Protein AF-0000000075762488 (afdb_homodimer)

Radius of gyration: 23.44 Å; Cα contacts (8 Å, |Δi|>4): 947; chains: 2; bounding box: 56×57×57 Å

Organism: Stutzerimonas stutzeri (strain A1501) (NCBI:txid379731)

pLDDT: mean 94.92, std 5.3, range [60.56, 98.75]

Foldseek 3Di:
DDLVCLQVLLDPVVCVVVQKFKDADDQQVVLLQVLCVPPVQFLAKEKEFEPVCPVPDGSHHYHYDHPVSVCSNDPDNRGPGMMMIGGHDPDFPDDQDPQAAEEEEEQEEDLLLLLLLLLLCQVLDSYAYEYAPNHDDCRNRSNSVNVSSSSSRHTYDYRDHLLCVLVVWVAEAEEDQDAAECLDPVVLVGRYYYWAYQPPGDDPVSCVVSVHHYYYHDDPPPDDDDGRSVVSNVSSVSNRD/DDLVCLQVLLDPVVCVVVQKFKDADDQQVVLLQVLCVPPVQSLAKEKEFEPVCPVPDGSHHYHYDHPVSVCSNDPDNRGPGMMMIGGHDPFFPDDQDPLAAEEEEEQEEDLLLLLLLLLLCQVLDSYAYEYAPNHDDCRNRSNSVNVSSSSSRHTYDYRDHLVCVLVVWVAEAEEDQDAAECLDPVVLVGRYYYWAYQPPGDDPVSCVVSVHHYYYHDDPPPDDDDGRSVVSNVSSVSNRD

Structure (mmCIF, N/CA/C/O backbone):
data_AF-0000000075762488-model_v1
#
loop_
_entity.id
_entity.type
_entity.pdbx_description
1 polymer 'rRNA methylase'
#
loop_
_atom_site.group_PDB
_atom_site.id
_atom_site.type_symbol
_atom_site.label_atom_id
_atom_site.label_alt_id
_atom_site.label_comp_id
_atom_site.label_asym_id
_atom_site.label_entity_id
_atom_site.label_seq_id
_atom_site.pdbx_PDB_ins_code
_atom_site.Cartn_x
_atom_site.Cartn_y
_atom_site.Cartn_z
_atom_site.occupancy
_atom_site.B_iso_or_equiv
_atom_site.auth_seq_id
_atom_site.auth_comp_id
_atom_site.auth_asym_id
_atom_site.auth_atom_id
_atom_site.pdbx_PDB_model_num
ATOM 1 N N . MET A 1 1 ? -16.812 -29.422 -8.406 1 87.12 1 MET A N 1
ATOM 2 C CA . MET A 1 1 ? -17.312 -29.094 -7.07 1 87.12 1 MET A CA 1
ATOM 3 C C . MET A 1 1 ? -18.781 -28.703 -7.109 1 87.12 1 MET A C 1
ATOM 5 O O . MET A 1 1 ? -19.234 -28.125 -8.094 1 87.12 1 MET A O 1
ATOM 9 N N . LYS A 1 2 ? -19.5 -29.125 -5.879 1 92.19 2 LYS A N 1
ATOM 10 C CA . LYS A 1 2 ? -20.891 -28.719 -5.805 1 92.19 2 LYS A CA 1
ATOM 11 C C . LYS A 1 2 ? -21.031 -27.219 -5.602 1 92.19 2 LYS A C 1
ATOM 13 O O . LYS A 1 2 ? -20.25 -26.609 -4.855 1 92.19 2 LYS A O 1
ATOM 18 N N . PHE A 1 3 ? -21.969 -26.734 -6.297 1 94.12 3 PHE A N 1
ATOM 19 C CA . PHE A 1 3 ? -22.172 -25.297 -6.254 1 94.12 3 PHE A CA 1
ATOM 20 C C . PHE A 1 3 ? -22.312 -24.812 -4.816 1 94.12 3 PHE A C 1
ATOM 22 O O . PHE A 1 3 ? -21.75 -23.781 -4.445 1 94.12 3 PHE A O 1
ATOM 29 N N . GLU A 1 4 ? -22.969 -25.531 -3.988 1 93.06 4 GLU A N 1
ATOM 30 C CA . GLU A 1 4 ? -23.297 -25.125 -2.625 1 93.06 4 GLU A CA 1
ATOM 31 C C . GLU A 1 4 ? -22.031 -25.047 -1.764 1 93.06 4 GLU A C 1
ATOM 33 O O . GLU A 1 4 ? -22.031 -24.406 -0.712 1 93.06 4 GLU A O 1
ATOM 38 N N . ASP A 1 5 ? -20.984 -25.672 -2.252 1 95.94 5 ASP A N 1
ATOM 39 C CA . ASP A 1 5 ? -19.75 -25.719 -1.471 1 95.94 5 ASP A CA 1
ATOM 40 C C . ASP A 1 5 ? -18.828 -24.562 -1.853 1 95.94 5 ASP A C 1
ATOM 42 O O . ASP A 1 5 ? -17.844 -24.297 -1.153 1 95.94 5 ASP A O 1
ATOM 46 N N . ILE A 1 6 ? -19.172 -23.891 -2.932 1 96.88 6 ILE A N 1
ATOM 47 C CA . ILE A 1 6 ? -18.281 -22.859 -3.443 1 96.88 6 ILE A CA 1
ATOM 48 C C . ILE A 1 6 ? -18.172 -21.719 -2.434 1 96.88 6 ILE A C 1
ATOM 50 O O . ILE A 1 6 ? -17.094 -21.156 -2.225 1 96.88 6 ILE A O 1
ATOM 54 N N . LYS A 1 7 ? -19.25 -21.391 -1.784 1 95.19 7 LYS A N 1
ATOM 55 C CA . LYS A 1 7 ? -19.266 -20.297 -0.812 1 95.19 7 LYS A CA 1
ATOM 56 C C . LYS A 1 7 ? -18.344 -20.594 0.368 1 95.19 7 LYS A C 1
ATOM 58 O O . LYS A 1 7 ? -17.844 -19.672 1.016 1 95.19 7 LYS A O 1
ATOM 63 N N . LYS A 1 8 ? -18.109 -21.906 0.616 1 96.19 8 LYS A N 1
ATOM 64 C CA . LYS A 1 8 ? -17.25 -22.312 1.726 1 96.19 8 LYS A CA 1
ATOM 65 C C . LYS A 1 8 ? -15.805 -21.859 1.502 1 96.19 8 LYS A C 1
ATOM 67 O O . LYS A 1 8 ? -15.031 -21.75 2.453 1 96.19 8 LYS A O 1
ATOM 72 N N . LEU A 1 9 ? -15.453 -21.594 0.281 1 97.06 9 LEU A N 1
ATOM 73 C CA . LEU A 1 9 ? -14.086 -21.234 -0.083 1 97.06 9 LEU A CA 1
ATOM 74 C C . LEU A 1 9 ? -13.719 -19.859 0.448 1 97.06 9 LEU A C 1
ATOM 76 O O . LEU A 1 9 ? -12.555 -19.453 0.384 1 97.06 9 LEU A O 1
ATOM 80 N N . HIS A 1 10 ? -14.648 -19.109 1.026 1 96.06 10 HIS A N 1
ATOM 81 C CA . HIS A 1 10 ? -14.344 -17.859 1.715 1 96.06 10 HIS A CA 1
ATOM 82 C C . HIS A 1 10 ? -13.578 -18.125 3.01 1 96.06 10 HIS A C 1
ATOM 84 O O . HIS A 1 10 ? -12.953 -17.203 3.559 1 96.06 10 HIS A O 1
ATOM 90 N N . GLN A 1 11 ? -13.625 -19.375 3.422 1 95.75 11 GLN A N 1
ATOM 91 C CA . GLN A 1 11 ? -12.93 -19.766 4.641 1 95.75 11 GLN A CA 1
ATOM 92 C C . GLN A 1 11 ? -11.633 -20.5 4.32 1 95.75 11 GLN A C 1
ATOM 94 O O . GLN A 1 11 ? -11.633 -21.422 3.496 1 95.75 11 GLN A O 1
ATOM 99 N N . LYS A 1 12 ? -10.648 -20.172 4.969 1 95.38 12 LYS A N 1
ATOM 100 C CA . LYS A 1 12 ? -9.32 -20.734 4.738 1 95.38 12 LYS A CA 1
ATOM 101 C C . LYS A 1 12 ? -9.352 -22.266 4.836 1 95.38 12 LYS A C 1
ATOM 103 O O . LYS A 1 12 ? -8.773 -22.953 4 1 95.38 12 LYS A O 1
ATOM 108 N N . LYS A 1 13 ? -10.039 -22.734 5.832 1 95.38 13 LYS A N 1
ATOM 109 C CA . LYS A 1 13 ? -10.062 -24.188 6.082 1 95.38 13 LYS A CA 1
ATOM 110 C C . LYS A 1 13 ? -10.57 -24.938 4.859 1 95.38 13 LYS A C 1
ATOM 112 O O . LYS A 1 13 ? -10.031 -25.984 4.508 1 95.38 13 LYS A O 1
ATOM 117 N N . TYR A 1 14 ? -11.531 -24.453 4.188 1 96.75 14 TYR A N 1
ATOM 118 C CA . TYR A 1 14 ? -12.133 -25.141 3.051 1 96.75 14 TYR A CA 1
ATOM 119 C C . TYR A 1 14 ? -11.281 -24.969 1.796 1 96.75 14 TYR A C 1
ATOM 121 O O . TYR A 1 14 ? -11.25 -25.844 0.934 1 96.75 14 TYR A O 1
ATOM 129 N N . ARG A 1 15 ? -10.578 -23.859 1.678 1 96 15 ARG A N 1
ATOM 130 C CA . ARG A 1 15 ? -9.617 -23.719 0.589 1 96 15 ARG A CA 1
ATOM 131 C C . ARG A 1 15 ? -8.523 -24.781 0.694 1 96 15 ARG A C 1
ATOM 133 O O . ARG A 1 15 ? -8.141 -25.391 -0.308 1 96 15 ARG A O 1
ATOM 140 N N . ALA A 1 16 ? -8.078 -24.938 1.886 1 93.5 16 ALA A N 1
ATOM 141 C CA . ALA A 1 16 ? -7.062 -25.969 2.111 1 93.5 16 ALA A CA 1
ATOM 142 C C . ALA A 1 16 ? -7.621 -27.359 1.815 1 93.5 16 ALA A C 1
ATOM 144 O O . ALA A 1 16 ? -6.93 -28.203 1.23 1 93.5 16 ALA A O 1
ATOM 145 N N . GLU A 1 17 ? -8.844 -27.594 2.225 1 95.12 17 GLU A N 1
ATOM 146 C CA . GLU A 1 17 ? -9.484 -28.891 2.055 1 95.12 17 GLU A CA 1
ATOM 147 C C . GLU A 1 17 ? -9.727 -29.203 0.581 1 95.12 17 GLU A C 1
ATOM 149 O O . GLU A 1 17 ? -9.414 -30.297 0.11 1 95.12 17 GLU A O 1
ATOM 154 N N . PHE A 1 18 ? -10.219 -28.219 -0.155 1 95.81 18 PHE A N 1
ATOM 155 C CA . PHE A 1 18 ? -10.633 -28.453 -1.534 1 95.81 18 PHE A CA 1
ATOM 156 C C . PHE A 1 18 ? -9.492 -28.156 -2.498 1 95.81 18 PHE A C 1
ATOM 158 O O . PHE A 1 18 ? -9.516 -28.578 -3.652 1 95.81 18 PHE A O 1
ATOM 165 N N . GLY A 1 19 ? -8.484 -27.391 -2.057 1 95.44 19 GLY A N 1
ATOM 166 C CA . GLY A 1 19 ? -7.379 -26.984 -2.91 1 95.44 19 GLY A CA 1
ATOM 167 C C . GLY A 1 19 ? -7.785 -26.016 -4.004 1 95.44 19 GLY A C 1
ATOM 168 O O . GLY A 1 19 ? -7.309 -26.109 -5.137 1 95.44 19 GLY A O 1
ATOM 169 N N . LEU A 1 20 ? -8.789 -25.172 -3.66 1 97.19 20 LEU A N 1
ATOM 170 C CA . LEU A 1 20 ? -9.328 -24.203 -4.613 1 97.19 20 LEU A CA 1
ATOM 171 C C . LEU A 1 20 ? -9.484 -22.844 -3.965 1 97.19 20 LEU A C 1
ATOM 173 O O . LEU A 1 20 ? -9.633 -22.734 -2.744 1 97.19 20 LEU A O 1
ATOM 177 N N . PHE A 1 21 ? -9.422 -21.797 -4.797 1 97.5 21 PHE A N 1
ATOM 178 C CA . PHE A 1 21 ? -9.734 -20.469 -4.312 1 97.5 21 PHE A CA 1
ATOM 179 C C . PHE A 1 21 ? -10.5 -19.672 -5.363 1 97.5 21 PHE A C 1
ATOM 181 O O . PHE A 1 21 ? -10.609 -20.109 -6.516 1 97.5 21 PHE A O 1
ATOM 188 N N . LEU A 1 22 ? -11.07 -18.562 -4.957 1 97.88 22 LEU A N 1
ATOM 189 C CA . LEU A 1 22 ? -11.969 -17.797 -5.816 1 97.88 22 LEU A CA 1
ATOM 190 C C . LEU A 1 22 ? -11.266 -16.578 -6.387 1 97.88 22 LEU A C 1
ATOM 192 O O . LEU A 1 22 ? -10.484 -15.922 -5.691 1 97.88 22 LEU A O 1
ATOM 196 N N . VAL A 1 23 ? -11.508 -16.344 -7.625 1 97.94 23 VAL A N 1
ATOM 197 C CA . VAL A 1 23 ? -11.07 -15.141 -8.328 1 97.94 23 VAL A CA 1
ATOM 198 C C . VAL A 1 23 ? -12.281 -14.414 -8.906 1 97.94 23 VAL A C 1
ATOM 200 O O . VAL A 1 23 ? -12.984 -14.945 -9.773 1 97.94 23 VAL A O 1
ATOM 203 N N . GLU A 1 24 ? -12.445 -13.227 -8.43 1 97.5 24 GLU A N 1
ATOM 204 C CA . GLU A 1 24 ? -13.664 -12.5 -8.766 1 97.5 24 GLU A CA 1
ATOM 205 C C . GLU A 1 24 ? -13.359 -11.266 -9.609 1 97.5 24 GLU A C 1
ATOM 207 O O . GLU A 1 24 ? -12.406 -10.539 -9.328 1 97.5 24 GLU A O 1
ATOM 212 N N . GLY A 1 25 ? -14.117 -11.055 -10.672 1 96.94 25 GLY A N 1
ATOM 213 C CA . GLY A 1 25 ? -14.039 -9.82 -11.43 1 96.94 25 GLY A CA 1
ATOM 214 C C . GLY A 1 25 ? -13.445 -10.008 -12.812 1 96.94 25 GLY A C 1
ATOM 215 O O . GLY A 1 25 ? -12.57 -10.859 -13.008 1 96.94 25 GLY A O 1
ATOM 216 N N . GLU A 1 26 ? -13.844 -9.188 -13.742 1 96.38 26 GLU A N 1
ATOM 217 C CA . GLU A 1 26 ? -13.453 -9.281 -15.141 1 96.38 26 GLU A CA 1
ATOM 218 C C . GLU A 1 26 ? -11.938 -9.219 -15.297 1 96.38 26 GLU A C 1
ATOM 220 O O . GLU A 1 26 ? -11.344 -10.055 -15.984 1 96.38 26 GLU A O 1
ATOM 225 N N . HIS A 1 27 ? -11.359 -8.297 -14.648 1 95.5 27 HIS A N 1
ATOM 226 C CA . HIS A 1 27 ? -9.93 -8.062 -14.797 1 95.5 27 HIS A CA 1
ATOM 227 C C . HIS A 1 27 ? -9.117 -9.273 -14.336 1 95.5 27 HIS A C 1
ATOM 229 O O . HIS A 1 27 ? -8.219 -9.734 -15.047 1 95.5 27 HIS A O 1
ATOM 235 N N . LEU A 1 28 ? -9.484 -9.82 -13.227 1 97.19 28 LEU A N 1
ATOM 236 C CA . LEU A 1 28 ? -8.727 -10.93 -12.664 1 97.19 28 LEU A CA 1
ATOM 237 C C . LEU A 1 28 ? -8.938 -12.203 -13.477 1 97.19 28 LEU A C 1
ATOM 239 O O . LEU A 1 28 ? -8.023 -13.016 -13.617 1 97.19 28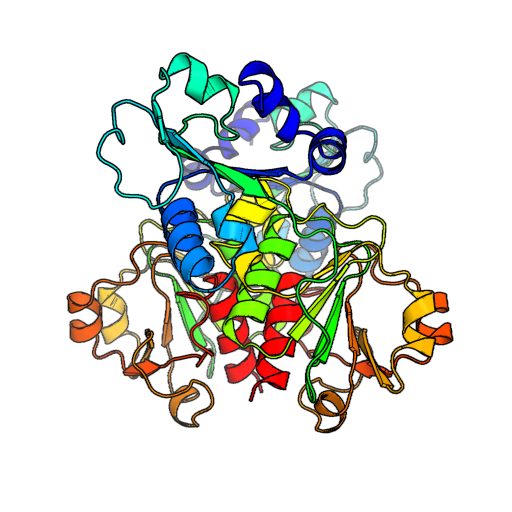 LEU A O 1
ATOM 243 N N . VAL A 1 29 ? -10.117 -12.352 -13.984 1 97.81 29 VAL A N 1
ATOM 244 C CA . VAL A 1 29 ? -10.391 -13.516 -14.82 1 97.81 29 VAL A CA 1
ATOM 245 C C . VAL A 1 29 ? -9.586 -13.422 -16.109 1 97.81 29 VAL A C 1
ATOM 247 O O . VAL A 1 29 ? -9.062 -14.43 -16.594 1 97.81 29 VAL A O 1
ATOM 250 N N . LEU A 1 30 ? -9.492 -12.219 -16.656 1 97.12 30 LEU A N 1
ATOM 251 C CA . LEU A 1 30 ? -8.664 -12.023 -17.844 1 97.12 30 LEU A CA 1
ATOM 252 C C . LEU A 1 30 ? -7.207 -12.367 -17.547 1 97.12 30 LEU A C 1
ATOM 254 O O . LEU A 1 30 ? -6.562 -13.062 -18.344 1 97.12 30 LEU A O 1
ATOM 258 N N . GLU A 1 31 ? -6.73 -11.891 -16.438 1 96.5 31 GLU A N 1
ATOM 259 C CA . GLU A 1 31 ? -5.359 -12.195 -16.047 1 96.5 31 GLU A CA 1
ATOM 260 C C . GLU A 1 31 ? -5.168 -13.695 -15.836 1 96.5 31 GLU A C 1
ATOM 262 O O . GLU A 1 31 ? -4.121 -14.242 -16.188 1 96.5 31 GLU A O 1
ATOM 267 N N . LEU A 1 32 ? -6.141 -14.312 -15.266 1 97.38 32 LEU A N 1
ATOM 268 C CA . LEU A 1 32 ? -6.117 -15.758 -15.07 1 97.38 32 LEU A CA 1
ATOM 269 C C . LEU A 1 32 ? -6.016 -16.484 -16.406 1 97.38 32 LEU A C 1
ATOM 271 O O . LEU A 1 32 ? -5.207 -17.406 -16.562 1 97.38 32 LEU A O 1
ATOM 275 N N . GLN A 1 33 ? -6.801 -16.078 -17.359 1 97.25 33 GLN A N 1
ATOM 276 C CA . GLN A 1 33 ? -6.801 -16.688 -18.688 1 97.25 33 GLN A CA 1
ATOM 277 C C . GLN A 1 33 ? -5.434 -16.547 -19.359 1 97.25 33 GLN A C 1
ATOM 279 O O . GLN A 1 33 ? -4.941 -17.5 -19.969 1 97.25 33 GLN A O 1
ATOM 284 N N . LYS A 1 34 ? -4.871 -15.398 -19.188 1 95.69 34 LYS A N 1
ATOM 285 C CA . LYS A 1 34 ? -3.539 -15.18 -19.734 1 95.69 34 LYS A CA 1
ATOM 286 C C . LYS A 1 34 ? -2.512 -16.094 -19.078 1 95.69 34 LYS A C 1
ATOM 288 O O . LYS A 1 34 ? -1.696 -16.719 -19.766 1 95.69 34 LYS A O 1
ATOM 293 N N . ALA A 1 35 ? -2.562 -16.156 -17.797 1 94.5 35 ALA A N 1
ATOM 294 C CA . ALA A 1 35 ? -1.613 -16.969 -17.047 1 94.5 35 ALA A CA 1
ATOM 295 C C . ALA A 1 35 ? -1.782 -18.453 -17.359 1 94.5 35 ALA A C 1
ATOM 297 O O . ALA A 1 35 ? -0.808 -19.203 -17.359 1 94.5 35 ALA A O 1
ATOM 298 N N . ALA A 1 36 ? -3.002 -18.844 -17.641 1 95.25 36 ALA A N 1
ATOM 299 C CA . ALA A 1 36 ? -3.328 -20.234 -17.891 1 95.25 36 ALA A CA 1
ATOM 300 C C . ALA A 1 36 ? -2.691 -20.734 -19.188 1 95.25 36 ALA A C 1
ATOM 302 O O . ALA A 1 36 ? -2.508 -21.938 -19.375 1 95.25 36 ALA A O 1
ATOM 303 N N . LEU A 1 37 ? -2.381 -19.812 -20.031 1 93.44 37 LEU A N 1
ATOM 304 C CA . LEU A 1 37 ? -1.733 -20.172 -21.281 1 93.44 37 LEU A CA 1
ATOM 305 C C . LEU A 1 37 ? -0.378 -20.828 -21.031 1 93.44 37 LEU A C 1
ATOM 307 O O . LEU A 1 37 ? 0.064 -21.672 -21.797 1 93.44 37 LEU A O 1
ATOM 311 N N . LEU A 1 38 ? 0.242 -20.484 -19.938 1 88.69 38 LEU A N 1
ATOM 312 C CA . LEU A 1 38 ? 1.604 -20.938 -19.688 1 88.69 38 LEU A CA 1
ATOM 313 C C . LEU A 1 38 ? 1.659 -21.844 -18.453 1 88.69 38 LEU A C 1
ATOM 315 O O . LEU A 1 38 ? 2.717 -22.375 -18.125 1 88.69 38 LEU A O 1
ATOM 319 N N . ASN A 1 39 ? 0.562 -21.984 -17.75 1 89.38 39 ASN A N 1
ATOM 320 C CA . ASN A 1 39 ? 0.522 -22.766 -16.516 1 89.38 39 ASN A CA 1
ATOM 321 C C . ASN A 1 39 ? -0.573 -23.828 -16.562 1 89.38 39 ASN A C 1
ATOM 323 O O . ASN A 1 39 ? -1.747 -23.516 -16.344 1 89.38 39 ASN A O 1
ATOM 327 N N . PRO A 1 40 ? -0.21 -25.031 -16.703 1 90.31 40 PRO A N 1
ATOM 328 C CA . PRO A 1 40 ? -1.188 -26.109 -16.844 1 90.31 40 PRO A CA 1
ATOM 329 C C . PRO A 1 40 ? -2.098 -26.25 -15.625 1 90.31 40 PRO A C 1
ATOM 331 O O . PRO A 1 40 ? -3.266 -26.609 -15.766 1 90.31 40 PRO A O 1
ATOM 334 N N . LEU A 1 41 ? -1.58 -25.938 -14.539 1 91.06 41 LEU A N 1
ATOM 335 C CA . LEU A 1 41 ? -2.395 -26.016 -13.336 1 91.06 41 LEU A CA 1
ATOM 336 C C . LEU A 1 41 ? -3.604 -25.094 -13.422 1 91.06 41 LEU A C 1
ATOM 338 O O . LEU A 1 41 ? -4.715 -25.484 -13.055 1 91.06 41 LEU A O 1
ATOM 342 N N . LEU A 1 42 ? -3.395 -23.922 -13.914 1 94.56 42 LEU A N 1
ATOM 343 C CA . LEU A 1 42 ? -4.441 -22.922 -13.984 1 94.56 42 LEU A CA 1
ATOM 344 C C . LEU A 1 42 ? -5.477 -23.281 -15.039 1 94.56 42 LEU A C 1
ATOM 346 O O . LEU A 1 42 ? -6.59 -22.75 -15.031 1 94.56 42 LEU A O 1
ATOM 350 N N . GLN A 1 43 ? -5.137 -24.172 -15.914 1 94.31 43 GLN A N 1
ATOM 351 C CA . GLN A 1 43 ? -6.055 -24.594 -16.969 1 94.31 43 GLN A CA 1
ATOM 352 C C . GLN A 1 43 ? -7.234 -25.375 -16.391 1 94.31 43 GLN A C 1
ATOM 354 O O . GLN A 1 43 ? -8.273 -25.516 -17.031 1 94.31 43 GLN A O 1
ATOM 359 N N . GLY A 1 44 ? -7.008 -25.891 -15.18 1 94.94 44 GLY A N 1
ATOM 360 C CA . GLY A 1 44 ? -8.062 -26.625 -14.516 1 94.94 44 GLY A CA 1
ATOM 361 C C . GLY A 1 44 ? -9.094 -25.734 -13.852 1 94.94 44 GLY A C 1
ATOM 362 O O . GLY A 1 44 ? -9.969 -26.219 -13.133 1 94.94 44 GLY A O 1
ATOM 363 N N . S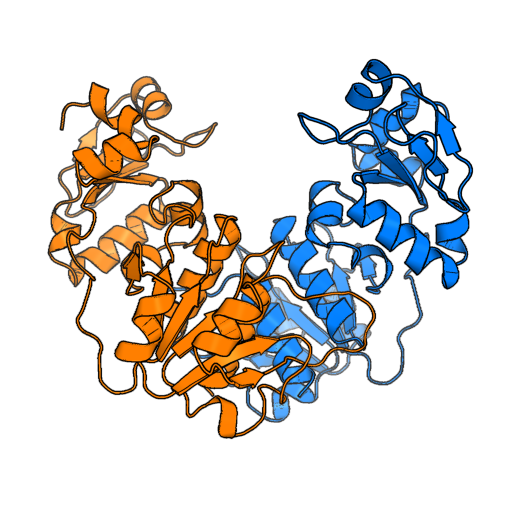ER A 1 45 ? -9.07 -24.422 -14.133 1 97.5 45 SER A N 1
ATOM 364 C CA . SER A 1 45 ? -10.016 -23.484 -13.539 1 97.5 45 SER A CA 1
ATOM 365 C C . SER A 1 45 ? -11.398 -23.609 -14.172 1 97.5 45 SER A C 1
ATOM 367 O O . SER A 1 45 ? -11.531 -24.125 -15.281 1 97.5 45 SER A O 1
ATOM 369 N N . GLU A 1 46 ? -12.375 -23.188 -13.438 1 98.12 46 GLU A N 1
ATOM 370 C CA . GLU A 1 46 ? -13.75 -23.109 -13.93 1 98.12 46 GLU A CA 1
ATOM 371 C C . GLU A 1 46 ? -14.32 -21.719 -13.75 1 98.12 46 GLU A C 1
ATOM 373 O O . GLU A 1 46 ? -13.961 -21 -12.805 1 98.12 46 GLU A O 1
ATOM 378 N N . LEU A 1 47 ? -15.219 -21.438 -14.648 1 97.69 47 LEU A N 1
ATOM 379 C CA . LEU A 1 47 ? -15.781 -20.078 -14.633 1 97.69 47 LEU A CA 1
ATOM 380 C C . LEU A 1 47 ? -17.281 -20.125 -14.328 1 97.69 47 LEU A C 1
ATOM 382 O O . LEU A 1 47 ? -18 -20.969 -14.852 1 97.69 47 LEU A O 1
ATOM 386 N N . TYR A 1 48 ? -17.719 -19.281 -13.461 1 98.19 48 TYR A N 1
ATOM 387 C CA . TYR A 1 48 ? -19.125 -19.047 -13.172 1 98.19 48 TYR A CA 1
ATOM 388 C C . TYR A 1 48 ? -19.516 -17.625 -13.57 1 98.19 48 TYR A C 1
ATOM 390 O O . TYR A 1 48 ? -18.938 -16.656 -13.086 1 98.19 48 TYR A O 1
ATOM 398 N N . VAL A 1 49 ? -20.5 -17.516 -14.477 1 98.38 49 VAL A N 1
ATOM 399 C CA . VAL A 1 49 ? -20.859 -16.203 -15.031 1 98.38 49 VAL A CA 1
ATOM 400 C C . VAL A 1 49 ? -22.359 -16.016 -14.977 1 98.38 49 VAL A C 1
ATOM 402 O O . VAL A 1 49 ? -23.125 -16.984 -15.008 1 98.38 49 VAL A O 1
ATOM 405 N N . THR A 1 50 ? -22.75 -14.75 -14.805 1 98.31 50 THR A N 1
ATOM 406 C CA . THR A 1 50 ? -24.156 -14.398 -14.977 1 98.31 50 THR A CA 1
ATOM 407 C C . THR A 1 50 ? -24.469 -14.094 -16.438 1 98.31 50 THR A C 1
ATOM 409 O O . THR A 1 50 ? -23.594 -14.195 -17.297 1 98.31 50 THR A O 1
ATOM 412 N N . ASN A 1 51 ? -25.719 -13.711 -16.672 1 97.69 51 ASN A N 1
ATOM 413 C CA . ASN A 1 51 ? -26.156 -13.398 -18.031 1 97.69 51 ASN A CA 1
ATOM 414 C C . ASN A 1 51 ? -25.328 -12.273 -18.641 1 97.69 51 ASN A C 1
ATOM 416 O O . ASN A 1 51 ? -25.094 -12.25 -19.844 1 97.69 51 ASN A O 1
ATOM 420 N N . ALA A 1 52 ? -24.906 -11.422 -17.781 1 96.44 52 ALA A N 1
ATOM 421 C CA . ALA A 1 52 ? -24.141 -10.266 -18.25 1 96.44 52 ALA A CA 1
ATOM 422 C C . ALA A 1 52 ? -22.844 -10.695 -18.922 1 96.44 52 ALA A C 1
ATOM 424 O O . ALA A 1 52 ? -22.297 -9.977 -19.75 1 96.44 52 ALA A O 1
ATOM 425 N N . TYR A 1 53 ? -22.375 -11.922 -18.594 1 97.5 53 TYR A N 1
ATOM 426 C CA . TYR A 1 53 ? -21.094 -12.391 -19.109 1 97.5 53 TYR A CA 1
ATOM 427 C C . TYR A 1 53 ? -21.25 -13.719 -19.844 1 97.5 53 TYR A C 1
ATOM 429 O O . TYR A 1 53 ? -20.312 -14.5 -19.938 1 97.5 53 TYR A O 1
ATOM 437 N N . GLU A 1 54 ? -22.375 -14.023 -20.297 1 95.81 54 GLU A N 1
ATOM 438 C CA . GLU A 1 54 ? -22.672 -15.297 -20.938 1 95.81 54 GLU A CA 1
ATOM 439 C C . GLU A 1 54 ? -21.797 -15.523 -22.156 1 95.81 54 GLU A C 1
ATOM 441 O O . GLU A 1 54 ? -21.438 -16.656 -22.469 1 95.81 54 GLU A O 1
ATOM 446 N N . GLN A 1 55 ? -21.391 -14.461 -22.797 1 95.94 55 GLN A N 1
ATOM 447 C CA . GLN A 1 55 ? -20.625 -14.562 -24.031 1 95.94 55 GLN A CA 1
ATOM 448 C C . GLN A 1 55 ? -19.125 -14.414 -23.781 1 95.94 55 GLN A C 1
ATOM 450 O O . GLN A 1 55 ? -18.344 -14.25 -24.719 1 95.94 55 GLN A O 1
ATOM 455 N N . TRP A 1 56 ? -18.797 -14.422 -22.5 1 96.5 56 TRP A N 1
ATOM 456 C CA . TRP A 1 56 ? -17.391 -14.328 -22.156 1 96.5 56 TRP A CA 1
ATOM 457 C C . TRP A 1 56 ? -16.594 -15.477 -22.766 1 96.5 56 TRP A C 1
ATOM 459 O O . TRP A 1 56 ? -16.906 -16.641 -22.531 1 96.5 56 TRP A O 1
ATOM 469 N N . GLN A 1 57 ? -15.633 -15.195 -23.594 1 94.88 57 GLN A N 1
ATOM 470 C CA . GLN A 1 57 ? -14.797 -16.219 -24.219 1 94.88 57 GLN A CA 1
ATOM 471 C C . GLN A 1 57 ? -13.695 -16.688 -23.266 1 94.88 57 GLN A C 1
ATOM 473 O O . GLN A 1 57 ? -12.898 -15.875 -22.797 1 94.88 57 GLN A O 1
ATOM 478 N N . SER A 1 58 ? -13.664 -17.922 -23.031 1 93.62 58 SER A N 1
ATOM 479 C CA . SER A 1 58 ? -12.703 -18.484 -22.078 1 93.62 58 SER A CA 1
ATOM 480 C C . SER A 1 58 ? -12.391 -19.938 -22.422 1 93.62 58 SER A C 1
ATOM 482 O O . SER A 1 58 ? -13.227 -20.641 -22.984 1 93.62 58 SER A O 1
ATOM 484 N N . PRO A 1 59 ? -11.156 -20.328 -22.141 1 94.25 59 PRO A N 1
ATOM 485 C CA . PRO A 1 59 ? -10.828 -21.734 -22.312 1 94.25 59 PRO A CA 1
ATOM 486 C C . PRO A 1 59 ? -11.367 -22.609 -21.172 1 94.25 59 PRO A C 1
ATOM 488 O O . PRO A 1 59 ? -11.25 -23.828 -21.219 1 94.25 59 PRO A O 1
ATOM 491 N N . PHE A 1 60 ? -11.938 -21.984 -20.219 1 96.75 60 PHE A N 1
ATOM 492 C CA . PHE A 1 60 ? -12.367 -22.703 -19.016 1 96.75 60 PHE A CA 1
ATOM 493 C C . PHE A 1 60 ? -13.797 -23.219 -19.188 1 96.75 60 PHE A C 1
ATOM 495 O O . PHE A 1 60 ? -14.609 -22.594 -19.875 1 96.75 60 PHE A O 1
ATOM 502 N N . LYS A 1 61 ? -14.023 -24.453 -18.562 1 96.94 61 LYS A N 1
ATOM 503 C CA . LYS A 1 61 ? -15.422 -24.844 -18.422 1 96.94 61 LYS A CA 1
ATOM 504 C C . LYS A 1 61 ? -16.234 -23.734 -17.766 1 96.94 61 LYS A C 1
ATOM 506 O O . LYS A 1 61 ? -15.875 -23.234 -16.688 1 96.94 61 LYS A O 1
ATOM 511 N N . THR A 1 62 ? -17.312 -23.312 -18.391 1 97.5 62 THR A N 1
ATOM 512 C CA . THR A 1 62 ? -18.062 -22.156 -17.922 1 97.5 62 THR A CA 1
ATOM 513 C C . THR A 1 62 ? -19.484 -22.562 -17.516 1 97.5 62 THR A C 1
ATOM 515 O O . THR A 1 62 ? -20.156 -23.297 -18.234 1 97.5 62 THR A O 1
ATOM 518 N N . HIS A 1 63 ? -19.875 -22.062 -16.375 1 97.81 63 HIS A N 1
ATOM 519 C CA . HIS A 1 63 ? -21.219 -22.312 -15.836 1 97.81 63 HIS A CA 1
ATOM 520 C C . HIS A 1 63 ? -22.031 -21.031 -15.789 1 97.81 63 HIS A C 1
ATOM 522 O O . HIS A 1 63 ? -21.609 -20.031 -15.195 1 97.81 63 HIS A O 1
ATOM 528 N N . LEU A 1 64 ? -23.188 -21.094 -16.438 1 97.88 64 LEU A N 1
ATOM 529 C CA . LEU A 1 64 ? -24.125 -19.969 -16.328 1 97.88 64 LEU A CA 1
ATOM 530 C C . LEU A 1 64 ? -24.969 -20.078 -15.062 1 97.88 64 LEU A C 1
ATOM 532 O O . LEU A 1 64 ? -25.594 -21.109 -14.812 1 97.88 64 LEU A O 1
ATOM 536 N N . ILE A 1 65 ? -24.922 -19.031 -14.25 1 97.81 65 ILE A N 1
ATOM 537 C CA . ILE A 1 65 ? -25.688 -19.062 -13.008 1 97.81 65 ILE A CA 1
ATOM 538 C C . ILE A 1 65 ? -26.516 -17.797 -12.867 1 97.81 65 ILE A C 1
ATOM 540 O O . ILE A 1 65 ? -26.312 -16.828 -13.602 1 97.81 65 ILE A O 1
ATOM 544 N N . SER A 1 66 ? -27.5 -17.75 -11.898 1 97.62 66 SER A N 1
ATOM 545 C CA . SER A 1 66 ? -28.344 -16.578 -11.672 1 97.62 66 SER A CA 1
ATOM 546 C C . SER A 1 66 ? -27.609 -15.523 -10.859 1 97.62 66 SER A C 1
ATOM 548 O O . SER A 1 66 ? -26.594 -15.805 -10.234 1 97.62 66 SER A O 1
ATOM 550 N N . ASP A 1 67 ? -28.188 -14.352 -10.875 1 97.19 67 ASP A N 1
ATOM 551 C CA . ASP A 1 67 ? -27.641 -13.281 -10.047 1 97.19 67 ASP A CA 1
ATOM 552 C C . ASP A 1 67 ? -27.703 -13.648 -8.562 1 97.19 67 ASP A C 1
ATOM 554 O O . ASP A 1 67 ? -26.797 -13.289 -7.797 1 97.19 67 ASP A O 1
ATOM 558 N N . ARG A 1 68 ? -28.734 -14.258 -8.227 1 96.38 68 ARG A N 1
ATOM 559 C CA . ARG A 1 68 ? -28.891 -14.695 -6.848 1 96.38 68 ARG A CA 1
ATOM 560 C C . ARG A 1 68 ? -27.781 -15.672 -6.453 1 96.38 68 ARG A C 1
ATOM 562 O O . ARG A 1 68 ? -27.203 -15.555 -5.375 1 96.38 68 ARG A O 1
ATOM 569 N N . GLN A 1 69 ? -27.531 -16.656 -7.293 1 97.12 69 GLN A N 1
ATOM 570 C CA . GLN A 1 69 ? -26.469 -17.609 -7.07 1 97.12 69 GLN A CA 1
ATOM 571 C C . GLN A 1 69 ? -25.109 -16.922 -7.012 1 97.12 69 GLN A C 1
ATOM 573 O O . GLN A 1 69 ? -24.281 -17.219 -6.152 1 97.12 69 GLN A O 1
ATOM 578 N N . MET A 1 70 ? -24.922 -15.969 -7.871 1 97.94 70 MET A N 1
ATOM 579 C CA . MET A 1 70 ? -23.688 -15.211 -7.914 1 97.94 70 MET A CA 1
ATOM 580 C C . MET A 1 70 ? -23.453 -14.484 -6.594 1 97.94 70 MET A C 1
ATOM 582 O O . MET A 1 70 ? -22.328 -14.492 -6.066 1 97.94 70 MET A O 1
ATOM 586 N N . ALA A 1 71 ? -24.438 -13.867 -6.082 1 96.44 71 ALA A N 1
ATOM 587 C CA . ALA A 1 71 ? -24.344 -13.133 -4.824 1 96.44 71 ALA A CA 1
ATOM 588 C C . ALA A 1 71 ? -23.922 -14.047 -3.68 1 96.44 71 ALA A C 1
ATOM 590 O O . ALA A 1 71 ? -23.297 -13.602 -2.715 1 96.44 71 ALA A O 1
ATOM 591 N N . GLN A 1 72 ? -24.156 -15.336 -3.807 1 95.44 72 GLN A N 1
ATOM 592 C CA . GLN A 1 72 ? -23.844 -16.297 -2.762 1 95.44 72 GLN A CA 1
ATOM 593 C C . GLN A 1 72 ? -22.344 -16.641 -2.766 1 95.44 72 GLN A C 1
ATOM 595 O O . GLN A 1 72 ? -21.781 -16.953 -1.721 1 95.44 72 GLN A O 1
ATOM 600 N N . ILE A 1 73 ? -21.797 -16.578 -3.918 1 96.12 73 ILE A N 1
ATOM 601 C CA . ILE A 1 73 ? -20.422 -17.078 -3.986 1 96.12 73 ILE A CA 1
ATOM 602 C C . ILE A 1 73 ? -19.453 -15.914 -4.102 1 96.12 73 ILE A C 1
ATOM 604 O O . ILE A 1 73 ? -18.234 -16.094 -3.918 1 96.12 73 ILE A O 1
ATOM 608 N N . ALA A 1 74 ? -19.984 -14.742 -4.395 1 95.19 74 ALA A N 1
ATOM 609 C CA . ALA A 1 74 ? -19.125 -13.57 -4.527 1 95.19 74 ALA A CA 1
ATOM 610 C C . ALA A 1 74 ? -18.703 -13.039 -3.158 1 95.19 74 ALA A C 1
ATOM 612 O O . ALA A 1 74 ? -19.422 -13.227 -2.17 1 95.19 74 ALA A O 1
ATOM 613 N N . ASP A 1 75 ? -17.5 -12.461 -3.111 1 91.31 75 ASP A N 1
ATOM 614 C CA . ASP A 1 75 ? -16.984 -11.844 -1.891 1 91.31 75 ASP A CA 1
ATOM 615 C C . ASP A 1 75 ? -17.438 -10.391 -1.773 1 91.31 75 ASP A C 1
ATOM 617 O O . ASP A 1 75 ? -17.609 -9.875 -0.667 1 91.31 75 ASP A O 1
ATOM 621 N N . THR A 1 76 ? -17.703 -9.734 -2.852 1 89.62 76 THR A N 1
ATOM 622 C CA . THR A 1 76 ? -18.047 -8.312 -2.875 1 89.62 76 THR A CA 1
ATOM 623 C C . THR A 1 76 ? -19.531 -8.109 -2.607 1 89.62 76 THR A C 1
ATOM 625 O O . THR A 1 76 ? -20.344 -9.008 -2.846 1 89.62 76 THR A O 1
ATOM 628 N N . LYS A 1 77 ? -19.891 -6.887 -2.143 1 88.12 77 LYS A N 1
ATOM 629 C CA . LYS A 1 77 ? -21.281 -6.535 -1.865 1 88.12 77 LYS A CA 1
ATOM 630 C C . LYS A 1 77 ? -22.094 -6.449 -3.154 1 88.12 77 LYS A C 1
ATOM 632 O O . LYS A 1 77 ? -23.266 -6.805 -3.174 1 88.12 77 LYS A O 1
ATOM 637 N N . THR A 1 78 ? -21.453 -5.988 -4.223 1 90.12 78 THR A N 1
ATOM 638 C CA . THR A 1 78 ? -22.078 -5.879 -5.535 1 90.12 78 THR A CA 1
ATOM 639 C C . THR A 1 78 ? -21.266 -6.637 -6.586 1 90.12 78 THR A C 1
ATOM 641 O O . THR A 1 78 ? -20.5 -6.035 -7.336 1 90.12 78 THR A O 1
ATOM 644 N N . PRO A 1 79 ? -21.547 -7.844 -6.664 1 93.06 79 PRO A N 1
ATOM 645 C CA . PRO A 1 79 ? -20.75 -8.672 -7.562 1 93.06 79 PRO A CA 1
ATOM 646 C C . PRO A 1 79 ? -20.859 -8.242 -9.023 1 93.06 79 PRO A C 1
ATOM 648 O O . PRO A 1 79 ? -21.938 -7.844 -9.477 1 93.06 79 PRO A O 1
ATOM 651 N N . GLN A 1 80 ? -19.781 -8.32 -9.758 1 93.75 80 GLN A N 1
ATOM 652 C CA . GLN A 1 80 ? -19.75 -7.965 -11.172 1 93.75 80 GLN A CA 1
ATOM 653 C C . GLN A 1 80 ? -20.484 -9.008 -12.016 1 93.75 80 GLN A C 1
ATOM 655 O O . GLN A 1 80 ? -21.031 -8.68 -13.062 1 93.75 80 GLN A O 1
ATOM 660 N N . GLY A 1 81 ? -20.422 -10.305 -11.523 1 97.5 81 GLY A N 1
ATOM 661 C CA . GLY A 1 81 ? -21.109 -11.344 -12.258 1 97.5 81 GLY A CA 1
ATOM 662 C C . GLY A 1 81 ? -20.188 -12.359 -12.891 1 97.5 81 GLY A C 1
ATOM 663 O O . GLY A 1 81 ? -20.578 -13.109 -13.781 1 97.5 81 GLY A O 1
ATOM 664 N N . ILE A 1 82 ? -18.969 -12.383 -12.562 1 98.25 82 ILE A N 1
ATOM 665 C CA . ILE A 1 82 ? -18 -13.328 -13.102 1 98.25 82 ILE A CA 1
ATOM 666 C C . ILE A 1 82 ? -17.016 -13.742 -12.008 1 98.25 82 ILE A C 1
ATOM 668 O O . ILE A 1 82 ? -16.406 -12.891 -11.359 1 98.25 82 ILE A O 1
ATOM 672 N N . VAL A 1 83 ? -16.969 -15.039 -11.688 1 98.19 83 VAL A N 1
ATOM 673 C CA . VAL A 1 83 ? -16.125 -15.617 -10.656 1 98.19 83 VAL A CA 1
ATOM 674 C C . VAL A 1 83 ? -15.461 -16.891 -11.18 1 98.19 83 VAL A C 1
ATOM 676 O O . VAL A 1 83 ? -16.109 -17.688 -11.867 1 98.19 83 VAL A O 1
ATOM 679 N N . ALA A 1 84 ? -14.211 -17.047 -10.914 1 98.31 84 ALA A N 1
ATOM 680 C CA . ALA A 1 84 ? -13.5 -18.266 -11.305 1 98.31 84 ALA A CA 1
ATOM 681 C C . ALA A 1 84 ? -13.117 -19.094 -10.078 1 98.31 84 ALA A C 1
ATOM 683 O O . ALA A 1 84 ? -12.766 -18.547 -9.031 1 98.31 84 ALA A O 1
ATOM 684 N N . LEU A 1 85 ? -13.289 -20.312 -10.188 1 97.94 85 LEU A N 1
ATOM 685 C CA . LEU A 1 85 ? -12.719 -21.297 -9.273 1 97.94 85 LEU A CA 1
ATOM 686 C C . LEU A 1 85 ? -11.352 -21.766 -9.758 1 97.94 85 LEU A C 1
ATOM 688 O O . LEU A 1 85 ? -11.242 -22.344 -10.844 1 97.94 85 LEU A O 1
ATOM 692 N N . VAL A 1 86 ? -10.312 -21.531 -8.961 1 97.88 86 VAL A N 1
ATOM 693 C CA . VAL A 1 86 ? -8.938 -21.703 -9.422 1 97.88 86 VAL A CA 1
ATOM 694 C C . VAL A 1 86 ? -8.219 -22.703 -8.531 1 97.88 86 VAL A C 1
ATOM 696 O O . VAL A 1 86 ? -8.289 -22.609 -7.301 1 97.88 86 VAL A O 1
ATOM 699 N N . PRO A 1 87 ? -7.516 -23.672 -9.117 1 96.44 87 PRO A N 1
ATOM 700 C CA . PRO A 1 87 ? -6.734 -24.609 -8.312 1 96.44 87 PRO A CA 1
ATOM 701 C C . PRO A 1 87 ? -5.551 -23.938 -7.609 1 96.44 87 PRO A C 1
ATOM 703 O O . PRO A 1 87 ? -4.883 -23.094 -8.195 1 96.44 87 PRO A O 1
ATOM 706 N N . MET A 1 88 ? -5.387 -24.281 -6.375 1 94.06 88 MET A N 1
ATOM 707 C CA . MET A 1 88 ? -4.211 -23.828 -5.629 1 94.06 88 MET A CA 1
ATOM 708 C C . MET A 1 88 ? -3.008 -24.719 -5.93 1 94.06 88 MET A C 1
ATOM 710 O O . MET A 1 88 ? -3.156 -25.922 -6.145 1 94.06 88 MET A O 1
ATOM 714 N N . PRO A 1 89 ? -1.83 -24.125 -5.949 1 86.38 89 PRO A N 1
ATOM 715 C CA . PRO A 1 89 ? -0.661 -24.969 -6.152 1 86.38 89 PRO A CA 1
ATOM 716 C C . PRO A 1 89 ? -0.371 -25.875 -4.953 1 86.38 89 PRO A C 1
ATOM 718 O O . PRO A 1 89 ? -0.6 -25.484 -3.809 1 86.38 89 PRO A O 1
ATOM 721 N N . ASP A 1 90 ? -0.11 -27.25 -5.094 1 73.25 90 ASP A N 1
ATOM 722 C CA . ASP A 1 90 ? 0.22 -28.188 -4.031 1 73.25 90 ASP A CA 1
ATOM 723 C C . ASP A 1 90 ? 1.586 -27.875 -3.424 1 73.25 90 ASP A C 1
ATOM 725 O O . ASP A 1 90 ? 1.817 -28.141 -2.242 1 73.25 90 ASP A O 1
ATOM 729 N N . ALA A 1 91 ? 2.555 -27.641 -4.246 1 66.44 91 ALA A N 1
ATOM 730 C CA . ALA A 1 91 ? 3.934 -27.344 -3.863 1 66.44 91 ALA A CA 1
ATOM 731 C C . ALA A 1 91 ? 4.363 -25.969 -4.379 1 66.44 91 ALA A C 1
ATOM 733 O O . ALA A 1 91 ? 3.633 -25.328 -5.141 1 66.44 91 ALA A O 1
ATOM 734 N N . PRO A 1 92 ? 5.52 -25.609 -3.697 1 61.06 92 PRO A N 1
ATOM 735 C CA . PRO A 1 92 ? 6.016 -24.359 -4.289 1 61.06 92 PRO A CA 1
ATOM 736 C C . PRO A 1 92 ? 5.949 -24.359 -5.812 1 61.06 92 PRO A C 1
ATOM 738 O O . PRO A 1 92 ? 6.133 -25.406 -6.441 1 61.06 92 PRO A O 1
ATOM 741 N N . VAL A 1 93 ? 5.496 -23.188 -6.406 1 62.41 93 VAL A N 1
ATOM 742 C CA . VAL A 1 93 ? 5.195 -23.047 -7.824 1 62.41 93 VAL A CA 1
ATOM 743 C C . VAL A 1 93 ? 6.398 -23.484 -8.656 1 62.41 93 VAL A C 1
ATOM 745 O O . VAL A 1 93 ? 6.238 -24.094 -9.719 1 62.41 93 VAL A O 1
ATOM 748 N N . SER A 1 94 ? 7.613 -23.172 -8.125 1 69.56 94 SER A N 1
ATOM 749 C CA . SER A 1 94 ? 8.766 -23.531 -8.945 1 69.56 94 SER A CA 1
ATOM 750 C C . SER A 1 94 ? 10.023 -23.672 -8.094 1 69.56 94 SER A C 1
ATOM 752 O O . SER A 1 94 ? 10.102 -23.125 -6.988 1 69.56 94 SER A O 1
ATOM 754 N N . ALA A 1 95 ? 10.867 -24.469 -8.555 1 79.56 95 ALA A N 1
ATOM 755 C CA . ALA A 1 95 ? 12.188 -24.547 -7.934 1 79.56 95 ALA A CA 1
ATOM 756 C C . ALA A 1 95 ? 12.93 -23.219 -8.039 1 79.56 95 ALA A C 1
ATOM 758 O O . ALA A 1 95 ? 12.758 -22.484 -9.016 1 79.56 95 ALA A O 1
ATOM 759 N N . PRO A 1 96 ? 13.602 -22.969 -6.977 1 81.31 96 PRO A N 1
ATOM 760 C CA . PRO A 1 96 ? 14.383 -21.719 -7.059 1 81.31 96 PRO A CA 1
ATOM 761 C C . PRO A 1 96 ? 15.336 -21.703 -8.25 1 81.31 96 PRO A C 1
ATOM 763 O O . PRO A 1 96 ? 15.914 -22.734 -8.602 1 81.31 96 PRO A O 1
ATOM 766 N N . VAL A 1 97 ? 15.367 -20.594 -8.859 1 83.75 97 VAL A N 1
ATOM 767 C CA . VAL A 1 97 ? 16.266 -20.422 -9.992 1 83.75 97 VAL A CA 1
ATOM 768 C C . VAL A 1 97 ? 17.547 -19.719 -9.531 1 83.75 97 VAL A C 1
ATOM 770 O O . VAL A 1 97 ? 17.547 -19.047 -8.508 1 83.75 97 VAL A O 1
ATOM 773 N N . ALA A 1 98 ? 18.594 -19.922 -10.367 1 87.5 98 ALA A N 1
ATOM 774 C CA . ALA A 1 98 ? 19.875 -19.312 -10.039 1 87.5 98 ALA A CA 1
ATOM 775 C C . ALA A 1 98 ? 19.766 -17.797 -10.008 1 87.5 98 ALA A C 1
ATOM 777 O O . ALA A 1 98 ? 19.234 -17.188 -10.945 1 87.5 98 ALA A O 1
ATOM 778 N N . GLY A 1 99 ? 20.156 -17.172 -8.883 1 91 99 GLY A N 1
ATOM 779 C CA . GLY A 1 99 ? 20.156 -15.719 -8.781 1 91 99 GLY A CA 1
ATOM 780 C C . GLY A 1 99 ? 18.875 -15.156 -8.18 1 91 99 GLY A C 1
ATOM 781 O O . GLY A 1 99 ? 18.781 -13.953 -7.934 1 91 99 GLY A O 1
ATOM 782 N N . GLU A 1 100 ? 17.938 -16.062 -8.016 1 95.06 100 GLU A N 1
ATOM 783 C CA . GLU A 1 100 ? 16.672 -15.648 -7.406 1 95.06 100 GLU A CA 1
ATOM 784 C C . GLU A 1 100 ? 16.875 -15.211 -5.957 1 95.06 100 GLU A C 1
ATOM 786 O O . GLU A 1 100 ? 17.625 -15.836 -5.211 1 95.06 100 GLU A O 1
ATOM 791 N N . ARG A 1 101 ? 16.25 -14.188 -5.574 1 97.31 101 ARG A N 1
ATOM 792 C CA . ARG A 1 101 ? 16.344 -13.688 -4.207 1 97.31 101 ARG A CA 1
ATOM 793 C C . ARG A 1 101 ? 15.047 -13.977 -3.445 1 97.31 101 ARG A C 1
ATOM 795 O O . ARG A 1 101 ? 13.953 -13.828 -3.992 1 97.31 101 ARG A O 1
ATOM 802 N N . ALA A 1 102 ? 15.18 -14.328 -2.211 1 98 102 ALA A N 1
ATOM 803 C CA . ALA A 1 102 ? 14.016 -14.633 -1.373 1 98 102 ALA A CA 1
ATOM 804 C C . ALA A 1 102 ? 13.602 -13.422 -0.549 1 98 102 ALA A C 1
ATOM 806 O O . ALA A 1 102 ? 14.445 -12.75 0.046 1 98 102 ALA A O 1
ATOM 807 N N . ILE A 1 103 ? 12.359 -13.164 -0.582 1 98.69 103 ILE A N 1
ATOM 808 C CA . ILE A 1 103 ? 11.75 -12.172 0.303 1 98.69 103 ILE A CA 1
ATOM 809 C C . ILE A 1 103 ? 10.938 -12.883 1.387 1 98.69 103 ILE A C 1
ATOM 811 O O . ILE A 1 103 ? 9.906 -13.492 1.1 1 98.69 103 ILE A O 1
ATOM 815 N N . TYR A 1 104 ? 11.391 -12.812 2.582 1 98.69 104 TYR A N 1
ATOM 816 C CA . TYR A 1 104 ? 10.719 -13.461 3.701 1 98.69 104 TYR A CA 1
ATOM 817 C C . TYR A 1 104 ? 9.875 -12.461 4.48 1 98.69 104 TYR A C 1
ATOM 819 O O . TYR A 1 104 ? 10.391 -11.461 4.988 1 98.69 104 TYR A O 1
ATOM 827 N N . LEU A 1 105 ? 8.633 -12.766 4.574 1 98.69 105 LEU A N 1
ATOM 828 C CA . LEU A 1 105 ? 7.707 -11.93 5.332 1 98.69 105 LEU A CA 1
ATOM 829 C C . LEU A 1 105 ? 7.293 -12.617 6.629 1 98.69 105 LEU A C 1
ATOM 831 O O . LEU A 1 105 ? 6.586 -13.633 6.602 1 98.69 105 LEU A O 1
ATOM 835 N N . HIS A 1 106 ? 7.715 -12.039 7.699 1 98.44 106 HIS A N 1
ATOM 836 C CA . HIS A 1 106 ? 7.422 -12.602 9.016 1 98.44 106 HIS A CA 1
ATOM 837 C C . HIS A 1 106 ? 6.062 -12.133 9.523 1 98.44 106 HIS A C 1
ATOM 839 O O . HIS A 1 106 ? 5.906 -10.977 9.914 1 98.44 106 HIS A O 1
ATOM 845 N N . GLU A 1 107 ? 5.098 -13 9.555 1 98.25 107 GLU A N 1
ATOM 846 C CA . GLU A 1 107 ? 3.764 -12.781 10.102 1 98.25 107 GLU A CA 1
ATOM 847 C C . GLU A 1 107 ? 3.117 -11.539 9.5 1 98.25 107 GLU A C 1
ATOM 849 O O . GLU A 1 107 ? 2.619 -10.68 10.234 1 98.25 107 GLU A O 1
ATOM 854 N N . ILE A 1 108 ? 3.158 -11.422 8.164 1 98.44 108 ILE A N 1
ATOM 855 C CA . ILE A 1 108 ? 2.443 -10.328 7.508 1 98.44 108 ILE A CA 1
ATOM 856 C C . ILE A 1 108 ? 0.939 -10.508 7.707 1 98.44 108 ILE A C 1
ATOM 858 O O . ILE A 1 108 ? 0.404 -11.602 7.516 1 98.44 108 ILE A O 1
ATOM 862 N N . GLN A 1 109 ? 0.273 -9.406 8.055 1 97.81 109 GLN A N 1
ATOM 863 C CA . GLN A 1 109 ? -1.129 -9.531 8.438 1 97.81 109 GLN A CA 1
ATOM 864 C C . GLN A 1 109 ? -2.039 -8.828 7.434 1 97.81 109 GLN A C 1
ATOM 866 O O . GLN A 1 109 ? -3.154 -9.281 7.176 1 97.81 109 GLN A O 1
ATOM 871 N N . ASP A 1 110 ? -1.684 -7.777 6.883 1 97.56 110 ASP A N 1
ATOM 872 C CA . ASP A 1 110 ? -2.543 -6.957 6.031 1 97.56 110 ASP A CA 1
ATOM 873 C C . ASP A 1 110 ? -2.639 -7.539 4.625 1 97.56 110 ASP A C 1
ATOM 875 O O . ASP A 1 110 ? -1.636 -7.625 3.912 1 97.56 110 ASP A O 1
ATOM 879 N N . PRO A 1 111 ? -3.812 -7.867 4.145 1 97.94 111 PRO A N 1
ATOM 880 C CA . PRO A 1 111 ? -3.965 -8.453 2.811 1 97.94 111 PRO A CA 1
ATOM 881 C C . PRO A 1 111 ? -3.564 -7.492 1.693 1 97.94 111 PRO A C 1
ATOM 883 O O . PRO A 1 111 ? -3.027 -7.918 0.669 1 97.94 111 PRO A O 1
ATOM 886 N N . GLY A 1 112 ? -3.812 -6.191 1.881 1 97.81 112 GLY A N 1
ATOM 887 C CA . GLY A 1 112 ? -3.389 -5.207 0.9 1 97.81 112 GLY A CA 1
ATOM 888 C C . GLY A 1 112 ? -1.884 -5.145 0.727 1 97.81 112 GLY A C 1
ATOM 889 O O . GLY A 1 112 ? -1.385 -5.09 -0.399 1 97.81 112 GLY A O 1
ATOM 890 N N . 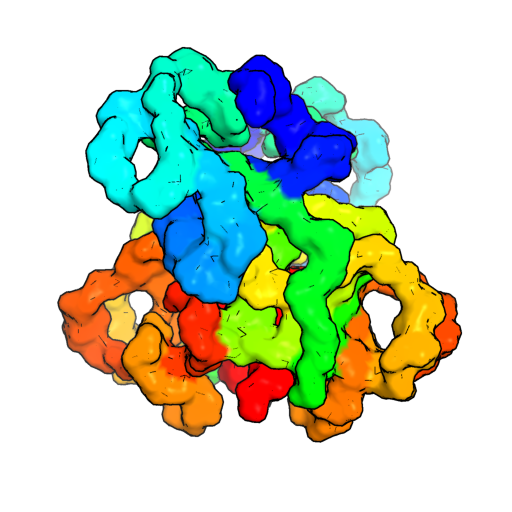ASN A 1 113 ? -1.2 -5.195 1.871 1 98.31 113 ASN A N 1
ATOM 891 C CA . ASN A 1 113 ? 0.258 -5.215 1.826 1 98.31 113 ASN A CA 1
ATOM 892 C C . ASN A 1 113 ? 0.779 -6.43 1.064 1 98.31 113 ASN A C 1
ATOM 894 O O . ASN A 1 113 ? 1.635 -6.301 0.188 1 98.31 113 ASN A O 1
ATOM 898 N N . LEU A 1 114 ? 0.233 -7.562 1.412 1 98.69 114 LEU A N 1
ATOM 899 C CA . LEU A 1 114 ? 0.714 -8.773 0.76 1 98.69 114 LEU A CA 1
ATOM 900 C C . LEU A 1 114 ? 0.443 -8.727 -0.74 1 98.69 114 LEU A C 1
ATOM 902 O O . LEU A 1 114 ? 1.327 -9.031 -1.545 1 98.69 114 LEU A O 1
ATOM 906 N N . GLY A 1 115 ? -0.788 -8.344 -1.136 1 98.44 115 GLY A N 1
ATOM 907 C CA . GLY A 1 115 ? -1.089 -8.227 -2.555 1 98.44 115 GLY A CA 1
ATOM 908 C C . GLY A 1 115 ? -0.153 -7.281 -3.285 1 98.44 115 GLY A C 1
ATOM 909 O O . GLY A 1 115 ? 0.347 -7.605 -4.363 1 98.44 115 GLY A O 1
ATOM 910 N N . THR A 1 116 ? 0.135 -6.137 -2.686 1 98.38 116 THR A N 1
ATOM 911 C CA . THR A 1 116 ? 1.009 -5.129 -3.27 1 98.38 116 THR A CA 1
ATOM 912 C C . THR A 1 116 ? 2.434 -5.66 -3.408 1 98.38 116 THR A C 1
ATOM 914 O O . THR A 1 116 ? 3.092 -5.426 -4.426 1 98.38 116 THR A O 1
ATOM 917 N N . ILE A 1 117 ? 2.885 -6.355 -2.418 1 98.75 117 ILE A N 1
ATOM 918 C CA . ILE A 1 117 ? 4.227 -6.934 -2.436 1 98.75 117 ILE A CA 1
ATOM 919 C C . ILE A 1 117 ? 4.328 -7.965 -3.555 1 98.75 117 ILE A C 1
ATOM 921 O O . ILE A 1 117 ? 5.285 -7.957 -4.332 1 98.75 117 ILE A O 1
ATOM 925 N N . LEU A 1 118 ? 3.322 -8.828 -3.672 1 98.31 118 LEU A N 1
ATOM 926 C CA . LEU A 1 118 ? 3.314 -9.828 -4.738 1 98.31 118 LEU A CA 1
ATOM 927 C C . LEU A 1 118 ? 3.369 -9.156 -6.105 1 98.31 118 LEU A C 1
ATOM 929 O O . LEU A 1 118 ? 4.07 -9.633 -7.004 1 98.31 118 LEU A O 1
ATOM 933 N N . ARG A 1 119 ? 2.629 -8.031 -6.25 1 98.38 119 ARG A N 1
ATOM 934 C CA . ARG A 1 119 ? 2.646 -7.289 -7.504 1 98.38 119 ARG A CA 1
ATOM 935 C C . ARG A 1 119 ? 4.055 -6.793 -7.828 1 98.38 119 ARG A C 1
ATOM 937 O O . ARG A 1 119 ? 4.504 -6.895 -8.969 1 98.38 119 ARG A O 1
ATOM 944 N N . THR A 1 120 ? 4.691 -6.324 -6.844 1 98.62 120 THR A N 1
ATOM 945 C CA . THR A 1 120 ? 6.051 -5.824 -7.023 1 98.62 120 THR A CA 1
ATOM 946 C C . THR A 1 120 ? 6.996 -6.957 -7.41 1 98.62 120 THR A C 1
ATOM 948 O O . THR A 1 120 ? 7.789 -6.82 -8.344 1 98.62 120 THR A O 1
ATOM 951 N N . LEU A 1 121 ? 6.91 -8.047 -6.688 1 98.19 121 LEU A N 1
ATOM 952 C CA . LEU A 1 121 ? 7.801 -9.172 -6.953 1 98.19 121 LEU A CA 1
ATOM 953 C C . LEU A 1 121 ? 7.562 -9.742 -8.344 1 98.19 121 LEU A C 1
ATOM 955 O O . LEU A 1 121 ? 8.508 -10.078 -9.055 1 98.19 121 LEU A O 1
ATOM 959 N N . ALA A 1 122 ? 6.289 -9.812 -8.695 1 97.12 122 ALA A N 1
ATOM 960 C CA . ALA A 1 122 ? 5.949 -10.289 -10.031 1 97.12 122 ALA A CA 1
ATOM 961 C C . ALA A 1 122 ? 6.402 -9.305 -11.109 1 97.12 122 ALA A C 1
ATOM 963 O O . ALA A 1 122 ? 6.777 -9.703 -12.211 1 97.12 122 ALA A O 1
ATOM 964 N N . TRP A 1 123 ? 6.363 -8.016 -10.828 1 97.62 123 TRP A N 1
ATOM 965 C CA . TRP A 1 123 ? 6.754 -6.973 -11.773 1 97.62 123 TRP A CA 1
ATOM 966 C C . TRP A 1 123 ? 8.227 -7.102 -12.148 1 97.62 123 TRP A C 1
ATOM 968 O O . TRP A 1 123 ? 8.57 -7.074 -13.336 1 97.62 123 TRP A O 1
ATOM 978 N N . PHE A 1 124 ? 9.055 -7.266 -11.156 1 97.5 124 PHE A N 1
ATOM 979 C CA . PHE A 1 124 ? 10.492 -7.273 -11.398 1 97.5 124 PHE A CA 1
ATOM 980 C C . PHE A 1 124 ? 10.961 -8.656 -11.828 1 97.5 124 PHE A C 1
ATOM 982 O O . PHE A 1 124 ? 11.891 -8.781 -12.625 1 97.5 124 PHE A O 1
ATOM 989 N N . GLY A 1 125 ? 10.375 -9.656 -11.25 1 95.88 125 GLY A N 1
ATOM 990 C CA . GLY A 1 125 ? 10.844 -11.008 -11.484 1 95.88 125 GLY A CA 1
ATOM 991 C C . GLY A 1 125 ? 12.086 -11.352 -10.68 1 95.88 125 GLY A C 1
ATOM 992 O O . GLY A 1 125 ? 12.656 -10.492 -10.008 1 95.88 125 GLY A O 1
ATOM 993 N N . ASN A 1 126 ? 12.391 -12.625 -10.602 1 95.81 126 ASN A N 1
ATOM 994 C CA . ASN A 1 126 ? 13.594 -13.156 -9.969 1 95.81 126 ASN A CA 1
ATOM 995 C C . ASN A 1 126 ? 13.516 -13.047 -8.445 1 95.81 126 ASN A C 1
ATOM 997 O O . ASN A 1 126 ? 14.523 -12.812 -7.785 1 95.81 126 ASN A O 1
ATOM 1001 N N . PHE A 1 127 ? 12.312 -13.094 -7.93 1 97.38 127 PHE A N 1
ATOM 1002 C CA . PHE A 1 127 ? 12.062 -13.109 -6.492 1 97.38 127 PHE A CA 1
ATOM 1003 C C . PHE A 1 127 ? 11.133 -14.266 -6.117 1 97.38 127 PHE A C 1
ATOM 1005 O O . PHE A 1 127 ? 10.297 -14.672 -6.922 1 97.38 127 PHE A O 1
ATOM 1012 N N . ARG A 1 128 ? 11.312 -14.75 -4.969 1 96.75 128 ARG A N 1
ATOM 1013 C CA . ARG A 1 128 ? 10.391 -15.688 -4.344 1 96.75 128 ARG A CA 1
ATOM 1014 C C . ARG A 1 128 ? 9.906 -15.164 -2.994 1 96.75 128 ARG A C 1
ATOM 1016 O O . ARG A 1 128 ? 10.703 -14.648 -2.205 1 96.75 128 ARG A O 1
ATOM 1023 N N . CYS A 1 129 ? 8.633 -15.344 -2.803 1 97.81 129 CYS A N 1
ATOM 1024 C CA . CYS A 1 129 ? 8.047 -14.875 -1.554 1 97.81 129 CYS A CA 1
ATOM 1025 C C . CYS A 1 129 ? 7.891 -16.016 -0.557 1 97.81 129 CYS A C 1
ATOM 1027 O O . CYS A 1 129 ? 7.223 -17.016 -0.843 1 97.81 129 CYS A O 1
ATOM 1029 N N . LEU A 1 130 ? 8.516 -15.883 0.568 1 97.81 130 LEU A N 1
ATOM 1030 C CA . LEU A 1 130 ? 8.367 -16.828 1.67 1 97.81 130 LEU A CA 1
ATOM 1031 C C . LEU A 1 130 ? 7.5 -16.234 2.777 1 97.81 130 LEU A C 1
ATOM 1033 O O . LEU A 1 130 ? 7.801 -15.164 3.301 1 97.81 130 LEU A O 1
ATOM 1037 N N . LEU A 1 131 ? 6.453 -16.969 3.119 1 97.94 131 LEU A N 1
ATOM 1038 C CA . LEU A 1 131 ? 5.555 -16.516 4.18 1 97.94 131 LEU A CA 1
ATOM 1039 C C . LEU A 1 131 ? 5.723 -17.375 5.434 1 97.94 131 LEU A C 1
ATOM 1041 O O . LEU A 1 131 ? 5.695 -18.609 5.355 1 97.94 131 LEU A O 1
ATOM 1045 N N . SER A 1 132 ? 5.934 -16.703 6.52 1 98.25 132 SER A N 1
ATOM 1046 C CA . SER A 1 132 ? 6.027 -17.438 7.781 1 98.25 132 SER A CA 1
ATOM 1047 C C . SER A 1 132 ? 4.668 -17.969 8.219 1 98.25 132 SER A C 1
ATOM 1049 O O . SER A 1 132 ? 3.633 -17.516 7.723 1 98.25 132 SER A O 1
ATOM 1051 N N . PRO A 1 133 ? 4.734 -18.953 9.125 1 97.19 133 PRO A N 1
ATOM 1052 C CA . PRO A 1 133 ? 3.475 -19.281 9.797 1 97.19 133 PRO A CA 1
ATOM 1053 C C . PRO A 1 133 ? 2.84 -18.062 10.477 1 97.19 133 PRO A C 1
ATOM 1055 O O . PRO A 1 133 ? 3.549 -17.219 11.023 1 97.19 133 PRO A O 1
ATOM 1058 N N . GLY A 1 134 ? 1.55 -18.031 10.398 1 96.38 134 GLY A N 1
ATOM 1059 C CA . GLY A 1 134 ? 0.854 -16.922 11.031 1 96.38 134 GLY A CA 1
ATOM 1060 C C . GLY A 1 134 ? 0.612 -15.758 10.094 1 96.38 134 GLY A C 1
ATOM 1061 O O . GLY A 1 134 ? -0.018 -14.766 10.477 1 96.38 134 GLY A O 1
ATOM 1062 N N . SER A 1 135 ? 1.047 -15.875 8.875 1 98.06 135 SER A N 1
ATOM 1063 C CA . SER A 1 135 ? 0.811 -14.836 7.871 1 98.06 135 SER A CA 1
ATOM 1064 C C . SER A 1 135 ? -0.587 -14.961 7.273 1 98.06 135 SER A C 1
ATOM 1066 O O . SER A 1 135 ? -1.198 -16.031 7.316 1 98.06 135 SER A O 1
ATOM 1068 N N . VAL A 1 136 ? -1.06 -13.82 6.801 1 98.06 136 VAL A N 1
ATOM 1069 C CA . VAL A 1 136 ? -2.332 -13.828 6.086 1 98.06 136 VAL A CA 1
ATOM 1070 C C . VAL A 1 136 ? -2.277 -14.828 4.934 1 98.06 136 VAL A C 1
ATOM 1072 O O . VAL A 1 136 ? -1.235 -14.992 4.293 1 98.06 136 VAL A O 1
ATOM 1075 N N . ASP A 1 137 ? -3.402 -15.477 4.695 1 97.56 137 ASP A N 1
ATOM 1076 C CA . ASP A 1 137 ? -3.52 -16.453 3.609 1 97.56 137 ASP A CA 1
ATOM 1077 C C . ASP A 1 137 ? -3.471 -15.758 2.248 1 97.56 137 ASP A C 1
ATOM 1079 O O . ASP A 1 137 ? -4.328 -14.922 1.938 1 97.56 137 ASP A O 1
ATOM 1083 N N . PRO A 1 138 ? -2.488 -16.109 1.413 1 97.38 138 PRO A N 1
ATOM 1084 C CA . PRO A 1 138 ? -2.373 -15.422 0.126 1 97.38 138 PRO A CA 1
ATOM 1085 C C . PRO A 1 138 ? -3.562 -15.688 -0.794 1 97.38 138 PRO A C 1
ATOM 1087 O O . PRO A 1 138 ? -3.775 -14.953 -1.764 1 97.38 138 PRO A O 1
ATOM 1090 N N . TYR A 1 139 ? -4.359 -16.625 -0.5 1 97 139 TYR A N 1
ATOM 1091 C CA . TYR A 1 139 ? -5.477 -16.984 -1.367 1 97 139 TYR A CA 1
ATOM 1092 C C . TYR A 1 139 ? -6.789 -16.453 -0.818 1 97 139 TYR A C 1
ATOM 1094 O O . TYR A 1 139 ? -7.863 -16.75 -1.344 1 97 139 TYR A O 1
ATOM 1102 N N . ASN A 1 140 ? -6.609 -15.656 0.18 1 96.25 140 ASN A N 1
ATOM 1103 C CA . ASN A 1 140 ? -7.754 -14.867 0.626 1 96.25 140 ASN A CA 1
ATOM 1104 C C . ASN A 1 140 ? -8.219 -13.898 -0.452 1 96.25 140 ASN A C 1
ATOM 1106 O O . ASN A 1 140 ? -7.402 -13.305 -1.16 1 96.25 140 ASN A O 1
ATOM 1110 N N . PRO A 1 141 ? -9.555 -13.727 -0.526 1 95.88 141 PRO A N 1
ATOM 1111 C CA . PRO A 1 141 ? -10.086 -12.898 -1.611 1 95.88 141 PRO A CA 1
ATOM 1112 C C . PRO A 1 141 ? -9.492 -11.492 -1.633 1 95.88 141 PRO A C 1
ATOM 1114 O O . PRO A 1 141 ? -9.25 -10.938 -2.707 1 95.88 141 PRO A O 1
ATOM 1117 N N . LYS A 1 142 ? -9.258 -10.984 -0.49 1 95.56 142 LYS A N 1
ATOM 1118 C CA . LYS A 1 142 ? -8.711 -9.633 -0.428 1 95.56 142 LYS A CA 1
ATOM 1119 C C . LYS A 1 142 ? -7.293 -9.586 -0.985 1 95.56 142 LYS A C 1
ATOM 1121 O O . LYS A 1 142 ? -6.922 -8.633 -1.673 1 95.56 142 LYS A O 1
ATOM 1126 N N . VAL A 1 143 ? -6.484 -10.57 -0.659 1 98.06 143 VAL A N 1
ATOM 1127 C CA . VAL A 1 143 ? -5.125 -10.648 -1.191 1 98.06 143 VAL A CA 1
ATOM 1128 C C . VAL A 1 143 ? -5.176 -10.875 -2.701 1 98.06 143 VAL A C 1
ATOM 1130 O O . VAL A 1 143 ? -4.477 -10.195 -3.459 1 98.06 143 VAL A O 1
ATOM 1133 N N . VAL A 1 144 ? -6.012 -11.773 -3.109 1 97.75 144 VAL A N 1
ATOM 1134 C CA . VAL A 1 144 ? -6.156 -12.086 -4.527 1 97.75 144 VAL A CA 1
ATOM 1135 C C . VAL A 1 144 ? -6.52 -10.828 -5.305 1 97.75 144 VAL A C 1
ATOM 1137 O O . VAL A 1 144 ? -5.895 -10.516 -6.32 1 97.75 144 VAL A O 1
ATOM 1140 N N . ARG A 1 145 ? -7.406 -10.07 -4.82 1 96.19 145 ARG A N 1
ATOM 1141 C CA . ARG A 1 145 ? -7.836 -8.844 -5.484 1 96.19 145 ARG A CA 1
ATOM 1142 C C . ARG A 1 145 ? -6.711 -7.812 -5.52 1 96.19 145 ARG A C 1
ATOM 1144 O O . ARG A 1 145 ? -6.438 -7.223 -6.566 1 96.19 145 ARG A O 1
ATOM 1151 N N . SER A 1 146 ? -6.062 -7.652 -4.375 1 96.44 146 SER A N 1
ATOM 1152 C CA . SER A 1 146 ? -5.039 -6.613 -4.293 1 96.44 146 SER A CA 1
ATOM 1153 C C . SER A 1 146 ? -3.793 -6.996 -5.082 1 96.44 146 SER A C 1
ATOM 1155 O O . SER A 1 146 ? -2.969 -6.141 -5.406 1 96.44 146 SER A O 1
ATOM 1157 N N . SER A 1 147 ? -3.623 -8.242 -5.441 1 97.62 147 SER A N 1
ATOM 1158 C CA . SER A 1 147 ? -2.465 -8.703 -6.203 1 97.62 147 SER A CA 1
ATOM 1159 C C . SER A 1 147 ? -2.605 -8.359 -7.684 1 97.62 147 SER A C 1
ATOM 1161 O O . SER A 1 147 ? -1.628 -8.406 -8.43 1 97.62 147 SER A O 1
ATOM 1163 N N . MET A 1 148 ? -3.85 -8.164 -8.109 1 96.62 148 MET A N 1
ATOM 1164 C CA . MET A 1 148 ? -4.16 -7.766 -9.477 1 96.62 148 MET A CA 1
ATOM 1165 C C . MET A 1 148 ? -3.535 -8.727 -10.477 1 96.62 148 MET A C 1
ATOM 1167 O O . MET A 1 148 ? -2.916 -8.297 -11.453 1 96.62 148 MET A O 1
ATOM 1171 N N . GLY A 1 149 ? -3.588 -10.016 -10.148 1 96.75 149 GLY A N 1
ATOM 1172 C CA . GLY A 1 149 ? -3.123 -11.055 -11.055 1 96.75 149 GLY A CA 1
ATOM 1173 C C . GLY A 1 149 ? -1.728 -11.555 -10.727 1 96.75 149 GLY A C 1
ATOM 1174 O O . GLY A 1 149 ? -1.307 -12.602 -11.219 1 96.75 149 GLY A O 1
ATOM 1175 N N . ALA A 1 150 ? -0.998 -10.852 -9.891 1 97.12 150 ALA A N 1
ATOM 1176 C CA . ALA A 1 150 ? 0.364 -11.242 -9.531 1 97.12 150 ALA A CA 1
ATOM 1177 C C . ALA A 1 150 ? 0.381 -12.602 -8.844 1 97.12 150 ALA A C 1
ATOM 1179 O O . ALA A 1 150 ? 1.38 -13.32 -8.906 1 97.12 150 ALA A O 1
ATOM 1180 N N . ILE A 1 151 ? -0.73 -12.961 -8.227 1 95.56 151 ILE A N 1
ATOM 1181 C CA . ILE A 1 151 ? -0.877 -14.211 -7.492 1 95.56 151 ILE A CA 1
ATOM 1182 C C . ILE A 1 151 ? -0.626 -15.391 -8.43 1 95.56 151 ILE A C 1
ATOM 1184 O O . ILE A 1 151 ? -0.233 -16.469 -7.984 1 95.56 151 ILE A O 1
ATOM 1188 N N . PHE A 1 152 ? -0.739 -15.203 -9.75 1 95 152 PHE A N 1
ATOM 1189 C CA . PHE A 1 152 ? -0.599 -16.281 -10.719 1 95 152 PHE A CA 1
ATOM 1190 C C . PHE A 1 152 ? 0.85 -16.422 -11.172 1 95 152 PHE A C 1
ATOM 1192 O O . PHE A 1 152 ? 1.21 -17.406 -11.828 1 95 152 PHE A O 1
ATOM 1199 N N . HIS A 1 153 ? 1.705 -15.43 -10.773 1 92.88 153 HIS A N 1
ATOM 1200 C CA . HIS A 1 153 ? 3.039 -15.367 -11.359 1 92.88 153 HIS A CA 1
ATOM 1201 C C . HIS A 1 153 ? 4.117 -15.422 -10.281 1 92.88 153 HIS A C 1
ATOM 1203 O O . HIS A 1 153 ? 5.246 -15.844 -10.547 1 92.88 153 HIS A O 1
ATOM 1209 N N . ALA A 1 154 ? 3.812 -14.984 -9.117 1 90.44 154 ALA A N 1
ATOM 1210 C CA . ALA A 1 154 ? 4.824 -14.844 -8.078 1 90.44 154 ALA A CA 1
ATOM 1211 C C . ALA A 1 154 ? 5.043 -16.156 -7.34 1 90.44 154 ALA A C 1
ATOM 1213 O O . ALA A 1 154 ? 4.129 -16.688 -6.699 1 90.44 154 ALA A O 1
ATOM 1214 N N . PRO A 1 155 ? 6.277 -16.688 -7.41 1 93.12 155 PRO A N 1
ATOM 1215 C CA . PRO A 1 155 ? 6.551 -17.891 -6.625 1 93.12 155 PRO A CA 1
ATOM 1216 C C . PRO A 1 155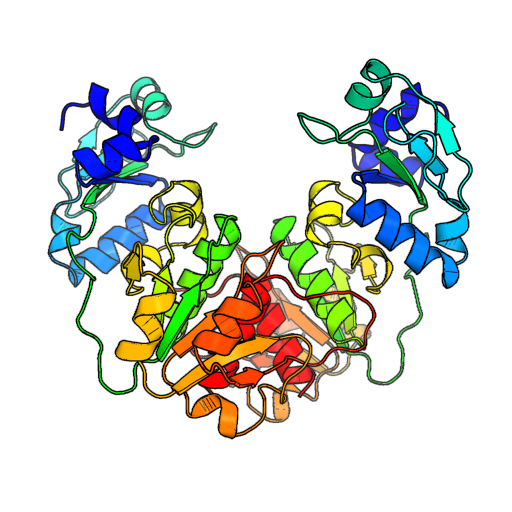 ? 6.438 -17.656 -5.121 1 93.12 155 PRO A C 1
ATOM 1218 O O . PRO A 1 155 ? 6.934 -16.641 -4.613 1 93.12 155 PRO A O 1
ATOM 1221 N N . MET A 1 156 ? 5.734 -18.625 -4.5 1 95.56 156 MET A N 1
ATOM 1222 C CA . MET A 1 156 ? 5.535 -18.469 -3.061 1 95.56 156 MET A CA 1
ATOM 1223 C C . MET A 1 156 ? 5.762 -19.797 -2.332 1 95.56 156 MET A C 1
ATOM 1225 O O . MET A 1 156 ? 5.48 -20.859 -2.875 1 95.56 156 MET A O 1
ATOM 1229 N N . GLU A 1 157 ? 6.301 -19.703 -1.186 1 95.88 157 GLU A N 1
ATOM 1230 C CA . GLU A 1 157 ? 6.324 -20.781 -0.211 1 95.88 157 GLU A CA 1
ATOM 1231 C C . GLU A 1 157 ? 5.617 -20.375 1.08 1 95.88 157 GLU A C 1
ATOM 1233 O O . GLU A 1 157 ? 5.863 -19.297 1.619 1 95.88 157 GLU A O 1
ATOM 1238 N N . LEU A 1 158 ? 4.75 -21.281 1.483 1 95.5 158 LEU A N 1
ATOM 1239 C CA . LEU A 1 158 ? 3.938 -20.969 2.654 1 95.5 158 LEU A CA 1
ATOM 1240 C C . LEU A 1 158 ? 4.473 -21.688 3.891 1 95.5 158 LEU A C 1
ATOM 1242 O O . LEU A 1 158 ? 5.133 -22.719 3.775 1 95.5 158 LEU A O 1
ATOM 1246 N N . ASP A 1 159 ? 4.234 -21.078 5.031 1 95.5 159 ASP A N 1
ATOM 1247 C CA . ASP A 1 159 ? 4.508 -21.672 6.34 1 95.5 159 ASP A CA 1
ATOM 1248 C C . ASP A 1 159 ? 5.988 -22.031 6.48 1 95.5 159 ASP A C 1
ATOM 1250 O O . ASP A 1 159 ? 6.328 -23.125 6.934 1 95.5 159 ASP A O 1
ATOM 1254 N N . VAL A 1 160 ? 6.801 -21.141 6 1 96.81 160 VAL A N 1
ATOM 1255 C CA . VAL A 1 160 ? 8.242 -21.312 6.148 1 96.81 160 VAL A CA 1
ATOM 1256 C C . VAL A 1 160 ? 8.68 -20.828 7.531 1 96.81 160 VAL A C 1
ATOM 1258 O O . VAL A 1 160 ? 8.594 -19.641 7.832 1 96.81 160 VAL A O 1
ATOM 1261 N N . ALA A 1 161 ? 9.195 -21.703 8.297 1 97.12 161 ALA A N 1
ATOM 1262 C CA . ALA A 1 161 ? 9.609 -21.359 9.648 1 97.12 161 ALA A CA 1
ATOM 1263 C C . ALA A 1 161 ? 10.828 -20.438 9.633 1 97.12 161 ALA A C 1
ATOM 1265 O O . ALA A 1 161 ? 11.742 -20.625 8.828 1 97.12 161 ALA A O 1
ATOM 1266 N N . LEU A 1 162 ? 10.797 -19.5 10.516 1 97.25 162 LEU A N 1
ATOM 1267 C CA . LEU A 1 162 ? 11.883 -18.531 10.602 1 97.25 162 LEU A CA 1
ATOM 1268 C C . LEU A 1 162 ? 13.219 -19.219 10.828 1 97.25 162 LEU A C 1
ATOM 1270 O O . LEU A 1 162 ? 14.211 -18.906 10.164 1 97.25 162 LEU A O 1
ATOM 1274 N N . ASP A 1 163 ? 13.289 -20.156 11.648 1 95.31 163 ASP A N 1
ATOM 1275 C CA . ASP A 1 163 ? 14.531 -20.828 12.039 1 95.31 163 ASP A CA 1
ATOM 1276 C C . ASP A 1 163 ? 15.062 -21.688 10.906 1 95.31 163 ASP A C 1
ATOM 1278 O O . ASP A 1 163 ? 16.219 -22.109 10.93 1 95.31 163 ASP A O 1
ATOM 1282 N N . SER A 1 164 ? 14.242 -22 9.945 1 96.31 164 SER A N 1
ATOM 1283 C CA . SER A 1 164 ? 14.68 -22.828 8.82 1 96.31 164 SER A CA 1
ATOM 1284 C C . SER A 1 164 ? 15.555 -22.031 7.863 1 96.31 164 SER A C 1
ATOM 1286 O O . SER A 1 164 ? 16.25 -22.594 7.016 1 96.31 164 SER A O 1
ATOM 1288 N N . LEU A 1 165 ? 15.555 -20.734 7.953 1 97.06 165 LEU A N 1
ATOM 1289 C CA . LEU A 1 165 ? 16.234 -19.875 6.992 1 97.06 165 LEU A CA 1
ATOM 1290 C C . LEU A 1 165 ? 17.75 -20.062 7.07 1 97.06 165 LEU A C 1
ATOM 1292 O O . LEU A 1 165 ? 18.438 -20.016 6.051 1 97.06 165 LEU A O 1
ATOM 1296 N N . ARG A 1 166 ? 18.219 -20.25 8.242 1 94.38 166 ARG A N 1
ATOM 1297 C CA . ARG A 1 166 ? 19.656 -20.328 8.453 1 94.38 166 ARG A CA 1
ATOM 1298 C C . ARG A 1 166 ? 20.25 -21.516 7.688 1 94.38 166 ARG A C 1
ATOM 1300 O O . ARG A 1 166 ? 21.406 -21.469 7.262 1 94.38 166 ARG A O 1
ATOM 1307 N N . THR A 1 167 ? 19.5 -22.531 7.605 1 95.06 167 THR A N 1
ATOM 1308 C CA . THR A 1 167 ? 19.984 -23.719 6.906 1 95.06 167 THR A CA 1
ATOM 1309 C C . THR A 1 167 ? 19.75 -23.594 5.402 1 95.06 167 THR A C 1
ATOM 1311 O O . THR A 1 167 ? 20.391 -24.281 4.609 1 95.06 167 THR A O 1
ATOM 1314 N N . ARG A 1 168 ? 18.953 -22.719 5.031 1 94.44 168 ARG A N 1
ATOM 1315 C CA . ARG A 1 168 ? 18.562 -22.578 3.629 1 94.44 168 ARG A CA 1
ATOM 1316 C C . ARG A 1 168 ? 19.422 -21.531 2.92 1 94.44 168 ARG A C 1
ATOM 1318 O O . ARG A 1 168 ? 19.672 -21.641 1.719 1 94.44 168 ARG A O 1
ATOM 1325 N N . PHE A 1 169 ? 19.766 -20.547 3.686 1 96.31 169 PHE A N 1
ATOM 1326 C CA . PHE A 1 169 ? 20.469 -19.422 3.082 1 96.31 169 PHE A CA 1
ATOM 1327 C C . PHE A 1 169 ? 21.75 -19.109 3.848 1 96.31 169 PHE A C 1
ATOM 1329 O O . PHE A 1 169 ? 21.75 -19.047 5.078 1 96.31 169 PHE A O 1
ATOM 1336 N N . ALA A 1 170 ? 22.828 -18.828 3.1 1 95.06 170 ALA A N 1
ATOM 1337 C CA . ALA A 1 170 ? 24.125 -18.516 3.711 1 95.06 170 ALA A CA 1
ATOM 1338 C C . ALA A 1 170 ? 24.156 -17.078 4.219 1 95.06 170 ALA A C 1
ATOM 1340 O O . ALA A 1 170 ? 24.781 -16.781 5.246 1 95.06 170 ALA A O 1
ATOM 1341 N N . ARG A 1 171 ? 23.578 -16.203 3.48 1 96.44 171 ARG A N 1
ATOM 1342 C CA . ARG A 1 171 ? 23.547 -14.789 3.838 1 96.44 171 ARG A CA 1
ATOM 1343 C C . ARG A 1 171 ? 22.125 -14.266 3.904 1 96.44 171 ARG A C 1
ATOM 1345 O O . ARG A 1 171 ? 21.391 -14.312 2.91 1 96.44 171 ARG A O 1
ATOM 1352 N N . ILE A 1 172 ? 21.766 -13.727 5.09 1 97.88 172 ILE A N 1
ATOM 1353 C CA . ILE A 1 172 ? 20.422 -13.219 5.34 1 97.88 172 ILE A CA 1
ATOM 1354 C C . ILE A 1 172 ? 20.484 -11.75 5.746 1 97.88 172 ILE A C 1
ATOM 1356 O O . ILE A 1 172 ? 21.266 -11.375 6.633 1 97.88 172 ILE A O 1
ATOM 1360 N N . ALA A 1 173 ? 19.781 -10.922 5.004 1 97.81 173 ALA A N 1
ATOM 1361 C CA . ALA A 1 173 ? 19.625 -9.508 5.344 1 97.81 173 ALA A CA 1
ATOM 1362 C C . ALA A 1 173 ? 18.297 -9.25 6.043 1 97.81 173 ALA A C 1
ATOM 1364 O O . ALA A 1 173 ? 17.328 -9.992 5.844 1 97.81 173 ALA A O 1
ATOM 1365 N N . CYS A 1 174 ? 18.234 -8.25 6.863 1 96.94 174 CYS A N 1
ATOM 1366 C CA . CYS A 1 174 ? 16.984 -7.801 7.457 1 96.94 174 CYS A CA 1
ATOM 1367 C C . CYS A 1 174 ? 16.891 -6.277 7.438 1 96.94 174 CYS A C 1
ATOM 1369 O O . CYS A 1 174 ? 17.891 -5.594 7.246 1 96.94 174 CYS A O 1
ATOM 1371 N N . LEU A 1 175 ? 15.664 -5.809 7.484 1 93.38 175 LEU A N 1
ATOM 1372 C CA . LEU A 1 175 ? 15.477 -4.363 7.574 1 93.38 175 LEU A CA 1
ATOM 1373 C C . LEU A 1 175 ? 15.273 -3.93 9.023 1 93.38 175 LEU A C 1
ATOM 1375 O O . LEU A 1 175 ? 14.406 -4.457 9.719 1 93.38 175 LEU A O 1
ATOM 1379 N N . ASP A 1 176 ? 16.062 -2.996 9.344 1 87.88 176 ASP A N 1
ATOM 1380 C CA . ASP A 1 176 ? 16.094 -2.439 10.688 1 87.88 176 ASP A CA 1
ATOM 1381 C C . ASP A 1 176 ? 16.422 -0.95 10.664 1 87.88 176 ASP A C 1
ATOM 1383 O O . ASP A 1 176 ? 17.109 -0.479 9.75 1 87.88 176 ASP A O 1
ATOM 1387 N N . MET A 1 177 ? 15.914 -0.257 11.727 1 84.5 177 MET A N 1
ATOM 1388 C CA . MET A 1 177 ? 16.172 1.18 11.781 1 84.5 177 MET A CA 1
ATOM 1389 C C . MET A 1 177 ? 17.656 1.461 11.953 1 84.5 177 MET A C 1
ATOM 1391 O O . MET A 1 177 ? 18.141 2.518 11.547 1 84.5 177 MET A O 1
ATOM 1395 N N . GLN A 1 178 ? 18.25 0.453 12.586 1 85.44 178 GLN A N 1
ATOM 1396 C CA . GLN A 1 178 ? 19.688 0.583 12.797 1 85.44 178 GLN A CA 1
ATOM 1397 C C . GLN A 1 178 ? 20.484 -0.314 11.844 1 85.44 178 GLN A C 1
ATOM 1399 O O . GLN A 1 178 ? 20.344 -1.539 11.891 1 85.44 178 GLN A O 1
ATOM 1404 N N . GLY A 1 179 ? 20.859 0.039 10.703 1 92.69 179 GLY A N 1
ATOM 1405 C CA . GLY A 1 179 ? 21.625 -0.742 9.742 1 92.69 179 GLY A CA 1
ATOM 1406 C C . GLY A 1 179 ? 22.297 0.111 8.68 1 92.69 179 GLY A C 1
ATOM 1407 O O . GLY A 1 179 ? 22.203 1.339 8.711 1 92.69 179 GLY A O 1
ATOM 1408 N N . GLU A 1 180 ? 23.031 -0.591 7.863 1 95.69 180 GLU A N 1
ATOM 1409 C CA . GLU A 1 180 ? 23.641 0.076 6.715 1 95.69 180 GLU A CA 1
ATOM 1410 C C . GLU A 1 180 ? 22.578 0.462 5.684 1 95.69 180 GLU A C 1
ATOM 1412 O O . GLU A 1 180 ? 21.594 -0.246 5.512 1 95.69 180 GLU A O 1
ATOM 1417 N N . PRO A 1 181 ? 22.781 1.635 5.051 1 97 181 PRO A N 1
ATOM 1418 C CA . PRO A 1 181 ? 21.828 2.018 4.016 1 97 181 PRO A CA 1
ATOM 1419 C C . PRO A 1 181 ? 21.672 0.951 2.934 1 97 181 PRO A C 1
ATOM 1421 O O . PRO A 1 181 ? 22.656 0.323 2.531 1 97 181 PRO A O 1
ATOM 1424 N N . VAL A 1 182 ? 20.453 0.752 2.449 1 97.44 182 VAL A N 1
ATOM 1425 C CA . VAL A 1 182 ? 20.141 -0.259 1.443 1 97.44 182 VAL A CA 1
ATOM 1426 C C . VAL A 1 182 ? 20.844 0.089 0.131 1 97.44 182 VAL A C 1
ATOM 1428 O O . VAL A 1 182 ? 20.969 -0.761 -0.753 1 97.44 182 VAL A O 1
ATOM 1431 N N . GLN A 1 183 ? 21.297 1.307 0.019 1 95.5 183 GLN A N 1
ATOM 1432 C CA . GLN A 1 183 ? 22 1.748 -1.179 1 95.5 183 GLN A CA 1
ATOM 1433 C C . GLN A 1 183 ? 23.422 1.191 -1.214 1 95.5 183 GLN A C 1
ATOM 1435 O O . GLN A 1 183 ? 24.094 1.258 -2.244 1 95.5 183 GLN A O 1
ATOM 1440 N N . SER A 1 184 ? 23.844 0.66 -0.116 1 95.81 184 SER A N 1
ATOM 1441 C CA . SER A 1 184 ? 25.188 0.098 -0.064 1 95.81 184 SER A CA 1
ATOM 1442 C C . SER A 1 184 ? 25.312 -1.114 -0.98 1 95.81 184 SER A C 1
ATOM 1444 O O . SER A 1 184 ? 24.359 -1.863 -1.166 1 95.81 184 SER A O 1
ATOM 1446 N N . THR A 1 185 ? 26.453 -1.36 -1.454 1 94.88 185 THR A N 1
ATOM 1447 C CA . THR A 1 185 ? 26.703 -2.482 -2.352 1 94.88 185 THR A CA 1
ATOM 1448 C C . THR A 1 185 ? 26.5 -3.811 -1.628 1 94.88 185 THR A C 1
ATOM 1450 O O . THR A 1 185 ? 26.141 -4.812 -2.25 1 94.88 185 THR A O 1
ATOM 1453 N N . ALA A 1 186 ? 26.734 -3.803 -0.396 1 96.5 186 ALA A N 1
ATOM 1454 C CA . ALA A 1 186 ? 26.594 -5.023 0.395 1 96.5 186 ALA A CA 1
ATOM 1455 C C . ALA A 1 186 ? 25.156 -5.539 0.359 1 96.5 186 ALA A C 1
ATOM 1457 O O . ALA A 1 186 ? 24.922 -6.746 0.421 1 96.5 186 ALA A O 1
ATOM 1458 N N . PHE A 1 187 ? 24.25 -4.684 0.214 1 97.69 187 PHE A N 1
ATOM 1459 C CA . PHE A 1 187 ? 22.844 -5.023 0.302 1 97.69 187 PHE A CA 1
ATOM 1460 C C . PHE A 1 187 ? 22.453 -6.02 -0.784 1 97.69 187 PHE A C 1
ATOM 1462 O O . PHE A 1 187 ? 21.594 -6.875 -0.57 1 97.69 187 PHE A O 1
ATOM 1469 N N . THR A 1 188 ? 23.109 -5.945 -1.895 1 96.88 188 THR A N 1
ATOM 1470 C CA . THR A 1 188 ? 22.688 -6.73 -3.049 1 96.88 188 THR A CA 1
ATOM 1471 C C . THR A 1 188 ? 23.328 -8.117 -3.016 1 96.88 188 THR A C 1
ATOM 1473 O O . THR A 1 188 ? 23.094 -8.93 -3.918 1 96.88 188 THR A O 1
ATOM 1476 N N . THR A 1 189 ? 24.094 -8.445 -2.012 1 96.75 189 THR A N 1
ATOM 1477 C CA . THR A 1 189 ? 24.891 -9.664 -2.025 1 96.75 189 THR A CA 1
ATOM 1478 C C . THR A 1 189 ? 24.203 -10.766 -1.22 1 96.75 189 THR A C 1
ATOM 1480 O O . THR A 1 189 ? 24.75 -11.859 -1.064 1 96.75 189 THR A O 1
ATOM 1483 N N . PHE A 1 190 ? 23.031 -10.578 -0.768 1 97.56 190 PHE A N 1
ATOM 1484 C CA . PHE A 1 190 ? 22.328 -11.547 0.07 1 97.56 190 PHE A CA 1
ATOM 1485 C C . PHE A 1 190 ? 21.344 -12.367 -0.754 1 97.56 190 PHE A C 1
ATOM 1487 O O . PHE A 1 190 ? 20.984 -11.977 -1.866 1 97.56 190 PHE A O 1
ATOM 1494 N N . GLU A 1 191 ? 20.984 -13.484 -0.164 1 97 191 GLU A N 1
ATOM 1495 C CA . GLU A 1 191 ? 20.078 -14.406 -0.843 1 97 191 GLU A CA 1
ATOM 1496 C C . GLU A 1 191 ? 18.656 -14.289 -0.295 1 97 191 GLU A C 1
ATOM 1498 O O . GLU A 1 191 ? 17.703 -14.641 -0.977 1 97 191 GLU A O 1
ATOM 1503 N N . CYS A 1 192 ? 18.578 -13.891 0.943 1 98.12 192 CYS A N 1
ATOM 1504 C CA . CYS A 1 192 ? 17.281 -13.781 1.617 1 98.12 192 CYS A CA 1
ATOM 1505 C C . CYS A 1 192 ? 17.156 -12.453 2.352 1 98.12 192 CYS A C 1
ATOM 1507 O O . CYS A 1 192 ? 18.094 -12.039 3.051 1 98.12 192 CYS A O 1
ATOM 1509 N N . TYR A 1 193 ? 16.094 -11.844 2.121 1 98.62 193 TYR A N 1
ATOM 1510 C CA . TYR A 1 193 ? 15.797 -10.57 2.762 1 98.62 193 TYR A CA 1
ATOM 1511 C C . TYR A 1 193 ? 14.57 -10.688 3.658 1 98.62 193 TYR A C 1
ATOM 1513 O O . TYR A 1 193 ? 13.469 -10.961 3.182 1 98.62 193 TYR A O 1
ATOM 1521 N N . LEU A 1 194 ? 14.789 -10.414 4.938 1 98.19 194 LEU A N 1
ATOM 1522 C CA . LEU A 1 194 ? 13.789 -10.664 5.969 1 98.19 194 LEU A CA 1
ATOM 1523 C C . LEU A 1 194 ? 13.094 -9.367 6.383 1 98.19 194 LEU A C 1
ATOM 1525 O O . LEU A 1 194 ? 13.758 -8.383 6.719 1 98.19 194 LEU A O 1
ATOM 1529 N N . PHE A 1 195 ? 11.742 -9.375 6.312 1 98 195 PHE A N 1
ATOM 1530 C CA . PHE A 1 195 ? 10.906 -8.25 6.73 1 98 195 PHE A CA 1
ATOM 1531 C C . PHE A 1 195 ? 9.969 -8.664 7.859 1 98 195 PHE A C 1
ATOM 1533 O O . PHE A 1 195 ? 9.336 -9.727 7.793 1 98 195 PHE A O 1
ATOM 1540 N N . GLY A 1 196 ? 9.82 -7.828 8.828 1 96.62 196 GLY A N 1
ATOM 1541 C CA . GLY A 1 196 ? 9.07 -8.172 10.031 1 96.62 196 GLY A CA 1
ATOM 1542 C C . GLY A 1 196 ? 7.605 -7.793 9.953 1 96.62 196 GLY A C 1
ATOM 1543 O O . GLY A 1 196 ? 7.188 -7.105 9.016 1 96.62 196 GLY A O 1
ATOM 1544 N N . ASN A 1 197 ? 6.926 -8.234 10.984 1 95.69 197 ASN A N 1
ATOM 1545 C CA . ASN A 1 197 ? 5.516 -7.902 11.164 1 95.69 197 ASN A CA 1
ATOM 1546 C C . ASN A 1 197 ? 5.289 -6.395 11.188 1 95.69 197 ASN A C 1
ATOM 1548 O O . ASN A 1 197 ? 6.121 -5.645 11.703 1 95.69 197 ASN A O 1
ATOM 1552 N N . GLU A 1 198 ? 4.109 -5.953 10.711 1 92.12 198 GLU A N 1
ATOM 1553 C CA . GLU A 1 198 ? 3.775 -4.543 10.539 1 92.12 198 GLU A CA 1
ATOM 1554 C C . GLU A 1 198 ? 3.781 -3.801 11.875 1 92.12 198 GLU A C 1
ATOM 1556 O O . GLU A 1 198 ? 4.188 -2.641 11.938 1 92.12 198 GLU A O 1
ATOM 1561 N N . ALA A 1 199 ? 3.418 -4.457 12.961 1 86.88 199 ALA A N 1
ATOM 1562 C CA . ALA A 1 199 ? 3.307 -3.812 14.266 1 86.88 199 ALA A CA 1
ATOM 1563 C C . ALA A 1 199 ? 4.488 -4.176 15.164 1 86.88 199 ALA A C 1
ATOM 1565 O O . ALA A 1 199 ? 5.121 -3.297 15.75 1 86.88 199 ALA A O 1
ATOM 1566 N N . ARG A 1 200 ? 4.961 -5.414 15.094 1 90.25 200 ARG A N 1
ATOM 1567 C CA . ARG A 1 200 ? 5.859 -5.93 16.125 1 90.25 200 ARG A CA 1
ATOM 1568 C C . ARG A 1 200 ? 7.258 -6.164 15.562 1 90.25 200 ARG A C 1
ATOM 1570 O O . ARG A 1 200 ? 8.219 -6.336 16.312 1 90.25 200 ARG A O 1
ATOM 1577 N N . GLY A 1 201 ? 7.344 -6.152 14.258 1 92.38 201 GLY A N 1
ATOM 1578 C CA . GLY A 1 201 ? 8.625 -6.516 13.672 1 92.38 201 GLY A CA 1
ATOM 1579 C C . GLY A 1 201 ? 8.992 -7.969 13.906 1 92.38 201 GLY A C 1
ATOM 1580 O O . GLY A 1 201 ? 8.117 -8.836 13.969 1 92.38 201 GLY A O 1
ATOM 1581 N N . VAL A 1 202 ? 10.273 -8.234 13.805 1 91.06 202 VAL A N 1
ATOM 1582 C CA . VAL A 1 202 ? 10.82 -9.547 14.148 1 91.06 202 VAL A CA 1
ATOM 1583 C C . VAL A 1 202 ? 11.461 -9.5 15.531 1 91.06 202 VAL A C 1
ATOM 1585 O O . VAL A 1 202 ? 12.195 -8.562 15.844 1 91.06 202 VAL A O 1
ATOM 1588 N N . PRO A 1 203 ? 11.219 -10.492 16.281 1 90.5 203 PRO A N 1
ATOM 1589 C CA . PRO A 1 203 ? 11.883 -10.508 17.594 1 90.5 203 PRO A CA 1
ATOM 1590 C C . PRO A 1 203 ? 13.406 -10.461 17.469 1 90.5 203 PRO A C 1
ATOM 1592 O O . PRO A 1 203 ? 14 -11.219 16.703 1 90.5 203 PRO A O 1
ATOM 1595 N N . ARG A 1 204 ? 14.016 -9.609 18.266 1 89.81 204 ARG A N 1
ATOM 1596 C CA . ARG A 1 204 ? 15.445 -9.336 18.172 1 89.81 204 ARG A CA 1
ATOM 1597 C C . ARG A 1 204 ? 16.25 -10.602 18.438 1 89.81 204 ARG A C 1
ATOM 1599 O O . ARG A 1 204 ? 17.281 -10.836 17.781 1 89.81 204 ARG A O 1
ATOM 1606 N N . ASP A 1 205 ? 15.82 -11.375 19.328 1 92.56 205 ASP A N 1
ATOM 1607 C CA . ASP A 1 205 ? 16.531 -12.602 19.672 1 92.56 205 ASP A CA 1
ATOM 1608 C C . ASP A 1 205 ? 16.562 -13.57 18.5 1 92.56 205 ASP A C 1
ATOM 1610 O O . ASP A 1 205 ? 17.562 -14.258 18.266 1 92.56 205 ASP A O 1
ATOM 1614 N N . GLN A 1 206 ? 15.508 -13.602 17.781 1 92.56 206 GLN A N 1
ATOM 1615 C CA . GLN A 1 206 ? 15.438 -14.492 16.625 1 92.56 206 GLN A CA 1
ATOM 1616 C C . GLN A 1 206 ? 16.297 -13.969 15.477 1 92.56 206 GLN A C 1
ATOM 1618 O O . GLN A 1 206 ? 16.953 -14.742 14.773 1 92.56 206 GLN A O 1
ATOM 1623 N N . LEU A 1 207 ? 16.297 -12.664 15.336 1 91.69 207 LEU A N 1
ATOM 1624 C CA . LEU A 1 207 ? 17.156 -12.062 14.312 1 91.69 207 LEU A CA 1
ATOM 1625 C C . LEU A 1 207 ? 18.625 -12.352 14.586 1 91.69 207 LEU A C 1
ATOM 1627 O O . LEU A 1 207 ? 19.375 -12.703 13.672 1 91.69 207 LEU A O 1
ATOM 1631 N N . ASN A 1 208 ? 18.984 -12.234 15.797 1 91.38 208 ASN A N 1
ATOM 1632 C CA . ASN A 1 208 ? 20.359 -12.5 16.203 1 91.38 208 ASN A CA 1
ATOM 1633 C C . ASN A 1 208 ? 20.75 -13.961 15.977 1 91.38 208 ASN A C 1
ATOM 1635 O O . ASN A 1 208 ? 21.844 -14.258 15.508 1 91.38 208 ASN A O 1
ATOM 1639 N N . ALA A 1 209 ? 19.828 -14.797 16.312 1 93.94 209 ALA A N 1
ATOM 1640 C CA . ALA A 1 209 ? 20.078 -16.219 16.141 1 93.94 209 ALA A CA 1
ATOM 1641 C C . ALA A 1 209 ? 20.281 -16.578 14.68 1 93.94 209 ALA A C 1
ATOM 1643 O O . ALA A 1 209 ? 21.031 -17.5 14.352 1 93.94 209 ALA A O 1
ATOM 1644 N N . LEU A 1 210 ? 19.734 -15.828 13.797 1 94.75 210 LEU A N 1
ATOM 1645 C CA . LEU A 1 210 ? 19.828 -16.062 12.359 1 94.75 210 LEU A CA 1
ATOM 1646 C C . LEU A 1 210 ? 21.125 -15.484 11.805 1 94.75 210 LEU A C 1
ATOM 1648 O O . LEU A 1 210 ? 21.531 -15.82 10.688 1 94.75 210 LEU A O 1
ATOM 1652 N N . GLY A 1 211 ? 21.766 -14.625 12.492 1 94.44 211 GLY A N 1
ATOM 1653 C CA . GLY A 1 211 ? 22.906 -13.906 11.961 1 94.44 211 GLY A CA 1
ATOM 1654 C C . GLY A 1 211 ? 22.547 -12.961 10.836 1 94.44 211 GLY A C 1
ATOM 1655 O O . GLY A 1 211 ? 23.312 -12.781 9.891 1 94.44 211 GLY A O 1
ATOM 1656 N N . ALA A 1 212 ? 21.359 -12.453 10.891 1 95.56 212 ALA A N 1
ATOM 1657 C CA . ALA A 1 212 ? 20.891 -11.562 9.828 1 95.56 212 ALA A CA 1
ATOM 1658 C C . ALA A 1 212 ? 21.578 -10.195 9.922 1 95.56 212 ALA A C 1
ATOM 1660 O O . ALA A 1 212 ? 21.703 -9.633 11.016 1 95.56 212 ALA A O 1
ATOM 1661 N N . ARG A 1 213 ? 22.094 -9.719 8.789 1 96.25 213 ARG A N 1
ATOM 1662 C CA . ARG A 1 213 ? 22.719 -8.406 8.758 1 96.25 213 ARG A CA 1
ATOM 1663 C C . ARG A 1 213 ? 21.688 -7.301 8.578 1 96.25 213 ARG A C 1
ATOM 1665 O O . ARG A 1 213 ? 20.875 -7.348 7.645 1 96.25 213 ARG A O 1
ATOM 1672 N N . PRO A 1 214 ? 21.688 -6.281 9.438 1 96.38 214 PRO A N 1
ATOM 1673 C CA . PRO A 1 214 ? 20.688 -5.219 9.359 1 96.38 214 PRO A CA 1
ATOM 1674 C C . PRO A 1 214 ? 21 -4.184 8.281 1 96.38 214 PRO A C 1
ATOM 1676 O O . PRO A 1 214 ? 22.156 -3.816 8.094 1 96.38 214 PRO A O 1
ATOM 1679 N N . PHE A 1 215 ? 19.953 -3.771 7.539 1 97.75 215 PHE A N 1
ATOM 1680 C CA . PHE A 1 215 ? 19.984 -2.664 6.594 1 97.75 215 PHE A CA 1
ATOM 1681 C C . PHE A 1 215 ? 18.828 -1.702 6.84 1 97.75 215 PHE A C 1
ATOM 1683 O O . PHE A 1 215 ? 17.859 -2.061 7.496 1 97.75 215 PHE A O 1
ATOM 1690 N N . THR A 1 216 ? 18.969 -0.458 6.312 1 96.88 216 THR A N 1
ATOM 1691 C CA . THR A 1 216 ? 17.953 0.543 6.574 1 96.88 216 THR A CA 1
ATOM 1692 C C . THR A 1 216 ? 17.734 1.435 5.352 1 96.88 216 THR A C 1
ATOM 1694 O O . THR A 1 216 ? 18.625 1.563 4.512 1 96.88 216 THR A O 1
ATOM 1697 N N . ILE A 1 217 ? 16.516 1.917 5.191 1 97.44 217 ILE A N 1
ATOM 1698 C CA . ILE A 1 217 ? 16.219 3.047 4.32 1 97.44 217 ILE A CA 1
ATOM 1699 C C . ILE A 1 217 ? 16.219 4.34 5.129 1 97.44 217 ILE A C 1
ATOM 1701 O O . ILE A 1 217 ? 15.289 4.602 5.898 1 97.44 217 ILE A O 1
ATOM 1705 N N . PRO A 1 218 ? 17.156 5.113 4.961 1 96.06 218 PRO A N 1
ATOM 1706 C CA . PRO A 1 218 ? 17.234 6.305 5.809 1 96.06 218 PRO A CA 1
ATOM 1707 C C . PRO A 1 218 ? 16.109 7.293 5.555 1 96.06 218 PRO A C 1
ATOM 1709 O O . PRO A 1 218 ? 15.656 7.449 4.414 1 96.06 218 PRO A O 1
ATOM 1712 N N . GLY A 1 219 ? 15.664 7.922 6.566 1 94.81 219 GLY A N 1
ATOM 1713 C CA . GLY A 1 219 ? 14.641 8.953 6.492 1 94.81 219 GLY A CA 1
ATOM 1714 C C . GLY A 1 219 ? 15.039 10.242 7.195 1 94.81 219 GLY A C 1
ATOM 1715 O O . GLY A 1 219 ? 16.141 10.344 7.723 1 94.81 219 GLY A O 1
ATOM 1716 N N . CYS A 1 220 ? 14.141 11.195 7.227 1 93.94 220 CYS A N 1
ATOM 1717 C CA . CYS A 1 220 ? 14.469 12.5 7.793 1 93.94 220 CYS A CA 1
ATOM 1718 C C . CYS A 1 220 ? 14.023 12.586 9.25 1 93.94 220 CYS A C 1
ATOM 1720 O O . CYS A 1 220 ? 14.258 13.602 9.914 1 93.94 220 CYS A O 1
ATOM 1722 N N . GLY A 1 221 ? 13.227 11.578 9.727 1 89.31 221 GLY A N 1
ATOM 1723 C CA . GLY A 1 221 ? 12.906 11.492 11.148 1 89.31 221 GLY A CA 1
ATOM 1724 C C . GLY A 1 221 ? 11.539 12.047 11.484 1 89.31 221 GLY A C 1
ATOM 1725 O O . GLY A 1 221 ? 11.164 12.109 12.656 1 89.31 221 GLY A O 1
ATOM 1726 N N . ALA A 1 222 ? 10.711 12.391 10.516 1 90 222 ALA A N 1
ATOM 1727 C CA . ALA A 1 222 ? 9.406 12.992 10.766 1 90 222 ALA A CA 1
ATOM 1728 C C . ALA A 1 222 ? 8.398 11.953 11.242 1 90 222 ALA A C 1
ATOM 1730 O O . ALA A 1 222 ? 7.461 12.273 11.977 1 90 222 ALA A O 1
ATOM 1731 N N . ILE A 1 223 ? 8.594 10.742 10.797 1 93.25 223 ILE A N 1
ATOM 1732 C CA . ILE A 1 223 ? 7.711 9.656 11.227 1 93.25 223 ILE A CA 1
ATOM 1733 C C . ILE A 1 223 ? 8.547 8.445 11.641 1 93.25 223 ILE A C 1
ATOM 1735 O O . ILE A 1 223 ? 9.758 8.414 11.406 1 93.25 223 ILE A O 1
ATOM 1739 N N . GLU A 1 224 ? 7.867 7.449 12.148 1 90.94 224 GLU A N 1
ATOM 1740 C CA . GLU A 1 224 ? 8.578 6.379 12.844 1 90.94 224 GLU A CA 1
ATOM 1741 C C . GLU A 1 224 ? 9.047 5.305 11.867 1 90.94 224 GLU A C 1
ATOM 1743 O O . GLU A 1 224 ? 10.062 4.645 12.094 1 90.94 224 GLU A O 1
ATOM 1748 N N . SER A 1 225 ? 8.172 5.121 10.898 1 93.81 225 SER A N 1
ATOM 1749 C CA . SER A 1 225 ? 8.523 4.02 10.008 1 93.81 225 SER A CA 1
ATOM 1750 C C . SER A 1 225 ? 7.758 4.109 8.688 1 93.81 225 SER A C 1
ATOM 1752 O O . SER A 1 225 ? 6.785 4.855 8.586 1 93.81 225 SER A O 1
ATOM 1754 N N . LEU A 1 226 ? 8.25 3.373 7.758 1 96.62 226 LEU A N 1
ATOM 1755 C CA . LEU A 1 226 ? 7.586 3.189 6.473 1 96.62 226 LEU A CA 1
ATOM 1756 C C . LEU A 1 226 ? 6.559 2.064 6.547 1 96.62 226 LEU A C 1
ATOM 1758 O O . LEU A 1 226 ? 6.57 1.268 7.488 1 96.62 226 LEU A O 1
ATOM 1762 N N . ASN A 1 227 ? 5.594 2.082 5.637 1 97.12 227 ASN A N 1
ATOM 1763 C CA . ASN A 1 227 ? 4.699 0.951 5.422 1 97.12 227 ASN A CA 1
ATOM 1764 C C . ASN A 1 227 ? 5.461 -0.291 4.969 1 97.12 227 ASN A C 1
ATOM 1766 O O . ASN A 1 227 ? 6.402 -0.192 4.18 1 97.12 227 ASN A O 1
ATOM 1770 N N . LEU A 1 228 ? 5.047 -1.441 5.426 1 97.94 228 LEU A N 1
ATOM 1771 C CA . LEU A 1 228 ? 5.766 -2.674 5.125 1 97.94 228 LEU A CA 1
ATOM 1772 C C . LEU A 1 228 ? 5.895 -2.871 3.617 1 97.94 228 LEU A C 1
ATOM 1774 O O . LEU A 1 228 ? 6.984 -3.154 3.117 1 97.94 228 LEU A O 1
ATOM 1778 N N . ALA A 1 229 ? 4.73 -2.742 2.885 1 98.56 229 ALA A N 1
ATOM 1779 C CA . ALA A 1 229 ? 4.777 -2.938 1.439 1 98.56 229 ALA A CA 1
ATOM 1780 C C . ALA A 1 229 ? 5.691 -1.91 0.776 1 98.56 229 ALA A C 1
ATOM 1782 O O . ALA A 1 229 ? 6.43 -2.236 -0.157 1 98.56 229 ALA A O 1
ATOM 1783 N N . ALA A 1 230 ? 5.652 -0.677 1.263 1 98.5 230 ALA A N 1
ATOM 1784 C CA . ALA A 1 230 ? 6.547 0.354 0.744 1 98.5 230 ALA A CA 1
ATOM 1785 C C . ALA A 1 230 ? 8.008 -0.046 0.926 1 98.5 230 ALA A C 1
ATOM 1787 O O . ALA A 1 230 ? 8.82 0.105 0.009 1 98.5 230 ALA A O 1
ATOM 1788 N N . THR A 1 231 ? 8.336 -0.563 2.102 1 98.19 231 THR A N 1
ATOM 1789 C CA . THR A 1 231 ? 9.695 -0.991 2.416 1 98.19 231 THR A CA 1
ATOM 1790 C C . THR A 1 231 ? 10.148 -2.094 1.464 1 98.19 231 THR A C 1
ATOM 1792 O O . THR A 1 231 ? 11.219 -1.999 0.864 1 98.19 231 THR A O 1
ATOM 1795 N N . VAL A 1 232 ? 9.312 -3.088 1.3 1 98.56 232 VAL A N 1
ATOM 1796 C CA . VAL A 1 232 ? 9.641 -4.203 0.417 1 98.56 232 VAL A CA 1
ATOM 1797 C C . VAL A 1 232 ? 9.773 -3.703 -1.019 1 98.56 232 VAL A C 1
ATOM 1799 O O . VAL A 1 232 ? 10.695 -4.105 -1.736 1 98.56 232 VAL A O 1
ATOM 1802 N N . ASN A 1 233 ? 8.867 -2.799 -1.445 1 98.38 233 ASN A N 1
ATOM 1803 C CA . ASN A 1 233 ? 8.891 -2.252 -2.799 1 98.38 233 ASN A CA 1
ATOM 1804 C C . ASN A 1 233 ? 10.203 -1.537 -3.092 1 98.38 233 ASN A C 1
ATOM 1806 O O . ASN A 1 233 ? 10.812 -1.759 -4.137 1 98.38 233 ASN A O 1
ATOM 1810 N N . MET A 1 234 ? 10.648 -0.728 -2.17 1 98.44 234 MET A N 1
ATOM 1811 C CA . MET A 1 234 ? 11.883 0.029 -2.357 1 98.44 234 MET A CA 1
ATOM 1812 C C . MET A 1 234 ? 13.094 -0.9 -2.375 1 98.44 234 MET A C 1
ATOM 1814 O O . MET A 1 234 ? 14.023 -0.704 -3.16 1 98.44 234 MET A O 1
ATOM 1818 N N . CYS A 1 235 ? 13.086 -1.925 -1.523 1 98.56 235 CYS A N 1
ATOM 1819 C CA . CYS A 1 235 ? 14.188 -2.881 -1.481 1 98.56 235 CYS A CA 1
ATOM 1820 C C . CYS A 1 235 ? 14.242 -3.703 -2.764 1 98.56 235 CYS A C 1
ATOM 1822 O O . CYS A 1 235 ? 15.32 -3.895 -3.336 1 98.56 235 CYS A O 1
ATOM 1824 N N . ALA A 1 236 ? 13.07 -4.195 -3.207 1 98.44 236 ALA A N 1
ATOM 1825 C CA . ALA A 1 236 ? 13.016 -4.941 -4.461 1 98.44 236 ALA A CA 1
ATOM 1826 C C . ALA A 1 236 ? 13.477 -4.082 -5.633 1 98.44 236 ALA A C 1
ATOM 1828 O O . ALA A 1 236 ? 14.172 -4.566 -6.531 1 98.44 236 ALA A O 1
ATOM 1829 N N . TYR A 1 237 ? 13.117 -2.789 -5.617 1 98.44 237 TYR A N 1
ATOM 1830 C CA . TYR A 1 237 ? 13.555 -1.828 -6.625 1 98.44 237 TYR A CA 1
ATOM 1831 C C . TYR A 1 237 ? 15.078 -1.698 -6.629 1 98.44 237 TYR A C 1
ATOM 1833 O O . TYR A 1 237 ? 15.711 -1.8 -7.684 1 98.44 237 TYR A O 1
ATOM 1841 N N . GLU A 1 238 ? 15.625 -1.553 -5.434 1 97.94 238 GLU A N 1
ATOM 1842 C CA . GLU A 1 238 ? 17.062 -1.425 -5.297 1 97.94 238 GLU A CA 1
ATOM 1843 C C . GLU A 1 238 ? 17.781 -2.678 -5.793 1 97.94 238 GLU A C 1
ATOM 1845 O O . GLU A 1 238 ? 18.797 -2.586 -6.5 1 97.94 238 GLU A O 1
ATOM 1850 N N . LEU A 1 239 ? 17.234 -3.83 -5.477 1 97.56 239 LEU A N 1
ATOM 1851 C CA . LEU A 1 239 ? 17.828 -5.113 -5.84 1 97.56 239 LEU A CA 1
ATOM 1852 C C . LEU A 1 239 ? 17.703 -5.363 -7.34 1 97.56 239 LEU A C 1
ATOM 1854 O O . LEU A 1 239 ? 18.391 -6.227 -7.887 1 97.56 239 LEU A O 1
ATOM 1858 N N . SER A 1 240 ? 16.797 -4.625 -8 1 96.25 240 SER A N 1
ATOM 1859 C CA . SER A 1 240 ? 16.531 -4.859 -9.414 1 96.25 240 SER A CA 1
ATOM 1860 C C . SER A 1 240 ? 17.203 -3.801 -10.289 1 96.25 240 SER A C 1
ATOM 1862 O O . SER A 1 240 ? 17 -3.766 -11.5 1 96.25 240 SER A O 1
ATOM 1864 N N . ARG A 1 241 ? 17.969 -2.852 -9.734 1 91.44 241 ARG A N 1
ATOM 1865 C CA . ARG A 1 241 ? 18.688 -1.819 -10.477 1 91.44 241 ARG A CA 1
ATOM 1866 C C . ARG A 1 241 ? 19.781 -2.428 -11.336 1 91.44 241 ARG A C 1
ATOM 1868 O O . ARG A 1 241 ? 20.453 -3.375 -10.914 1 91.44 241 ARG A O 1
ATOM 1875 N N . MET B 1 1 ? -16.844 22.703 19.797 1 86.88 1 MET B N 1
ATOM 1876 C CA . MET B 1 1 ? -17.891 22.094 18.984 1 86.88 1 MET B CA 1
ATOM 1877 C C . MET B 1 1 ? -18.797 21.234 19.859 1 86.88 1 MET B C 1
ATOM 1879 O O . MET B 1 1 ? -18.359 20.656 20.844 1 86.88 1 MET B O 1
ATOM 1883 N N . LYS B 1 2 ? -20.203 21.25 19.375 1 91.81 2 LYS B N 1
ATOM 1884 C CA . LYS B 1 2 ? -21.125 20.406 20.109 1 91.81 2 LYS B CA 1
ATOM 1885 C C . LYS B 1 2 ? -20.859 18.938 19.859 1 91.81 2 LYS B C 1
ATOM 1887 O O . LYS B 1 2 ? -20.547 18.547 18.734 1 91.81 2 LYS B O 1
ATOM 1892 N N . PHE B 1 3 ? -20.969 18.234 20.891 1 93.81 3 PHE B N 1
ATOM 1893 C CA . PHE B 1 3 ? -20.672 16.812 20.812 1 93.81 3 PHE B CA 1
ATOM 1894 C C . PHE B 1 3 ? -21.484 16.156 19.703 1 93.81 3 PHE B C 1
ATOM 1896 O O . PHE B 1 3 ? -20.953 15.328 18.953 1 93.81 3 PHE B O 1
ATOM 1903 N N . GLU B 1 4 ? -22.703 16.531 19.547 1 93 4 GLU B N 1
ATOM 1904 C CA . GLU B 1 4 ? -23.625 15.891 18.609 1 93 4 GLU B CA 1
ATOM 1905 C C . GLU B 1 4 ? -23.203 16.125 17.172 1 93 4 GLU B C 1
ATOM 1907 O O . GLU B 1 4 ? -23.625 15.398 16.266 1 93 4 GLU B O 1
ATOM 1912 N N . ASP B 1 5 ? -22.359 17.125 17 1 95.88 5 ASP B N 1
ATOM 1913 C CA . ASP B 1 5 ? -21.938 17.469 15.648 1 95.88 5 ASP B CA 1
ATOM 1914 C C . ASP B 1 5 ? -20.656 16.734 15.258 1 95.88 5 ASP B C 1
ATOM 1916 O O . ASP B 1 5 ? -20.281 16.719 14.086 1 95.88 5 ASP B O 1
ATOM 1920 N N . ILE B 1 6 ? -20.047 16.109 16.234 1 96.75 6 ILE B N 1
ATOM 1921 C CA . ILE B 1 6 ? -18.75 15.492 15.984 1 96.75 6 ILE B CA 1
ATOM 1922 C C . ILE B 1 6 ? -18.906 14.344 14.992 1 96.75 6 ILE B C 1
ATOM 1924 O O . ILE B 1 6 ? -18.062 14.156 14.109 1 96.75 6 ILE B O 1
ATOM 1928 N N . LYS B 1 7 ? -19.969 13.617 15.102 1 95.12 7 LYS B N 1
ATOM 1929 C CA . LYS B 1 7 ? -20.219 12.477 14.227 1 95.12 7 LYS B CA 1
ATOM 1930 C C . LYS B 1 7 ? -20.359 12.914 12.766 1 95.12 7 LYS B C 1
ATOM 1932 O O . LYS B 1 7 ? -20.078 12.141 11.852 1 95.12 7 LYS B O 1
ATOM 1937 N N . LYS B 1 8 ? -20.75 14.203 12.578 1 96.12 8 LYS B N 1
ATOM 1938 C CA . LYS B 1 8 ? -20.938 14.734 11.234 1 96.12 8 LYS B CA 1
ATOM 1939 C C . LYS B 1 8 ? -19.609 14.812 10.492 1 96.12 8 LYS B C 1
ATOM 1941 O O . LYS B 1 8 ? -19.578 14.859 9.258 1 96.12 8 LYS B O 1
ATOM 1946 N N . LEU B 1 9 ? -18.516 14.812 11.203 1 97 9 LEU B N 1
ATOM 1947 C CA . LEU B 1 9 ? -17.188 14.977 10.625 1 97 9 LEU B CA 1
ATOM 1948 C C . LEU B 1 9 ? -16.797 13.742 9.82 1 97 9 LEU B C 1
ATOM 1950 O O . LEU B 1 9 ? -15.773 13.75 9.125 1 97 9 LEU B O 1
ATOM 1954 N N . HIS B 1 10 ? -17.578 12.664 9.844 1 96 10 HIS B N 1
ATOM 1955 C CA . HIS B 1 10 ? -17.359 11.516 8.969 1 96 10 HIS B CA 1
ATOM 1956 C C . HIS B 1 10 ? -17.672 11.859 7.516 1 96 10 HIS B C 1
ATOM 1958 O O . HIS B 1 10 ? -17.266 11.141 6.602 1 96 10 HIS B O 1
ATOM 1964 N N . GLN B 1 11 ? -18.375 12.977 7.371 1 95.69 11 GLN B N 1
ATOM 1965 C CA . GLN B 1 11 ? -18.734 13.43 6.031 1 95.69 11 GLN B CA 1
ATOM 1966 C C . GLN B 1 11 ? -17.844 14.594 5.594 1 95.69 11 GLN B C 1
ATOM 1968 O O . GLN B 1 11 ? -17.641 15.547 6.348 1 95.69 11 GLN B O 1
ATOM 1973 N N . LYS B 1 12 ? -17.406 14.523 4.434 1 95.31 12 LYS B N 1
ATOM 1974 C CA . LYS B 1 12 ? -16.484 15.516 3.883 1 95.31 12 LYS B CA 1
ATOM 1975 C C . LYS B 1 12 ? -17.062 16.922 4.008 1 95.31 12 LYS B C 1
ATOM 1977 O O . LYS B 1 12 ? -16.359 17.859 4.391 1 95.31 12 LYS B O 1
ATOM 1982 N N . LYS B 1 13 ? -18.328 17.047 3.689 1 95.31 13 LYS B N 1
ATOM 1983 C CA . LYS B 1 13 ? -18.969 18.359 3.68 1 95.31 13 LYS B CA 1
ATOM 1984 C C . LYS B 1 13 ? -18.844 19.047 5.039 1 95.31 13 LYS B C 1
ATOM 1986 O O . LYS B 1 13 ? -18.562 20.234 5.113 1 95.31 13 LYS B O 1
ATOM 1991 N N . TYR B 1 14 ? -18.984 18.344 6.09 1 96.69 14 TYR B N 1
ATOM 1992 C CA . TYR B 1 14 ? -18.953 18.922 7.43 1 96.69 14 TYR B CA 1
ATOM 1993 C C . TYR B 1 14 ? -17.516 19.172 7.887 1 96.69 14 TYR B C 1
ATOM 1995 O O . TYR B 1 14 ? -17.266 20.109 8.648 1 96.69 14 TYR B O 1
ATOM 2003 N N . ARG B 1 15 ? -16.562 18.375 7.434 1 95.94 15 ARG B N 1
ATOM 2004 C CA . ARG B 1 15 ? -15.164 18.688 7.695 1 95.94 15 ARG B CA 1
ATOM 2005 C C . ARG B 1 15 ? -14.781 20.031 7.066 1 95.94 15 ARG B C 1
ATOM 2007 O O . ARG B 1 15 ? -14.094 20.828 7.695 1 95.94 15 ARG B O 1
ATOM 2014 N N . ALA B 1 16 ? -15.219 20.188 5.875 1 93.38 16 ALA B N 1
ATOM 2015 C CA . ALA B 1 16 ? -14.961 21.453 5.199 1 93.38 16 ALA B CA 1
ATOM 2016 C C . ALA B 1 16 ? -15.633 22.609 5.926 1 93.38 16 ALA B C 1
ATOM 2018 O O . ALA B 1 16 ? -15.055 23.688 6.066 1 93.38 16 ALA B O 1
ATOM 2019 N N . GLU B 1 17 ? -16.859 22.375 6.375 1 95 17 GLU B N 1
ATOM 2020 C CA . GLU B 1 17 ? -17.641 23.406 7.047 1 95 17 GLU B CA 1
ATOM 2021 C C . GLU B 1 17 ? -17.031 23.781 8.391 1 95 17 GLU B C 1
ATOM 2023 O O . GLU B 1 17 ? -16.859 24.969 8.695 1 95 17 GLU B O 1
ATOM 2028 N N . PHE B 1 18 ? -16.625 22.781 9.156 1 95.75 18 PHE B N 1
ATOM 2029 C CA . PHE B 1 18 ? -16.156 23.031 10.523 1 95.75 18 PHE B CA 1
ATOM 2030 C C . PHE B 1 18 ? -14.648 23.219 10.555 1 95.75 18 PHE B C 1
ATOM 2032 O O . PHE B 1 18 ? -14.109 23.75 11.531 1 95.75 18 PHE B O 1
ATOM 2039 N N . GLY B 1 19 ? -13.938 22.781 9.516 1 95.38 19 GLY B N 1
ATOM 2040 C CA . GLY B 1 19 ? -12.484 22.875 9.477 1 95.38 19 GLY B CA 1
ATOM 2041 C C . GLY B 1 19 ? -11.805 21.953 10.469 1 95.38 19 GLY B C 1
ATOM 2042 O O . GLY B 1 19 ? -10.805 22.328 11.086 1 95.38 19 GLY B O 1
ATOM 2043 N N . LEU B 1 20 ? -12.461 20.797 10.703 1 97.12 20 LEU B N 1
ATOM 2044 C CA . LEU B 1 20 ? -11.961 19.812 11.664 1 97.12 20 LEU B CA 1
ATOM 2045 C C . LEU B 1 20 ? -12.016 18.406 11.086 1 97.12 20 LEU B C 1
ATOM 2047 O O . LEU B 1 20 ? -12.828 18.125 10.203 1 97.12 20 LEU B O 1
ATOM 2051 N N . PHE B 1 21 ? -11.133 17.562 11.586 1 97.5 21 PHE B N 1
ATOM 2052 C CA . PHE B 1 21 ? -11.211 16.156 11.242 1 97.5 21 PHE B CA 1
ATOM 2053 C C . PHE B 1 21 ? -10.883 15.281 12.445 1 97.5 21 PHE B C 1
ATOM 2055 O O . PHE B 1 21 ? -10.406 15.781 13.469 1 97.5 21 PHE B O 1
ATOM 2062 N N . LEU B 1 22 ? -11.18 14.008 12.344 1 97.88 22 LEU B N 1
ATOM 2063 C CA . LEU B 1 22 ? -11.07 13.094 13.477 1 97.88 22 LEU B CA 1
ATOM 2064 C C . LEU B 1 22 ? -9.812 12.242 13.359 1 97.88 22 LEU B C 1
ATOM 2066 O O . LEU B 1 22 ? -9.453 11.805 12.266 1 97.88 22 LEU B O 1
ATOM 2070 N N . VAL B 1 23 ? -9.164 12.078 14.453 1 97.94 23 VAL B N 1
ATOM 2071 C CA . VAL B 1 23 ? -8.031 11.172 14.617 1 97.94 23 VAL B CA 1
ATOM 2072 C C . VAL B 1 23 ? -8.336 10.156 15.711 1 97.94 23 VAL B C 1
ATOM 2074 O O . VAL B 1 23 ? -8.5 10.523 16.875 1 97.94 23 VAL B O 1
ATOM 2077 N N . GLU B 1 24 ? -8.344 8.938 15.305 1 97.5 24 GLU B N 1
ATOM 2078 C CA . GLU B 1 24 ? -8.797 7.898 16.219 1 97.5 24 GLU B CA 1
ATOM 2079 C C . GLU B 1 24 ? -7.664 6.934 16.562 1 97.5 24 GLU B C 1
ATOM 2081 O O . GLU B 1 24 ? -6.898 6.535 15.68 1 97.5 24 GLU B O 1
ATOM 2086 N N . GLY B 1 25 ? -7.52 6.605 17.828 1 96.88 25 GLY B N 1
ATOM 2087 C CA . GLY B 1 25 ? -6.598 5.555 18.25 1 96.88 25 GLY B CA 1
ATOM 2088 C C . GLY B 1 25 ? -5.391 6.082 19 1 96.88 25 GLY B C 1
ATOM 2089 O O . GLY B 1 25 ? -4.91 7.184 18.719 1 96.88 25 GLY B O 1
ATOM 2090 N N . GLU B 1 26 ? -4.848 5.281 19.875 1 96.25 26 GLU B N 1
ATOM 2091 C CA . GLU B 1 26 ? -3.748 5.656 20.75 1 96.25 26 GLU B CA 1
ATOM 2092 C C . GLU B 1 26 ? -2.529 6.109 19.953 1 96.25 26 GLU B C 1
ATOM 2094 O O . GLU B 1 26 ? -1.955 7.164 20.234 1 96.25 26 GLU B O 1
ATOM 2099 N N . HIS B 1 27 ? -2.199 5.359 18.984 1 95.38 27 HIS B N 1
ATOM 2100 C CA . HIS B 1 27 ? -0.989 5.625 18.219 1 95.38 27 HIS B CA 1
ATOM 2101 C C . HIS B 1 27 ? -1.075 6.973 17.5 1 95.38 27 HIS B C 1
ATOM 2103 O O . HIS B 1 27 ? -0.142 7.773 17.578 1 95.38 27 HIS B O 1
ATOM 2109 N N . LEU B 1 28 ? -2.189 7.238 16.906 1 97.12 28 LEU B N 1
ATOM 2110 C CA . LEU B 1 28 ? -2.344 8.469 16.125 1 97.12 28 LEU B CA 1
ATOM 2111 C C . LEU B 1 28 ? -2.424 9.68 17.047 1 97.12 28 LEU B C 1
ATOM 2113 O O . LEU B 1 28 ? -1.938 10.758 16.703 1 97.12 28 LEU B O 1
ATOM 2117 N N . VAL B 1 29 ? -3.025 9.5 18.172 1 97.81 29 VAL B N 1
ATOM 2118 C CA . VAL B 1 29 ? -3.1 10.594 19.141 1 97.81 29 VAL B CA 1
ATOM 2119 C C . VAL B 1 29 ? -1.701 10.914 19.656 1 97.81 29 VAL B C 1
ATOM 2121 O O . VAL B 1 29 ? -1.353 12.086 19.844 1 97.81 29 VAL B O 1
ATOM 2124 N N . LEU B 1 30 ? -0.907 9.875 19.891 1 97.06 30 LEU B N 1
ATOM 2125 C CA . LEU B 1 30 ? 0.474 10.094 20.312 1 97.06 30 LEU B CA 1
ATOM 2126 C C . LEU B 1 30 ? 1.246 10.859 19.234 1 97.06 30 LEU B C 1
ATOM 2128 O O . LEU B 1 30 ? 1.97 11.812 19.547 1 97.06 30 LEU B O 1
ATOM 2132 N N . GLU B 1 31 ? 1.073 10.445 18.016 1 96.5 31 GLU B N 1
ATOM 2133 C CA . GLU B 1 31 ? 1.73 11.133 16.906 1 96.5 31 GLU B CA 1
ATOM 2134 C C . GLU B 1 31 ? 1.26 12.586 16.812 1 96.5 31 GLU B C 1
ATOM 2136 O O . GLU B 1 31 ? 2.051 13.477 16.516 1 96.5 31 GLU B O 1
ATOM 2141 N N . LEU B 1 32 ? 0.009 12.781 17.016 1 97.38 32 LEU B N 1
ATOM 2142 C CA . LEU B 1 32 ? -0.563 14.125 17.016 1 97.38 32 LEU B CA 1
ATOM 2143 C C . LEU B 1 32 ? 0.081 14.992 18.094 1 97.38 32 LEU B C 1
ATOM 2145 O O . LEU B 1 32 ? 0.461 16.141 17.828 1 97.38 32 LEU B O 1
ATOM 2149 N N . GLN B 1 33 ? 0.224 14.453 19.281 1 97.25 33 GLN B N 1
ATOM 2150 C CA . GLN B 1 33 ? 0.828 15.172 20.391 1 97.25 33 GLN B CA 1
ATOM 2151 C C . GLN B 1 33 ? 2.268 15.57 20.078 1 97.25 33 GLN B C 1
ATOM 2153 O O . GLN B 1 33 ? 2.688 16.688 20.375 1 97.25 33 GLN B O 1
ATOM 2158 N N . LYS B 1 34 ? 2.953 14.648 19.469 1 95.69 34 LYS B N 1
ATOM 2159 C CA . LYS B 1 34 ? 4.328 14.945 19.078 1 95.69 34 LYS B CA 1
ATOM 2160 C C . LYS B 1 34 ? 4.375 16.062 18.031 1 95.69 34 LYS B C 1
ATOM 2162 O O . LYS B 1 34 ? 5.176 16.984 18.156 1 95.69 34 LYS B O 1
ATOM 2167 N N . ALA B 1 35 ? 3.545 15.961 17.062 1 94.5 35 ALA B N 1
ATOM 2168 C CA . ALA B 1 35 ? 3.508 16.953 15.992 1 94.5 35 ALA B CA 1
ATOM 2169 C C . ALA B 1 35 ? 3.094 18.312 16.516 1 94.5 35 ALA B C 1
ATOM 2171 O O . ALA B 1 35 ? 3.553 19.344 16 1 94.5 35 ALA B O 1
ATOM 2172 N N . ALA B 1 36 ? 2.248 18.328 17.516 1 95.25 36 ALA B N 1
ATOM 2173 C CA . ALA B 1 36 ? 1.701 19.562 18.062 1 95.25 36 ALA B CA 1
ATOM 2174 C C . ALA B 1 36 ? 2.787 20.375 18.766 1 95.25 36 ALA B C 1
ATOM 2176 O O . ALA B 1 36 ? 2.641 21.594 18.938 1 95.25 36 ALA B O 1
ATOM 2177 N N . LEU B 1 37 ? 3.824 19.719 19.125 1 93.44 37 LEU B N 1
ATOM 2178 C CA . LEU B 1 37 ? 4.934 20.406 19.781 1 93.44 37 LEU B CA 1
ATOM 2179 C C . LEU B 1 37 ? 5.551 21.438 18.828 1 93.44 37 LEU B C 1
ATOM 2181 O O . LEU B 1 37 ? 6.07 22.453 19.281 1 93.44 37 LEU B O 1
ATOM 2185 N N . LEU B 1 38 ? 5.453 21.188 17.547 1 88.69 38 LEU B N 1
ATOM 2186 C CA . LEU B 1 38 ? 6.145 22.031 16.578 1 88.69 38 LEU B CA 1
ATOM 2187 C C . LEU B 1 38 ? 5.148 22.766 15.68 1 88.69 38 LEU B C 1
ATOM 2189 O O . LEU B 1 38 ? 5.543 23.562 14.828 1 88.69 38 LEU B O 1
ATOM 2193 N N . ASN B 1 39 ? 3.877 22.484 15.836 1 89.5 39 ASN B N 1
ATOM 2194 C CA . ASN B 1 39 ? 2.848 23.047 14.977 1 89.5 39 ASN B CA 1
ATOM 2195 C C . ASN B 1 39 ? 1.728 23.703 15.789 1 89.5 39 ASN B C 1
ATOM 2197 O O . ASN B 1 39 ? 0.845 23 16.297 1 89.5 39 ASN B O 1
ATOM 2201 N N . PRO B 1 40 ? 1.689 24.953 15.82 1 90.38 40 PRO B N 1
ATOM 2202 C CA . PRO B 1 40 ? 0.709 25.656 16.641 1 90.38 40 PRO B CA 1
ATOM 2203 C C . PRO B 1 40 ? -0.731 25.344 16.25 1 90.38 40 PRO B C 1
ATOM 2205 O O . PRO B 1 40 ? -1.62 25.328 17.109 1 90.38 40 PRO B O 1
ATOM 2208 N N . LEU B 1 41 ? -0.92 25.109 15.039 1 91.19 41 LEU B N 1
ATOM 2209 C CA . LEU B 1 41 ? -2.271 24.781 14.586 1 91.19 41 LEU B CA 1
ATOM 2210 C C . LEU B 1 41 ? -2.789 23.531 15.281 1 91.19 41 LEU B C 1
ATOM 2212 O O . LEU B 1 41 ? -3.941 23.484 15.719 1 91.19 41 LEU B O 1
ATOM 2216 N N . LEU B 1 42 ? -1.952 22.547 15.398 1 94.56 42 LEU B N 1
ATOM 2217 C CA . LEU B 1 42 ? -2.336 21.266 15.969 1 94.56 42 LEU B CA 1
ATOM 2218 C C . LEU B 1 42 ? -2.562 21.391 17.469 1 94.56 42 LEU B C 1
ATOM 2220 O O . LEU B 1 42 ? -3.213 20.531 18.078 1 94.56 42 LEU B O 1
ATOM 2224 N N . GLN B 1 43 ? -2.078 22.438 18.062 1 94.31 43 GLN B N 1
ATOM 2225 C CA . GLN B 1 43 ? -2.254 22.656 19.484 1 94.31 43 GLN B CA 1
ATOM 2226 C C . GLN B 1 43 ? -3.715 22.938 19.828 1 94.31 43 GLN B C 1
ATOM 2228 O O . GLN B 1 43 ? -4.129 22.797 20.984 1 94.31 43 GLN B O 1
ATOM 2233 N N . GLY B 1 44 ? -4.438 23.344 18.797 1 95 44 GLY B N 1
ATOM 2234 C CA . GLY B 1 44 ? -5.852 23.625 19 1 95 44 GLY B CA 1
ATOM 2235 C C . GLY B 1 44 ? -6.711 22.375 19 1 95 44 GLY B C 1
ATOM 2236 O O . GLY B 1 44 ? -7.941 22.453 19.016 1 95 44 GLY B O 1
ATOM 2237 N N . SER B 1 45 ? -6.109 21.188 19.047 1 97.5 45 SER B N 1
ATOM 2238 C CA . SER B 1 45 ? -6.848 19.922 19.047 1 97.5 45 SER B CA 1
ATOM 2239 C C . SER B 1 45 ? -7.504 19.656 20.391 1 97.5 45 SER B C 1
ATOM 2241 O O . SER B 1 45 ? -7.102 20.234 21.406 1 97.5 45 SER B O 1
ATOM 2243 N N . GLU B 1 46 ? -8.516 18.875 20.344 1 98.12 46 GLU B N 1
ATOM 2244 C CA . GLU B 1 46 ? -9.195 18.406 21.562 1 98.12 46 GLU B CA 1
ATOM 2245 C C . GLU B 1 46 ? -9.273 16.875 21.594 1 98.12 46 GLU B C 1
ATOM 2247 O O . GLU B 1 46 ? -9.336 16.234 20.547 1 98.12 46 GLU B O 1
ATOM 2252 N N . LEU B 1 47 ? -9.289 16.422 22.812 1 97.62 47 LEU B N 1
ATOM 2253 C CA . LEU B 1 47 ? -9.273 14.977 22.984 1 97.62 47 LEU B CA 1
ATOM 2254 C C . LEU B 1 47 ? -10.555 14.492 23.656 1 97.62 47 LEU B C 1
ATOM 2256 O O . LEU B 1 47 ? -11.039 15.102 24.609 1 97.62 47 LEU B O 1
ATOM 2260 N N . TYR B 1 48 ? -11.125 13.469 23.141 1 98.12 48 TYR B N 1
ATOM 2261 C CA . TYR B 1 48 ? -12.242 12.742 23.734 1 98.12 48 TYR B CA 1
ATOM 2262 C C . TYR B 1 48 ? -11.828 11.328 24.125 1 98.12 48 TYR B C 1
ATOM 2264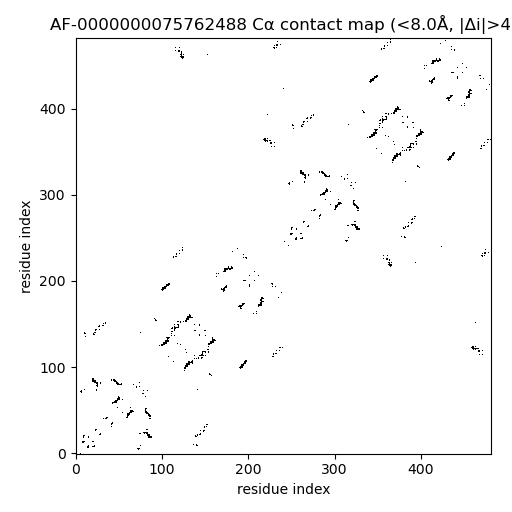 O O . TYR B 1 48 ? -11.383 10.547 23.281 1 98.12 48 TYR B O 1
ATOM 2272 N N . VAL B 1 49 ? -11.969 11 25.422 1 98.31 49 VAL B N 1
ATOM 2273 C CA . VAL B 1 49 ? -11.461 9.727 25.922 1 98.31 49 VAL B CA 1
ATOM 2274 C C . VAL B 1 49 ? -12.531 9.039 26.766 1 98.31 49 VAL B C 1
ATOM 2276 O O . VAL B 1 49 ? -13.383 9.703 27.359 1 98.31 49 VAL B O 1
ATOM 2279 N N . THR B 1 50 ? -12.508 7.711 26.719 1 98.25 50 THR B N 1
ATOM 2280 C CA . THR B 1 50 ? -13.312 6.934 27.656 1 98.25 50 THR B CA 1
ATOM 2281 C C . THR B 1 50 ? -12.555 6.703 28.969 1 98.25 50 THR B C 1
ATOM 2283 O O . THR B 1 50 ? -11.43 7.18 29.125 1 98.25 50 THR B O 1
ATOM 2286 N N . ASN B 1 51 ? -13.195 5.961 29.859 1 97.56 51 ASN B N 1
ATOM 2287 C CA . ASN B 1 51 ? -12.594 5.672 31.156 1 97.56 51 ASN B CA 1
ATOM 2288 C C . ASN B 1 51 ? -11.258 4.953 31 1 97.56 51 ASN B C 1
ATOM 2290 O O . ASN B 1 51 ? -10.344 5.148 31.812 1 97.56 51 ASN B O 1
ATOM 2294 N N . ALA B 1 52 ? -11.18 4.207 29.969 1 96.25 52 ALA B N 1
ATOM 2295 C CA . ALA B 1 52 ? -9.969 3.428 29.734 1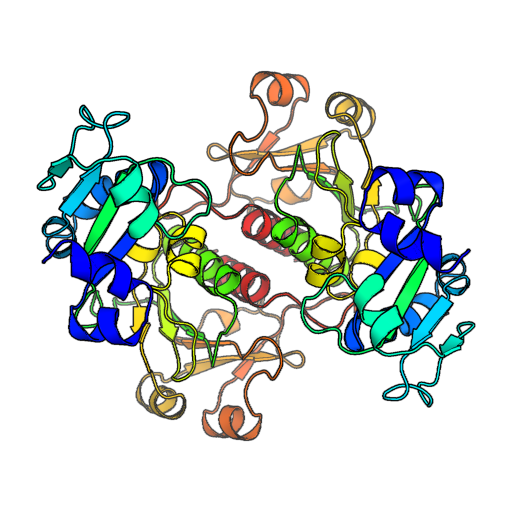 96.25 52 ALA B CA 1
ATOM 2296 C C . ALA B 1 52 ? -8.758 4.34 29.531 1 96.25 52 ALA B C 1
ATOM 2298 O O . ALA B 1 52 ? -7.621 3.934 29.781 1 96.25 52 ALA B O 1
ATOM 2299 N N . TYR B 1 53 ? -9.023 5.602 29.141 1 97.38 53 TYR B N 1
ATOM 2300 C CA . TYR B 1 53 ? -7.934 6.523 28.828 1 97.38 53 TYR B CA 1
ATOM 2301 C C . TYR B 1 53 ? -8.047 7.793 29.672 1 97.38 53 TYR B C 1
ATOM 2303 O O . TYR B 1 53 ? -7.547 8.852 29.281 1 97.38 53 TYR B O 1
ATOM 2311 N N . GLU B 1 54 ? -8.68 7.77 30.734 1 95.56 54 GLU B N 1
ATOM 2312 C CA . GLU B 1 54 ? -8.938 8.938 31.578 1 95.56 54 GLU B CA 1
ATOM 2313 C C . GLU B 1 54 ? -7.633 9.578 32.031 1 95.56 54 GLU B C 1
ATOM 2315 O O . GLU B 1 54 ? -7.562 10.797 32.219 1 95.56 54 GLU B O 1
ATOM 2320 N N . GLN B 1 55 ? -6.598 8.781 32.156 1 95.81 55 GLN B N 1
ATOM 2321 C CA . GLN B 1 55 ? -5.332 9.273 32.688 1 95.81 55 GLN B CA 1
ATOM 2322 C C . GLN B 1 55 ? -4.352 9.602 31.562 1 95.81 55 GLN B C 1
ATOM 2324 O O . GLN B 1 55 ? -3.162 9.812 31.812 1 95.81 55 GLN B O 1
ATOM 2329 N N . TRP B 1 56 ? -4.887 9.57 30.375 1 96.38 56 TRP B N 1
ATOM 2330 C CA . TRP B 1 56 ? -4.031 9.906 29.234 1 96.38 56 TRP B CA 1
ATOM 2331 C C . TRP B 1 56 ? -3.461 11.312 29.391 1 96.38 56 TRP B C 1
ATOM 2333 O O . TRP B 1 56 ? -4.211 12.281 29.531 1 96.38 56 TRP B O 1
ATOM 2343 N N . GLN B 1 57 ? -2.17 11.445 29.406 1 94.88 57 GLN B N 1
ATOM 2344 C CA . GLN B 1 57 ? -1.517 12.75 29.516 1 94.88 57 GLN B CA 1
ATOM 2345 C C . GLN B 1 57 ? -1.437 13.438 28.156 1 94.88 57 GLN B C 1
ATOM 2347 O O . GLN B 1 57 ? -0.882 12.883 27.203 1 94.88 57 GLN B O 1
ATOM 2352 N N . SER B 1 58 ? -1.964 14.578 28.078 1 93.62 58 SER B N 1
ATOM 2353 C CA . SER B 1 58 ? -2.014 15.32 26.828 1 93.62 58 SER B CA 1
ATOM 2354 C C . SER B 1 58 ? -2.053 16.828 27.078 1 93.62 58 SER B C 1
ATOM 2356 O O . SER B 1 58 ? -2.555 17.281 28.109 1 93.62 58 SER B O 1
ATOM 2358 N N . PRO B 1 59 ? -1.44 17.562 26.141 1 94.25 59 PRO B N 1
ATOM 2359 C CA . PRO B 1 59 ? -1.562 19.016 26.25 1 94.25 59 PRO B CA 1
ATOM 2360 C C . PRO B 1 59 ? -2.922 19.531 25.781 1 94.25 59 PRO B C 1
ATOM 2362 O O . PRO B 1 59 ? -3.203 20.719 25.875 1 94.25 59 PRO B O 1
ATOM 2365 N N . PHE B 1 60 ? -3.727 18.641 25.297 1 96.75 60 PHE B N 1
ATOM 2366 C CA . PHE B 1 60 ? -4.996 19.047 24.688 1 96.75 60 PHE B CA 1
ATOM 2367 C C . PHE B 1 60 ? -6.102 19.078 25.734 1 96.75 60 PHE B C 1
ATOM 2369 O O . PHE B 1 60 ? -6.07 18.312 26.703 1 96.75 60 PHE B O 1
ATOM 2376 N N . LYS B 1 61 ? -7.047 20.094 25.547 1 96.94 61 LYS B N 1
ATOM 2377 C CA . LYS B 1 61 ? -8.281 19.984 26.312 1 96.94 61 LYS B CA 1
ATOM 2378 C C . LYS B 1 61 ? -8.906 18.594 26.156 1 96.94 61 LYS B C 1
ATOM 2380 O O . LYS B 1 61 ? -9.125 18.125 25.031 1 96.94 61 LYS B O 1
ATOM 2385 N N . THR B 1 62 ? -9.18 17.938 27.25 1 97.44 62 THR B N 1
ATOM 2386 C CA . THR B 1 62 ? -9.625 16.547 27.203 1 97.44 62 THR B CA 1
ATOM 2387 C C . THR B 1 62 ? -11.039 16.422 27.781 1 97.44 62 THR B C 1
ATOM 2389 O O . THR B 1 62 ? -11.336 16.969 28.844 1 97.44 62 THR B O 1
ATOM 2392 N N . HIS B 1 63 ? -11.852 15.703 27.062 1 97.81 63 HIS B N 1
ATOM 2393 C CA . HIS B 1 63 ? -13.227 15.43 27.469 1 97.81 63 HIS B CA 1
ATOM 2394 C C . HIS B 1 63 ? -13.43 13.953 27.781 1 97.81 63 HIS B C 1
ATOM 2396 O O . HIS B 1 63 ? -13.156 13.094 26.938 1 97.81 63 HIS B O 1
ATOM 2402 N N . LEU B 1 64 ? -13.922 13.695 28.984 1 97.81 64 LEU B N 1
ATOM 2403 C CA . LEU B 1 64 ? -14.297 12.336 29.344 1 97.81 64 LEU B CA 1
ATOM 2404 C C . LEU B 1 64 ? -15.711 12.016 28.844 1 97.81 64 LEU B C 1
ATOM 2406 O O . LEU B 1 64 ? -16.656 12.758 29.141 1 97.81 64 LEU B O 1
ATOM 2410 N N . ILE B 1 65 ? -15.828 10.945 28.078 1 97.81 65 ILE B N 1
ATOM 2411 C CA . ILE B 1 65 ? -17.141 10.586 27.547 1 97.81 65 ILE B CA 1
ATOM 2412 C C . ILE B 1 65 ? -17.406 9.109 27.797 1 97.81 65 ILE B C 1
ATOM 2414 O O . ILE B 1 65 ? -16.5 8.352 28.141 1 97.81 65 ILE B O 1
ATOM 2418 N N . SER B 1 66 ? -18.688 8.633 27.625 1 97.56 66 SER B N 1
ATOM 2419 C CA . SER B 1 66 ? -19.062 7.238 27.828 1 97.56 66 SER B CA 1
ATOM 2420 C C . SER B 1 66 ? -18.688 6.391 26.625 1 97.56 66 SER B C 1
ATOM 2422 O O . SER B 1 66 ? -18.406 6.922 25.547 1 97.56 66 SER B O 1
ATOM 2424 N N . ASP B 1 67 ? -18.703 5.105 26.828 1 97.12 67 ASP B N 1
ATOM 2425 C CA . ASP B 1 67 ? -18.453 4.188 25.734 1 97.12 67 ASP B CA 1
ATOM 2426 C C . ASP B 1 67 ? -19.516 4.34 24.641 1 97.12 67 ASP B C 1
ATOM 2428 O O . ASP B 1 67 ? -19.203 4.211 23.453 1 97.12 67 ASP B O 1
ATOM 2432 N N . ARG B 1 68 ? -20.656 4.535 25.078 1 96.31 68 ARG B N 1
ATOM 2433 C CA . ARG B 1 68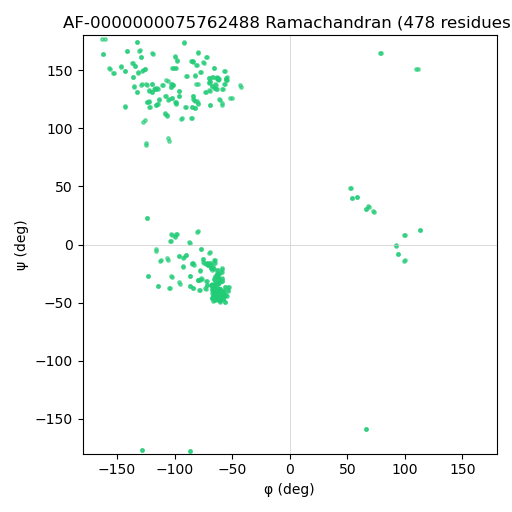 ? -21.75 4.738 24.125 1 96.31 68 ARG B CA 1
ATOM 2434 C C . ARG B 1 68 ? -21.516 5.973 23.266 1 96.31 68 ARG B C 1
ATOM 2436 O O . ARG B 1 68 ? -21.688 5.934 22.047 1 96.31 68 ARG B O 1
ATOM 2443 N N . GLN B 1 69 ? -21.141 7.07 23.891 1 97.06 69 GLN B N 1
ATOM 2444 C CA . GLN B 1 69 ? -20.812 8.297 23.172 1 97.06 69 GLN B CA 1
ATOM 2445 C C . GLN B 1 69 ? -19.625 8.078 22.234 1 97.06 69 GLN B C 1
ATOM 2447 O O . GLN B 1 69 ? -19.656 8.547 21.094 1 97.06 69 GLN B O 1
ATOM 2452 N N . MET B 1 70 ? -18.672 7.359 22.688 1 97.88 70 MET B N 1
ATOM 2453 C CA . MET B 1 70 ? -17.484 7.055 21.891 1 97.88 70 MET B CA 1
ATOM 2454 C C . MET B 1 70 ? -17.875 6.301 20.625 1 97.88 70 MET B C 1
ATOM 2456 O O . MET B 1 70 ? -17.391 6.621 19.531 1 97.88 70 MET B O 1
ATOM 2460 N N . ALA B 1 71 ? -18.703 5.336 20.75 1 96.38 71 ALA B N 1
ATOM 2461 C CA . ALA B 1 71 ? -19.156 4.531 19.609 1 96.38 71 ALA B CA 1
ATOM 2462 C C . ALA B 1 71 ? -19.844 5.402 18.562 1 96.38 71 ALA B C 1
ATOM 2464 O O . ALA B 1 71 ? -19.828 5.078 17.375 1 96.38 71 ALA B O 1
ATOM 2465 N N . GLN B 1 72 ? -20.375 6.547 18.953 1 95.38 72 GLN B N 1
ATOM 2466 C CA . GLN B 1 72 ? -21.078 7.445 18.047 1 95.38 72 GLN B CA 1
ATOM 2467 C C . GLN B 1 72 ? -20.109 8.25 17.188 1 95.38 72 GLN B C 1
ATOM 2469 O O . GLN B 1 72 ? -20.422 8.617 16.062 1 95.38 72 GLN B O 1
ATOM 2474 N N . ILE B 1 73 ? -18.969 8.508 17.766 1 96.12 73 ILE B N 1
ATOM 2475 C CA . ILE B 1 73 ? -18.109 9.438 17.047 1 96.12 73 ILE B CA 1
ATOM 2476 C C . ILE B 1 73 ? -16.938 8.68 16.422 1 96.12 73 ILE B C 1
ATOM 2478 O O . ILE B 1 73 ? -16.234 9.219 15.562 1 96.12 73 ILE B O 1
ATOM 2482 N N . ALA B 1 74 ? -16.766 7.438 16.812 1 95.12 74 ALA B N 1
ATOM 2483 C CA . ALA B 1 74 ? -15.688 6.633 16.266 1 95.12 74 ALA B CA 1
ATOM 2484 C C . ALA B 1 74 ? -16.031 6.113 14.883 1 95.12 74 ALA B C 1
ATOM 2486 O O . ALA B 1 74 ? -17.203 5.938 14.555 1 95.12 74 ALA B O 1
ATOM 2487 N N . ASP B 1 75 ? -15 5.957 14.047 1 91.19 75 ASP B N 1
ATOM 2488 C CA . ASP B 1 75 ? -15.156 5.41 12.703 1 91.19 75 ASP B CA 1
ATOM 2489 C C . ASP B 1 75 ? -15.078 3.885 12.711 1 91.19 75 ASP B C 1
ATOM 2491 O O . ASP B 1 75 ? -15.711 3.219 11.891 1 91.19 75 ASP B O 1
ATOM 2495 N N . THR B 1 76 ? -14.406 3.305 13.648 1 89.62 76 THR B N 1
ATOM 2496 C CA . THR B 1 76 ? -14.172 1.866 13.711 1 89.62 76 THR B CA 1
ATOM 2497 C C . THR B 1 76 ? -15.352 1.152 14.367 1 89.62 76 THR B C 1
ATOM 2499 O O . THR B 1 76 ? -16.078 1.752 15.164 1 89.62 76 THR B O 1
ATOM 2502 N N . LYS B 1 77 ? -15.492 -0.154 14.078 1 87.94 77 LYS B N 1
ATOM 2503 C CA . LYS B 1 77 ? -16.547 -0.974 14.656 1 87.94 77 LYS B CA 1
ATOM 2504 C C . LYS B 1 77 ? -16.344 -1.181 16.156 1 87.94 77 LYS B C 1
ATOM 2506 O O . LYS B 1 77 ? -17.297 -1.237 16.922 1 87.94 77 LYS B O 1
ATOM 2511 N N . THR B 1 78 ? -15.086 -1.281 16.547 1 90.12 78 THR B N 1
ATOM 2512 C CA . THR B 1 78 ? -14.711 -1.439 17.953 1 90.12 78 THR B CA 1
ATOM 2513 C C . THR B 1 78 ? -13.734 -0.344 18.375 1 90.12 78 THR B C 1
ATOM 2515 O O . THR B 1 78 ? -12.523 -0.567 18.438 1 90.12 78 THR B O 1
ATOM 2518 N N . PRO B 1 79 ? -14.289 0.698 18.766 1 92.88 79 PRO B N 1
ATOM 2519 C CA . PRO B 1 79 ? -13.438 1.842 19.078 1 92.88 79 PRO B CA 1
ATOM 2520 C C . PRO B 1 79 ? -12.492 1.564 20.25 1 92.88 79 PRO B C 1
ATOM 2522 O O . PRO B 1 79 ? -12.883 0.886 21.203 1 92.88 79 PRO B O 1
ATOM 2525 N N . GLN B 1 80 ? -11.297 2.08 20.203 1 93.69 80 GLN B N 1
ATOM 2526 C CA . GLN B 1 80 ? -10.305 1.912 21.266 1 93.69 80 GLN B CA 1
ATOM 2527 C C . GLN B 1 80 ? -10.672 2.746 22.484 1 93.69 80 GLN B C 1
ATOM 2529 O O . GLN B 1 80 ? -10.336 2.377 23.625 1 93.69 80 GLN B O 1
ATOM 2534 N N . GLY B 1 81 ? -11.352 3.932 22.219 1 97.44 81 GLY B N 1
ATOM 2535 C CA . GLY B 1 81 ? -11.75 4.762 23.344 1 97.44 81 GLY B CA 1
ATOM 2536 C C . GLY B 1 81 ? -11.016 6.09 23.391 1 97.44 81 GLY B C 1
ATOM 2537 O O . GLY B 1 81 ? -11.023 6.766 24.422 1 97.44 81 GLY B O 1
ATOM 2538 N N . ILE B 1 82 ? -10.336 6.469 22.391 1 98.19 82 ILE B N 1
ATOM 2539 C CA . ILE B 1 82 ? -9.609 7.734 22.344 1 98.19 82 ILE B CA 1
ATOM 2540 C C . ILE B 1 82 ? -9.688 8.32 20.938 1 98.19 82 ILE B C 1
ATOM 2542 O O . ILE B 1 82 ? -9.359 7.652 19.953 1 98.19 82 ILE B O 1
ATOM 2546 N N . VAL B 1 83 ? -10.281 9.516 20.812 1 98.12 83 VAL B N 1
ATOM 2547 C CA . VAL B 1 83 ? -10.469 10.219 19.547 1 98.12 83 VAL B CA 1
ATOM 2548 C C . VAL B 1 83 ? -10.094 11.688 19.703 1 98.12 83 VAL B C 1
ATOM 2550 O O . VAL B 1 83 ? -10.398 12.305 20.734 1 98.12 83 VAL B O 1
ATOM 2553 N N . ALA B 1 84 ? -9.383 12.219 18.766 1 98.25 84 ALA B N 1
ATOM 2554 C CA . ALA B 1 84 ? -9.031 13.633 18.781 1 98.25 84 ALA B CA 1
ATOM 2555 C C . ALA B 1 84 ? -9.758 14.406 17.688 1 98.25 84 ALA B C 1
ATOM 2557 O O . ALA B 1 84 ? -9.961 13.883 16.594 1 98.25 84 ALA B O 1
ATOM 2558 N N . LEU B 1 85 ? -10.219 15.508 18.016 1 97.88 85 LEU B N 1
ATOM 2559 C CA . LEU B 1 85 ? -10.68 16.516 17.062 1 97.88 85 LEU B CA 1
ATOM 2560 C C . LEU B 1 85 ? -9.539 17.453 16.672 1 97.88 85 LEU B C 1
ATOM 2562 O O . LEU B 1 85 ? -8.992 18.156 17.516 1 97.88 85 LEU B O 1
ATOM 2566 N N . VAL B 1 86 ? -9.188 17.484 15.391 1 97.81 86 VAL B N 1
ATOM 2567 C CA . VAL B 1 86 ? -7.961 18.141 14.945 1 97.81 86 VAL B CA 1
ATOM 2568 C C . VAL B 1 86 ? -8.305 19.219 13.914 1 97.81 86 VAL B C 1
ATOM 2570 O O . VAL B 1 86 ? -9.062 18.969 12.977 1 97.81 86 VAL B O 1
ATOM 2573 N N . PRO B 1 87 ? -7.75 20.422 14.078 1 96.38 87 PRO B N 1
ATOM 2574 C CA . PRO B 1 87 ? -7.98 21.469 13.078 1 96.38 87 PRO B CA 1
ATOM 2575 C C . PRO B 1 87 ? -7.324 21.156 11.742 1 96.38 87 PRO B C 1
ATOM 2577 O O . PRO B 1 87 ? -6.203 20.641 11.695 1 96.38 87 PRO B O 1
ATOM 2580 N N . MET B 1 88 ? -8.055 21.391 10.695 1 94 88 MET B N 1
ATOM 2581 C CA . MET B 1 88 ? -7.508 21.266 9.344 1 94 88 MET B CA 1
ATOM 2582 C C . MET B 1 88 ? -6.738 22.531 8.953 1 94 88 MET B C 1
ATOM 2584 O O . MET B 1 88 ? -7.109 23.625 9.359 1 94 88 MET B O 1
ATOM 2588 N N . PRO B 1 89 ? -5.684 22.344 8.195 1 86.5 89 PRO B N 1
ATOM 2589 C CA . PRO B 1 89 ? -4.988 23.562 7.746 1 86.5 89 PRO B CA 1
ATOM 2590 C C . PRO B 1 89 ? -5.789 24.359 6.723 1 86.5 89 PRO B C 1
ATOM 2592 O O . PRO B 1 89 ? -6.516 23.766 5.914 1 86.5 89 PRO B O 1
ATOM 2595 N N . ASP B 1 90 ? -5.969 25.75 6.809 1 72.69 90 ASP B N 1
ATOM 2596 C CA . ASP B 1 90 ? -6.672 26.609 5.871 1 72.69 90 ASP B CA 1
ATOM 2597 C C . ASP B 1 90 ? -5.941 26.672 4.531 1 72.69 90 ASP B C 1
ATOM 2599 O O . ASP B 1 90 ? -6.574 26.828 3.48 1 72.69 90 ASP B O 1
ATOM 2603 N N . ALA B 1 91 ? -4.672 26.906 4.559 1 66 91 ALA B N 1
ATOM 2604 C CA . ALA B 1 91 ? -3.803 27.016 3.389 1 66 91 ALA B CA 1
ATOM 2605 C C . ALA B 1 91 ? -2.711 25.953 3.402 1 66 91 ALA B C 1
ATOM 2607 O O . ALA B 1 91 ? -2.566 25.219 4.383 1 66 91 ALA B O 1
ATOM 2608 N N . PRO B 1 92 ? -2.162 25.875 2.131 1 60.56 92 PRO B N 1
ATOM 2609 C CA . PRO B 1 92 ? -1.025 24.953 2.172 1 60.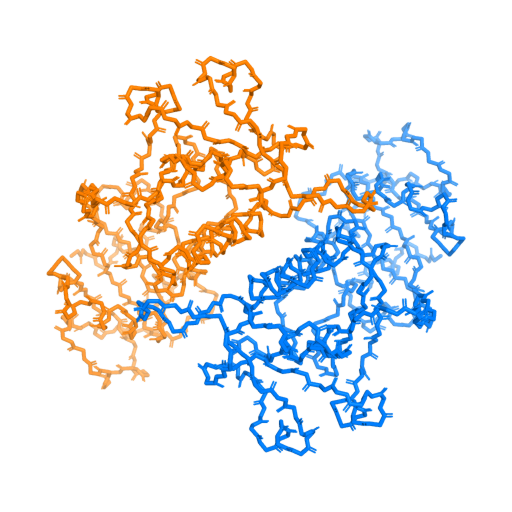56 92 PRO B CA 1
ATOM 2610 C C . PRO B 1 92 ? -0.157 25.141 3.414 1 60.56 92 PRO B C 1
ATOM 2612 O O . PRO B 1 92 ? 0.009 26.266 3.891 1 60.56 92 PRO B O 1
ATOM 2615 N N . VAL B 1 93 ? 0.241 23.984 4.066 1 61.81 93 VAL B N 1
ATOM 2616 C CA . VAL B 1 93 ? 0.926 23.938 5.355 1 61.81 93 VAL B CA 1
ATOM 2617 C C . VAL B 1 93 ? 2.166 24.828 5.316 1 61.81 93 VAL B C 1
ATOM 2619 O O . VAL B 1 93 ? 2.494 25.484 6.301 1 61.81 93 VAL B O 1
ATOM 2622 N N . SER B 1 94 ? 2.818 24.812 4.105 1 69.12 94 SER B N 1
ATOM 2623 C CA . SER B 1 94 ? 4.047 25.609 4.082 1 69.12 94 SER B CA 1
ATOM 2624 C C . SER B 1 94 ? 4.395 26.047 2.666 1 69.12 94 SER B C 1
ATOM 2626 O O . SER B 1 94 ? 3.969 25.422 1.693 1 69.12 94 SER B O 1
ATOM 2628 N N . ALA B 1 95 ? 5.016 27.125 2.613 1 79.75 95 ALA B N 1
ATOM 2629 C CA . ALA B 1 95 ? 5.574 27.562 1.334 1 79.75 95 ALA B CA 1
ATOM 2630 C C . ALA B 1 95 ? 6.605 26.562 0.825 1 79.75 95 ALA B C 1
ATOM 2632 O O . ALA B 1 95 ? 7.309 25.922 1.616 1 79.75 95 ALA B O 1
ATOM 2633 N N . PRO B 1 96 ? 6.559 26.422 -0.453 1 81.38 96 PRO B N 1
ATOM 2634 C CA . PRO B 1 96 ? 7.578 25.516 -0.992 1 81.38 96 PRO B CA 1
ATOM 2635 C C . PRO B 1 96 ? 9 25.938 -0.622 1 81.38 96 PRO B C 1
ATOM 2637 O O . PRO B 1 96 ? 9.297 27.141 -0.572 1 81.38 96 PRO B O 1
ATOM 2640 N N . VAL B 1 97 ? 9.742 24.969 -0.296 1 83.56 97 VAL B N 1
ATOM 2641 C CA . VAL B 1 97 ? 11.141 25.219 0.044 1 83.56 97 VAL B CA 1
ATOM 2642 C C . VAL B 1 97 ? 12.031 24.938 -1.166 1 83.56 97 VAL B C 1
ATOM 2644 O O . VAL B 1 97 ? 11.641 24.188 -2.062 1 83.56 97 VAL B O 1
ATOM 2647 N N . ALA B 1 98 ? 13.227 25.578 -1.118 1 87.44 98 ALA B N 1
ATOM 2648 C CA . ALA B 1 98 ? 14.172 25.375 -2.215 1 87.44 98 ALA B CA 1
ATOM 2649 C C . ALA B 1 98 ? 14.57 23.906 -2.34 1 87.44 98 ALA B C 1
ATOM 2651 O O . ALA B 1 98 ? 14.945 23.281 -1.351 1 87.44 98 ALA B O 1
ATOM 2652 N N . GLY B 1 99 ? 14.375 23.312 -3.535 1 90.69 99 GLY B N 1
ATOM 2653 C CA . GLY B 1 99 ? 14.789 21.938 -3.783 1 90.69 99 GLY B CA 1
ATOM 2654 C C . GLY B 1 99 ? 13.68 20.938 -3.549 1 90.69 99 GLY B C 1
ATOM 2655 O O . GLY B 1 99 ? 13.844 19.75 -3.818 1 90.69 99 GLY B O 1
ATOM 2656 N N . GLU B 1 100 ? 12.578 21.438 -2.998 1 95 100 GLU B N 1
ATOM 2657 C CA . GLU B 1 100 ? 11.422 20.578 -2.766 1 95 100 GLU B CA 1
ATOM 2658 C C . GLU B 1 100 ? 10.844 20.062 -4.082 1 95 100 GLU B C 1
ATOM 2660 O O . GLU B 1 100 ? 10.766 20.797 -5.062 1 95 100 GLU B O 1
ATOM 2665 N N . ARG B 1 101 ? 10.523 18.891 -4.117 1 97.12 101 ARG B N 1
ATOM 2666 C CA . ARG B 1 101 ? 9.922 18.281 -5.305 1 97.12 101 ARG B CA 1
ATOM 2667 C C . ARG B 1 101 ? 8.43 18.047 -5.102 1 97.12 101 ARG B C 1
ATOM 2669 O O . ARG B 1 101 ? 8.008 17.625 -4.023 1 97.12 101 ARG B O 1
ATOM 2676 N N . ALA B 1 102 ? 7.664 18.281 -6.133 1 98 102 ALA B N 1
ATOM 2677 C CA . ALA B 1 102 ? 6.215 18.109 -6.066 1 98 102 ALA B CA 1
ATOM 2678 C C . ALA B 1 102 ? 5.812 16.734 -6.605 1 98 102 ALA B C 1
ATOM 2680 O O . ALA B 1 102 ? 6.289 16.312 -7.66 1 98 102 ALA B O 1
ATOM 2681 N N . ILE B 1 103 ? 5.004 16.094 -5.859 1 98.69 103 ILE B N 1
ATOM 2682 C CA . ILE B 1 103 ? 4.348 14.875 -6.301 1 98.69 103 ILE B CA 1
ATOM 2683 C C . ILE B 1 103 ? 2.875 15.148 -6.59 1 98.69 103 ILE B C 1
ATOM 2685 O O . ILE B 1 103 ? 2.096 15.414 -5.672 1 98.69 103 ILE B O 1
ATOM 2689 N N . TYR B 1 104 ? 2.518 15.094 -7.82 1 98.69 104 TYR B N 1
ATOM 2690 C CA . TYR B 1 104 ? 1.142 15.359 -8.227 1 98.69 104 TYR B CA 1
ATOM 2691 C C . TYR B 1 104 ? 0.377 14.062 -8.445 1 98.69 104 TYR B C 1
ATOM 2693 O O . TYR B 1 104 ? 0.773 13.227 -9.266 1 98.69 104 TYR B O 1
ATOM 2701 N N . LEU B 1 105 ? -0.687 13.93 -7.738 1 98.69 105 LEU B N 1
ATOM 2702 C CA . LEU B 1 105 ? -1.548 12.766 -7.875 1 98.69 105 LEU B CA 1
ATOM 2703 C C . LEU B 1 105 ? -2.854 13.125 -8.57 1 98.69 105 LEU B C 1
ATOM 2705 O O . LEU B 1 105 ? -3.682 13.852 -8.016 1 98.69 105 LEU B O 1
ATOM 2709 N N . HIS B 1 106 ? -2.996 12.602 -9.734 1 98.44 106 HIS B N 1
ATOM 2710 C CA . HIS B 1 106 ? -4.184 12.883 -10.531 1 98.44 106 HIS B CA 1
ATOM 2711 C C . HIS B 1 106 ? -5.328 11.945 -10.164 1 98.44 106 HIS B C 1
ATOM 2713 O O . HIS B 1 106 ? -5.305 10.758 -10.516 1 98.44 106 HIS B O 1
ATOM 2719 N N . GLU B 1 107 ? -6.344 12.445 -9.516 1 98.25 107 GLU B N 1
ATOM 2720 C CA . GLU B 1 107 ? -7.574 11.742 -9.172 1 98.25 107 GLU B CA 1
ATOM 2721 C C . GLU B 1 107 ? -7.277 10.43 -8.453 1 98.25 107 GLU B C 1
ATOM 2723 O O . GLU B 1 107 ? -7.801 9.375 -8.828 1 98.25 107 GLU B O 1
ATOM 2728 N N . ILE B 1 108 ? -6.402 10.477 -7.438 1 98.44 108 ILE B N 1
ATOM 2729 C CA . ILE B 1 108 ? -6.172 9.297 -6.609 1 98.44 108 ILE B CA 1
ATOM 2730 C C . ILE B 1 108 ? -7.445 8.953 -5.844 1 98.44 108 ILE B C 1
ATOM 2732 O O . ILE B 1 108 ? -8.078 9.828 -5.246 1 98.44 108 ILE B O 1
ATOM 2736 N N . GLN B 1 109 ? -7.777 7.664 -5.848 1 97.81 109 GLN B N 1
ATOM 2737 C CA . GLN B 1 109 ? -9.07 7.281 -5.289 1 97.81 109 GLN B CA 1
ATOM 2738 C C . GLN B 1 109 ? -8.898 6.434 -4.035 1 97.81 109 GLN B C 1
ATOM 2740 O O . GLN B 1 109 ? -9.711 6.516 -3.107 1 97.81 109 GLN B O 1
ATOM 2745 N N . ASP B 1 110 ? -7.969 5.629 -3.938 1 97.56 110 ASP B N 1
ATOM 2746 C CA . ASP B 1 110 ? -7.816 4.672 -2.846 1 97.56 110 ASP B CA 1
ATOM 2747 C C . ASP B 1 110 ? -7.227 5.34 -1.606 1 97.56 110 ASP B C 1
ATOM 2749 O O . ASP B 1 110 ? -6.094 5.824 -1.636 1 97.56 110 ASP B O 1
ATOM 2753 N N . PRO B 1 111 ? -7.906 5.316 -0.478 1 97.94 111 PRO B N 1
ATOM 2754 C CA . PRO B 1 111 ? -7.406 5.965 0.736 1 97.94 111 PRO B CA 1
ATOM 2755 C C . PRO B 1 111 ? -6.125 5.32 1.267 1 97.94 111 PRO B C 1
ATOM 2757 O O . PRO B 1 111 ? -5.258 6.012 1.801 1 97.94 111 PRO B O 1
ATOM 2760 N N . GLY B 1 112 ? -6 4 1.126 1 97.81 112 GLY B N 1
ATOM 2761 C CA . GLY B 1 112 ? -4.777 3.324 1.534 1 97.81 112 GLY B CA 1
ATOM 2762 C C . GLY B 1 112 ? -3.557 3.777 0.758 1 97.81 112 GLY B C 1
ATOM 2763 O O . GLY B 1 112 ? -2.498 4.016 1.342 1 97.81 112 GLY B O 1
ATOM 2764 N N . ASN B 1 113 ? -3.768 3.912 -0.552 1 98.31 113 ASN B N 1
ATOM 2765 C CA . ASN B 1 113 ? -2.684 4.41 -1.393 1 98.31 113 ASN B CA 1
ATOM 2766 C C . ASN B 1 113 ? -2.242 5.809 -0.967 1 98.31 113 ASN B C 1
ATOM 2768 O O . ASN B 1 113 ? -1.047 6.062 -0.805 1 98.31 113 ASN B O 1
ATOM 2772 N N . LEU B 1 114 ? -3.213 6.66 -0.787 1 98.69 114 LEU B N 1
ATOM 2773 C CA . LEU B 1 114 ? -2.865 8.031 -0.422 1 98.69 114 LEU B CA 1
ATOM 2774 C C . LEU B 1 114 ? -2.145 8.062 0.922 1 98.69 114 LEU B C 1
ATOM 2776 O O . LEU B 1 114 ? -1.114 8.727 1.06 1 98.69 114 LEU B O 1
ATOM 2780 N N . GLY B 1 115 ? -2.676 7.348 1.936 1 98.44 115 GLY B N 1
ATOM 2781 C CA . GLY B 1 115 ? -2.004 7.301 3.225 1 98.44 115 GLY B CA 1
ATOM 2782 C C . GLY B 1 115 ? -0.575 6.801 3.133 1 98.44 115 GLY B C 1
ATOM 2783 O O . GLY B 1 115 ? 0.333 7.391 3.723 1 98.44 115 GLY B O 1
ATOM 2784 N N . THR B 1 116 ? -0.351 5.75 2.354 1 98.38 116 THR B N 1
ATOM 2785 C CA . THR B 1 116 ? 0.968 5.152 2.178 1 98.38 116 THR B CA 1
ATOM 2786 C C . THR B 1 116 ? 1.917 6.129 1.491 1 98.38 116 THR B C 1
ATOM 2788 O O . THR B 1 116 ? 3.086 6.238 1.869 1 98.38 116 THR B O 1
ATOM 2791 N N . ILE B 1 117 ? 1.419 6.824 0.514 1 98.75 117 ILE B N 1
ATOM 2792 C CA . ILE B 1 117 ? 2.219 7.805 -0.213 1 98.75 117 ILE B CA 1
ATOM 2793 C C . ILE B 1 117 ? 2.631 8.938 0.729 1 98.75 117 ILE B C 1
ATOM 2795 O O . ILE B 1 117 ? 3.799 9.328 0.764 1 98.75 117 ILE B O 1
ATOM 2799 N N . LEU B 1 118 ? 1.688 9.43 1.521 1 98.25 118 LEU B N 1
ATOM 2800 C CA . LEU B 1 118 ? 1.998 10.484 2.482 1 98.25 118 LEU B CA 1
ATOM 2801 C C . LEU B 1 118 ? 3.08 10.023 3.457 1 98.25 118 LEU B C 1
ATOM 2803 O O . LEU B 1 118 ? 3.977 10.797 3.799 1 98.25 118 LEU B O 1
ATOM 2807 N N . ARG B 1 119 ? 2.996 8.742 3.891 1 98.31 119 ARG B N 1
ATOM 2808 C CA . ARG B 1 119 ? 4.008 8.195 4.785 1 98.31 119 ARG B CA 1
ATOM 2809 C C . ARG B 1 119 ? 5.391 8.227 4.141 1 98.31 119 ARG B C 1
ATOM 2811 O O . ARG B 1 119 ? 6.371 8.594 4.789 1 98.31 119 ARG B O 1
ATOM 2818 N N . THR B 1 120 ? 5.414 7.887 2.928 1 98.56 120 THR B N 1
ATOM 2819 C CA . THR B 1 120 ? 6.676 7.883 2.197 1 98.56 120 THR B CA 1
ATOM 2820 C C . THR B 1 120 ? 7.23 9.297 2.064 1 98.56 120 THR B C 1
ATOM 2822 O O . THR B 1 120 ? 8.414 9.539 2.314 1 98.56 120 THR B O 1
ATOM 2825 N N . LEU B 1 121 ? 6.383 10.211 1.657 1 98.19 121 LEU B N 1
ATOM 2826 C CA . LEU B 1 121 ? 6.824 11.586 1.458 1 98.19 121 LEU B CA 1
ATOM 2827 C C . LEU B 1 121 ? 7.301 12.195 2.77 1 98.19 121 LEU B C 1
ATOM 2829 O O . LEU B 1 121 ? 8.32 12.898 2.801 1 98.19 121 LEU B O 1
ATOM 2833 N N . ALA B 1 122 ? 6.562 11.891 3.824 1 97.12 122 ALA B N 1
ATOM 2834 C CA . ALA B 1 122 ? 6.961 12.375 5.141 1 97.12 122 ALA B CA 1
ATOM 2835 C C . ALA B 1 122 ? 8.258 11.719 5.602 1 97.12 122 ALA B C 1
ATOM 2837 O O . ALA B 1 122 ? 9.062 12.344 6.297 1 97.12 122 ALA B O 1
ATOM 2838 N N . TRP B 1 123 ? 8.484 10.461 5.266 1 97.62 123 TRP B N 1
ATOM 2839 C CA . TRP B 1 123 ? 9.68 9.719 5.656 1 97.62 123 TRP B CA 1
ATOM 2840 C C . TRP B 1 123 ? 10.938 10.367 5.09 1 97.62 123 TRP B C 1
ATOM 2842 O O . TRP B 1 123 ? 11.914 10.586 5.812 1 97.62 123 TRP B O 1
ATOM 2852 N N . PHE B 1 124 ? 10.891 10.68 3.828 1 97.5 124 PHE B N 1
ATOM 2853 C CA . PHE B 1 124 ? 12.078 11.188 3.158 1 97.5 124 PHE B CA 1
ATOM 2854 C C . PHE B 1 124 ? 12.227 12.688 3.375 1 97.5 124 PHE B C 1
ATOM 2856 O O . PHE B 1 124 ? 13.344 13.203 3.479 1 97.5 124 PHE B O 1
ATOM 2863 N N . GLY B 1 125 ? 11.117 13.359 3.369 1 95.81 125 GLY B N 1
ATOM 2864 C CA . GLY B 1 125 ? 11.164 14.812 3.422 1 95.81 125 GLY B CA 1
ATOM 2865 C C . GLY B 1 125 ? 11.477 15.445 2.08 1 95.81 125 GLY B C 1
ATOM 2866 O O . GLY B 1 125 ? 11.766 14.742 1.109 1 95.81 125 GLY B O 1
ATOM 2867 N N . ASN B 1 126 ? 11.242 16.719 1.978 1 95.69 126 ASN B N 1
ATOM 2868 C CA . ASN B 1 126 ? 11.57 17.547 0.813 1 95.69 126 ASN B CA 1
ATOM 2869 C C . ASN B 1 126 ? 10.625 17.266 -0.353 1 95.69 126 ASN B C 1
ATOM 2871 O O . ASN B 1 126 ? 11.039 17.297 -1.514 1 95.69 126 ASN B O 1
ATOM 2875 N N . PHE B 1 127 ? 9.422 16.844 -0.028 1 97.31 127 PHE B N 1
ATOM 2876 C CA . PHE B 1 127 ? 8.367 16.625 -1.013 1 97.31 127 PHE B CA 1
ATOM 2877 C C . PHE B 1 127 ? 7.098 17.375 -0.618 1 97.31 127 PHE B C 1
ATOM 2879 O O . PHE B 1 127 ? 6.836 17.578 0.569 1 97.31 127 PHE B O 1
ATOM 2886 N N . ARG B 1 128 ? 6.363 17.75 -1.578 1 96.69 128 ARG B N 1
ATOM 2887 C CA . ARG B 1 128 ? 5.004 18.25 -1.403 1 96.69 128 ARG B CA 1
ATOM 2888 C C . ARG B 1 128 ? 4.016 17.453 -2.246 1 96.69 128 ARG B C 1
ATOM 2890 O O . ARG B 1 128 ? 4.293 17.141 -3.406 1 96.69 128 ARG B O 1
ATOM 2897 N N . CYS B 1 129 ? 2.914 17.188 -1.607 1 97.69 129 CYS B N 1
ATOM 2898 C CA . CYS B 1 129 ? 1.891 16.406 -2.299 1 97.69 129 CYS B CA 1
ATOM 2899 C C . CYS B 1 129 ? 0.807 17.328 -2.865 1 97.69 129 CYS B C 1
ATOM 2901 O O . CYS B 1 129 ? 0.169 18.078 -2.123 1 97.69 129 CYS B O 1
ATOM 2903 N N . LEU B 1 130 ? 0.624 17.266 -4.148 1 97.75 130 LEU B N 1
ATOM 2904 C CA . LEU B 1 130 ? -0.455 17.984 -4.82 1 97.75 130 LEU B CA 1
ATOM 2905 C C . LEU B 1 130 ? -1.563 17.031 -5.242 1 97.75 130 LEU B C 1
ATOM 2907 O O . LEU B 1 130 ? -1.312 16.062 -5.961 1 97.75 130 LEU B O 1
ATOM 2911 N N . LEU B 1 131 ? -2.766 17.328 -4.789 1 97.88 131 LEU B N 1
ATOM 2912 C CA . LEU B 1 131 ? -3.916 16.5 -5.137 1 97.88 131 LEU B CA 1
ATOM 2913 C C . LEU B 1 131 ? -4.824 17.219 -6.129 1 97.88 131 LEU B C 1
ATOM 2915 O O . LEU B 1 131 ? -5.203 18.375 -5.91 1 97.88 131 LEU B O 1
ATOM 2919 N N . SER B 1 132 ? -5.117 16.531 -7.188 1 98.25 132 SER B N 1
ATOM 2920 C CA . SER B 1 132 ? -6.039 17.109 -8.164 1 98.25 132 SER B CA 1
ATOM 2921 C C . SER B 1 132 ? -7.469 17.109 -7.629 1 98.25 132 SER B C 1
ATOM 2923 O O . SER B 1 132 ? -7.781 16.406 -6.668 1 98.25 132 SER B O 1
ATOM 2925 N N . PRO B 1 133 ? -8.297 17.969 -8.281 1 97.19 133 PRO B N 1
ATOM 2926 C CA . PRO B 1 133 ? -9.719 17.781 -8.016 1 97.19 133 PRO B CA 1
ATOM 2927 C C . PRO B 1 133 ? -10.195 16.359 -8.305 1 97.19 133 PRO B C 1
ATOM 2929 O O . PRO B 1 133 ? -9.734 15.734 -9.266 1 97.19 133 PRO B O 1
ATOM 2932 N N . GLY B 1 134 ? -11.078 15.914 -7.465 1 96.31 134 GLY B N 1
ATOM 2933 C CA . GLY B 1 134 ? -11.609 14.578 -7.676 1 96.31 134 GLY B CA 1
ATOM 2934 C C . GLY B 1 134 ? -10.844 13.508 -6.918 1 96.31 134 GLY B C 1
ATOM 2935 O O . GLY B 1 134 ? -11.211 12.336 -6.953 1 96.31 134 GLY B O 1
ATOM 2936 N N . SER B 1 135 ? -9.82 13.898 -6.203 1 98.06 135 SER B N 1
ATOM 2937 C CA . SER B 1 135 ? -9.055 12.961 -5.387 1 98.06 135 SER B CA 1
ATOM 2938 C C . SER B 1 135 ? -9.75 12.68 -4.062 1 98.06 135 SER B C 1
ATOM 2940 O O . SER B 1 135 ? -10.578 13.484 -3.607 1 98.06 135 SER B O 1
ATOM 2942 N N . VAL B 1 136 ? -9.438 11.508 -3.537 1 98 136 VAL B N 1
ATOM 2943 C CA . VAL B 1 136 ? -9.938 11.18 -2.207 1 98 136 VAL B CA 1
ATOM 2944 C C . VAL B 1 136 ? -9.531 12.258 -1.214 1 98 136 VAL B C 1
ATOM 2946 O O . VAL B 1 136 ? -8.445 12.828 -1.315 1 98 136 VAL B O 1
ATOM 2949 N N . ASP B 1 137 ? -10.43 12.531 -0.273 1 97.5 137 ASP B N 1
ATOM 2950 C CA . ASP B 1 137 ? -10.172 13.523 0.768 1 97.5 137 ASP B CA 1
ATOM 2951 C C . ASP B 1 137 ? -9.094 13.047 1.732 1 97.5 137 ASP B C 1
ATOM 2953 O O . ASP B 1 137 ? -9.258 12.023 2.4 1 97.5 137 ASP B O 1
ATOM 2957 N N . PRO B 1 138 ? -7.988 13.797 1.848 1 97.31 138 PRO B N 1
ATOM 2958 C CA . PRO B 1 138 ? -6.902 13.336 2.715 1 97.31 138 PRO B CA 1
ATOM 2959 C C . PRO B 1 138 ? -7.297 13.297 4.188 1 97.31 138 PRO B C 1
ATOM 2961 O O . PRO B 1 138 ? -6.629 12.648 4.996 1 97.31 138 PRO B O 1
ATOM 2964 N N . TYR B 1 139 ? -8.359 13.883 4.539 1 96.94 139 TYR B N 1
ATOM 2965 C CA . TYR B 1 139 ? -8.766 13.953 5.938 1 96.94 139 TYR B CA 1
ATOM 2966 C C . TYR B 1 139 ? -9.875 12.953 6.234 1 96.94 139 TYR B C 1
ATOM 2968 O O . TYR B 1 139 ? -10.438 12.945 7.332 1 96.94 139 TYR B O 1
ATOM 2976 N N . ASN B 1 140 ? -10.094 12.148 5.25 1 96.25 140 ASN B N 1
ATOM 2977 C CA . ASN B 1 140 ? -10.938 10.984 5.492 1 96.25 140 ASN B CA 1
ATOM 2978 C C . ASN B 1 140 ? -10.312 10.047 6.516 1 96.25 140 ASN B C 1
ATOM 2980 O O . ASN B 1 140 ? -9.094 9.844 6.512 1 96.25 140 ASN B O 1
ATOM 2984 N N . PRO B 1 141 ? -11.18 9.453 7.352 1 95.75 141 PRO B N 1
ATOM 2985 C CA . PRO B 1 141 ? -10.648 8.625 8.438 1 95.75 141 PRO B CA 1
ATOM 2986 C C . PRO B 1 141 ? -9.742 7.504 7.93 1 95.75 141 PRO B C 1
ATOM 2988 O O . PRO B 1 141 ? -8.734 7.184 8.57 1 95.75 141 PRO B O 1
ATOM 2991 N N . LYS B 1 142 ? -10.094 6.969 6.832 1 95.5 142 LYS B N 1
ATOM 2992 C CA . LYS B 1 142 ? -9.289 5.875 6.301 1 95.5 142 LYS B CA 1
ATOM 2993 C C . LYS B 1 142 ? -7.906 6.359 5.879 1 95.5 142 LYS B C 1
ATOM 2995 O O . LYS B 1 142 ? -6.906 5.664 6.09 1 95.5 142 LYS B O 1
ATOM 3000 N N . VAL B 1 143 ? -7.836 7.512 5.25 1 98.06 143 VAL B N 1
ATOM 3001 C CA . VAL B 1 143 ? -6.555 8.086 4.859 1 98.06 143 VAL B CA 1
ATOM 3002 C C . VAL B 1 143 ? -5.754 8.453 6.109 1 98.06 143 VAL B C 1
ATOM 3004 O O . VAL B 1 143 ? -4.566 8.133 6.207 1 98.06 143 VAL B O 1
ATOM 3007 N N . VAL B 1 144 ? -6.41 9.07 7.035 1 97.75 144 VAL B N 1
ATOM 3008 C CA . VAL B 1 144 ? -5.766 9.477 8.281 1 97.75 144 VAL B CA 1
ATOM 3009 C C . VAL B 1 144 ? -5.148 8.266 8.969 1 97.75 144 VAL B C 1
ATOM 3011 O O . VAL B 1 144 ? -3.98 8.289 9.359 1 97.75 144 VAL B O 1
ATOM 3014 N N . ARG B 1 145 ? -5.84 7.211 9.039 1 96.12 145 ARG B N 1
ATOM 3015 C CA . ARG B 1 145 ? -5.355 5.992 9.68 1 96.12 145 ARG B CA 1
ATOM 3016 C C . ARG B 1 145 ? -4.176 5.402 8.914 1 96.12 145 ARG B C 1
ATOM 3018 O O . ARG B 1 145 ? -3.156 5.051 9.508 1 96.12 145 ARG B O 1
ATOM 3025 N N . SER B 1 146 ? -4.328 5.336 7.602 1 96.38 146 SER B N 1
ATOM 3026 C CA . SER B 1 146 ? -3.295 4.688 6.801 1 96.38 146 SER B CA 1
ATOM 3027 C C . SER B 1 146 ? -2.039 5.547 6.719 1 96.38 146 SER B C 1
ATOM 3029 O O . SER B 1 146 ? -0.962 5.051 6.379 1 96.38 146 SER B O 1
ATOM 3031 N N . SER B 1 147 ? -2.109 6.816 7.039 1 97.56 147 SER B N 1
ATOM 3032 C CA . SER B 1 147 ? -0.955 7.711 7 1 97.56 147 SER B CA 1
ATOM 3033 C C . SER B 1 147 ? -0.058 7.508 8.219 1 97.56 147 SER B C 1
ATOM 3035 O O . SER B 1 147 ? 1.091 7.953 8.227 1 97.56 147 SER B O 1
ATOM 3037 N N . MET B 1 148 ? -0.646 6.957 9.281 1 96.62 148 MET B N 1
ATOM 3038 C CA . MET B 1 148 ? 0.079 6.637 10.508 1 96.62 148 MET B CA 1
ATOM 3039 C C . MET B 1 148 ? 0.824 7.859 11.031 1 96.62 148 MET B C 1
ATOM 3041 O O . MET B 1 148 ? 2 7.77 11.391 1 96.62 148 MET B O 1
ATOM 3045 N N . GLY B 1 149 ? 0.165 9.023 10.945 1 96.75 149 GLY B N 1
ATOM 3046 C CA . GLY B 1 149 ? 0.712 10.25 11.508 1 96.75 149 GLY B CA 1
ATOM 3047 C C . GLY B 1 149 ? 1.372 11.133 10.469 1 96.75 149 GLY B C 1
ATOM 3048 O O . GLY B 1 149 ? 1.636 12.312 10.727 1 96.75 149 GLY B O 1
ATOM 3049 N N . ALA B 1 150 ? 1.629 10.617 9.273 1 97.19 150 ALA B N 1
ATOM 3050 C CA . ALA B 1 150 ? 2.281 11.391 8.219 1 97.19 150 ALA B CA 1
ATOM 3051 C C . ALA B 1 150 ? 1.438 12.594 7.824 1 97.19 150 ALA B C 1
ATOM 3053 O O . ALA B 1 150 ? 1.969 13.609 7.352 1 97.19 150 ALA B O 1
ATOM 3054 N N . ILE B 1 151 ? 0.141 12.5 8.039 1 95.5 151 ILE B N 1
ATOM 3055 C CA . ILE B 1 151 ? -0.815 13.547 7.691 1 95.5 151 ILE B CA 1
ATOM 3056 C C . ILE B 1 151 ? -0.451 14.836 8.414 1 95.5 151 ILE B C 1
ATOM 3058 O O . ILE B 1 151 ? -0.785 15.93 7.953 1 95.5 151 ILE B O 1
ATOM 3062 N N . PHE B 1 152 ? 0.325 14.773 9.508 1 95 152 PHE B N 1
ATOM 3063 C CA . PHE B 1 152 ? 0.657 15.945 10.305 1 95 152 PHE B CA 1
ATOM 3064 C C . PHE B 1 152 ? 1.939 16.594 9.805 1 95 152 PHE B C 1
ATOM 3066 O O . PHE B 1 152 ? 2.281 17.703 10.227 1 95 152 PHE B O 1
ATOM 3073 N N . HIS B 1 153 ? 2.646 15.898 8.867 1 92.88 153 HIS B N 1
ATOM 3074 C CA . HIS B 1 153 ? 3.992 16.344 8.516 1 92.88 153 HIS B CA 1
ATOM 3075 C C . HIS B 1 153 ? 4.113 16.625 7.023 1 92.88 153 HIS B C 1
ATOM 3077 O O . HIS B 1 153 ? 4.965 17.406 6.602 1 92.88 153 HIS B O 1
ATOM 3083 N N . ALA B 1 154 ? 3.326 15.984 6.238 1 90.19 154 ALA B N 1
ATOM 3084 C CA . ALA B 1 154 ? 3.48 16.062 4.789 1 90.19 154 ALA B CA 1
ATOM 3085 C C . ALA B 1 154 ? 2.762 17.281 4.223 1 90.19 154 ALA B C 1
ATOM 3087 O O . ALA B 1 154 ? 1.538 17.406 4.328 1 90.19 154 ALA B O 1
ATOM 3088 N N . PRO B 1 155 ? 3.529 18.188 3.602 1 93.06 155 PRO B N 1
ATOM 3089 C CA . PRO B 1 155 ? 2.859 19.312 2.957 1 93.06 155 PRO B CA 1
ATOM 3090 C C . PRO B 1 155 ? 1.951 18.891 1.807 1 93.06 155 PRO B C 1
ATOM 3092 O O . PRO B 1 155 ? 2.338 18.047 0.989 1 93.06 155 PRO B O 1
ATOM 3095 N N . MET B 1 156 ? 0.749 19.5 1.851 1 95.5 156 MET B N 1
ATOM 3096 C CA . MET B 1 156 ? -0.21 19.141 0.812 1 95.5 156 MET B CA 1
ATOM 3097 C C . MET B 1 156 ? -0.913 20.359 0.255 1 95.5 156 MET B C 1
ATOM 3099 O O . MET B 1 156 ? -1.137 21.344 0.978 1 95.5 156 MET B O 1
ATOM 3103 N N . GLU B 1 157 ? -1.179 20.328 -0.99 1 95.75 157 GLU B N 1
ATOM 3104 C CA . GLU B 1 157 ? -2.102 21.25 -1.648 1 95.75 157 GLU B CA 1
ATOM 3105 C C . GLU B 1 157 ? -3.266 20.5 -2.289 1 95.75 157 GLU B C 1
ATOM 3107 O O . GLU B 1 157 ? -3.061 19.5 -2.994 1 95.75 157 GLU B O 1
ATOM 3112 N N . LEU B 1 158 ? -4.426 21.016 -1.98 1 95.38 158 LEU B N 1
ATOM 3113 C CA . LEU B 1 158 ? -5.625 20.328 -2.451 1 95.38 158 LEU B CA 1
ATOM 3114 C C . LEU B 1 158 ? -6.211 21.031 -3.67 1 95.38 158 LEU B C 1
ATOM 3116 O O . LEU B 1 158 ? -5.988 22.234 -3.863 1 95.38 158 LEU B O 1
ATOM 3120 N N . ASP B 1 159 ? -6.887 20.25 -4.5 1 95.38 159 ASP B N 1
ATOM 3121 C CA . ASP B 1 159 ? -7.664 20.75 -5.633 1 95.38 159 ASP B CA 1
ATOM 3122 C C . ASP B 1 159 ? -6.785 21.547 -6.594 1 95.38 159 ASP B C 1
ATOM 3124 O O . ASP B 1 159 ? -7.164 22.625 -7.031 1 95.38 159 ASP B O 1
ATOM 3128 N N . VAL B 1 160 ? -5.609 21.031 -6.801 1 96.69 160 VAL B N 1
ATOM 3129 C CA . VAL B 1 160 ? -4.703 21.641 -7.766 1 96.69 160 VAL B CA 1
ATOM 3130 C C . VAL B 1 160 ? -5.055 21.172 -9.18 1 96.69 160 VAL B C 1
ATOM 3132 O O . VAL B 1 160 ? -4.91 20 -9.5 1 96.69 160 VAL B O 1
ATOM 3135 N N . ALA B 1 161 ? -5.43 22.078 -9.984 1 97.12 161 ALA B N 1
ATOM 3136 C CA . ALA B 1 161 ? -5.824 21.734 -11.352 1 97.12 161 ALA B CA 1
ATOM 3137 C C . ALA B 1 161 ? -4.621 21.281 -12.172 1 97.12 161 ALA B C 1
ATOM 3139 O O . ALA B 1 161 ? -3.533 21.844 -12.055 1 97.12 161 ALA B O 1
ATOM 3140 N N . LEU B 1 162 ? -4.871 20.297 -12.961 1 97.19 162 LEU B N 1
ATOM 3141 C CA . LEU B 1 162 ? -3.814 19.734 -13.789 1 97.19 162 LEU B CA 1
ATOM 3142 C C . LEU B 1 162 ? -3.201 20.797 -14.688 1 97.19 162 LEU B C 1
ATOM 3144 O O . LEU B 1 162 ? -1.977 20.891 -14.805 1 97.19 162 LEU B O 1
ATOM 3148 N N . ASP B 1 163 ? -3.957 21.609 -15.273 1 95.25 163 ASP B N 1
ATOM 3149 C CA . ASP B 1 163 ? -3.502 22.578 -16.25 1 95.25 163 ASP B CA 1
ATOM 3150 C C . ASP B 1 163 ? -2.715 23.703 -15.578 1 95.25 163 ASP B C 1
ATOM 3152 O O . ASP B 1 163 ? -2.023 24.484 -16.25 1 95.25 163 ASP B O 1
ATOM 3156 N N . SER B 1 164 ? -2.824 23.844 -14.281 1 96.31 164 SER B N 1
ATOM 3157 C CA . SER B 1 164 ? -2.094 24.875 -13.562 1 96.31 164 SER B CA 1
ATOM 3158 C C . SER B 1 164 ? -0.619 24.516 -13.422 1 96.31 164 SER B C 1
ATOM 3160 O O . SER B 1 164 ? 0.205 25.375 -13.102 1 96.31 164 SER B O 1
ATOM 3162 N N . LEU B 1 165 ? -0.255 23.297 -13.656 1 97 165 LEU B N 1
ATOM 3163 C CA . LEU B 1 165 ? 1.101 22.812 -13.398 1 97 165 LEU B CA 1
ATOM 3164 C C . LEU B 1 165 ? 2.096 23.469 -14.352 1 97 165 LEU B C 1
ATOM 3166 O O . LEU B 1 165 ? 3.225 23.781 -13.961 1 97 165 LEU B O 1
ATOM 3170 N N . ARG B 1 166 ? 1.672 23.672 -15.531 1 94.38 166 ARG B N 1
ATOM 3171 C CA . ARG B 1 166 ? 2.568 24.203 -16.547 1 94.38 166 ARG B CA 1
ATOM 3172 C C . ARG B 1 166 ? 3.08 25.594 -16.172 1 94.38 166 ARG B C 1
ATOM 3174 O O . ARG B 1 166 ? 4.195 25.969 -16.531 1 94.38 166 ARG B O 1
ATOM 3181 N N . THR B 1 167 ? 2.252 26.312 -15.531 1 95 167 THR B N 1
ATOM 3182 C CA . THR B 1 167 ? 2.645 27.656 -15.141 1 95 167 THR B CA 1
ATOM 3183 C C . THR B 1 167 ? 3.424 27.641 -13.828 1 95 167 THR B C 1
ATOM 3185 O O . THR B 1 167 ? 4.141 28.594 -13.508 1 95 167 THR B O 1
ATOM 3188 N N . ARG B 1 168 ? 3.352 26.594 -13.148 1 94.38 168 ARG B N 1
ATOM 3189 C CA . ARG B 1 168 ? 3.961 26.5 -11.82 1 94.38 168 ARG B CA 1
ATOM 3190 C C . ARG B 1 168 ? 5.348 25.859 -11.898 1 94.38 168 ARG B C 1
ATOM 3192 O O . ARG B 1 168 ? 6.223 26.172 -11.094 1 94.38 168 ARG B O 1
ATOM 3199 N N . PHE B 1 169 ? 5.449 24.969 -12.852 1 96.31 169 PHE B N 1
ATOM 3200 C CA . PHE B 1 169 ? 6.688 24.188 -12.93 1 96.31 169 PHE B CA 1
ATOM 3201 C C . PHE B 1 169 ? 7.258 24.234 -14.344 1 96.31 169 PHE B C 1
ATOM 3203 O O . PHE B 1 169 ? 6.527 24.031 -15.312 1 96.31 169 PHE B O 1
ATOM 3210 N N . ALA B 1 170 ? 8.594 24.406 -14.43 1 95.06 170 ALA B N 1
ATOM 3211 C CA . ALA B 1 170 ? 9.266 24.453 -15.727 1 95.06 170 ALA B CA 1
ATOM 3212 C C . ALA B 1 170 ? 9.445 23.062 -16.312 1 95.06 170 ALA B C 1
ATOM 3214 O O . ALA B 1 170 ? 9.375 22.875 -17.531 1 95.06 170 ALA B O 1
ATOM 3215 N N . ARG B 1 171 ? 9.758 22.109 -15.469 1 96.44 171 ARG B N 1
ATOM 3216 C CA . ARG B 1 171 ? 9.977 20.734 -15.898 1 96.44 171 ARG B CA 1
ATOM 3217 C C . ARG B 1 171 ? 9.062 19.781 -15.156 1 96.44 171 ARG B C 1
ATOM 3219 O O . ARG B 1 171 ? 9.117 19.688 -13.922 1 96.44 171 ARG B O 1
ATOM 3226 N N . ILE B 1 172 ? 8.266 19.031 -15.938 1 97.88 172 ILE B N 1
ATOM 3227 C CA . ILE B 1 172 ? 7.289 18.094 -15.391 1 97.88 172 ILE B CA 1
ATOM 3228 C C . ILE B 1 172 ? 7.57 16.688 -15.914 1 97.88 172 ILE B C 1
ATOM 3230 O O . ILE B 1 172 ? 7.719 16.5 -17.125 1 97.88 172 ILE B O 1
ATOM 3234 N N . ALA B 1 173 ? 7.77 15.773 -14.984 1 97.81 173 ALA B N 1
ATOM 3235 C CA . ALA B 1 173 ? 7.918 14.359 -15.328 1 97.81 173 ALA B CA 1
ATOM 3236 C C . ALA B 1 173 ? 6.609 13.602 -15.109 1 97.81 173 ALA B C 1
ATOM 3238 O O . ALA B 1 173 ? 5.785 14.008 -14.281 1 97.81 173 ALA B O 1
ATOM 3239 N N . CYS B 1 174 ? 6.395 12.555 -15.836 1 96.94 174 CYS B N 1
ATOM 3240 C CA . CYS B 1 174 ? 5.273 11.648 -15.602 1 96.94 174 CYS B CA 1
ATOM 3241 C C . CYS B 1 174 ? 5.711 10.195 -15.703 1 96.94 174 CYS B C 1
ATOM 3243 O O . CYS B 1 174 ? 6.781 9.898 -16.234 1 96.94 174 CYS B O 1
ATOM 3245 N N . LEU B 1 175 ? 4.941 9.352 -15.055 1 93.44 175 LEU B N 1
ATOM 3246 C CA . LEU B 1 175 ? 5.223 7.922 -15.18 1 93.44 175 LEU B CA 1
ATOM 3247 C C . LEU B 1 175 ? 4.348 7.285 -16.25 1 93.44 175 LEU B C 1
ATOM 3249 O O . LEU B 1 175 ? 3.121 7.418 -16.219 1 93.44 175 LEU B O 1
ATOM 3253 N N . ASP B 1 176 ? 5.035 6.637 -17.078 1 87.94 176 ASP B N 1
ATOM 3254 C CA . ASP B 1 176 ? 4.418 5.961 -18.219 1 87.94 176 ASP B CA 1
ATOM 3255 C C . ASP B 1 176 ? 5.164 4.676 -18.562 1 87.94 176 ASP B C 1
ATOM 3257 O O . ASP B 1 176 ? 6.363 4.555 -18.297 1 87.94 176 ASP B O 1
ATOM 3261 N N . MET B 1 177 ? 4.379 3.725 -19.188 1 84.38 177 MET B N 1
ATOM 3262 C CA . MET B 1 177 ? 5 2.455 -19.547 1 84.38 177 MET B CA 1
ATOM 3263 C C . MET B 1 177 ? 6.082 2.658 -20.609 1 84.38 177 MET B C 1
ATOM 3265 O O . MET B 1 177 ? 7.027 1.873 -20.688 1 84.38 177 MET B O 1
ATOM 3269 N N . GLN B 1 178 ? 5.812 3.732 -21.344 1 85.44 178 GLN B N 1
ATOM 3270 C CA . GLN B 1 178 ? 6.781 4.059 -22.391 1 85.44 178 GLN B CA 1
ATOM 3271 C C . GLN B 1 178 ? 7.621 5.27 -22 1 85.44 178 GLN B C 1
ATOM 3273 O O . GLN B 1 178 ? 7.094 6.371 -21.812 1 85.44 178 GLN B O 1
ATOM 3278 N N . GLY B 1 179 ? 8.719 5.191 -21.391 1 92.81 179 GLY B N 1
ATOM 3279 C CA . GLY B 1 179 ? 9.586 6.281 -21 1 92.81 179 GLY B CA 1
ATOM 3280 C C . GLY B 1 179 ? 11 5.828 -20.656 1 92.81 179 GLY B C 1
ATOM 3281 O O . GLY B 1 179 ? 11.312 4.645 -20.766 1 92.81 179 GLY B O 1
ATOM 3282 N N . GLU B 1 180 ? 11.789 6.824 -20.375 1 95.75 180 GLU B N 1
ATOM 3283 C CA . GLU B 1 180 ? 13.141 6.531 -19.906 1 95.75 180 GLU B CA 1
ATOM 3284 C C . GLU B 1 180 ? 13.125 5.938 -18.5 1 95.75 180 GLU B C 1
ATOM 3286 O O . GLU B 1 180 ? 12.273 6.293 -17.688 1 95.75 180 GLU B O 1
ATOM 3291 N N . PRO B 1 181 ? 14.039 4.977 -18.266 1 97 181 PRO B N 1
ATOM 3292 C CA . PRO B 1 181 ? 14.094 4.418 -16.906 1 97 181 PRO B CA 1
ATOM 3293 C C . PRO B 1 181 ? 14.281 5.492 -15.844 1 97 181 PRO B C 1
ATOM 3295 O O . PRO B 1 181 ? 15.039 6.445 -16.047 1 97 181 PRO B O 1
ATOM 3298 N N . VAL B 1 182 ? 13.617 5.332 -14.703 1 97.5 182 VAL B N 1
ATOM 3299 C CA . VAL B 1 182 ? 13.672 6.293 -13.602 1 97.5 182 VAL B CA 1
ATOM 3300 C C . VAL B 1 182 ? 15.078 6.34 -13.023 1 97.5 182 VAL B C 1
ATOM 3302 O O . VAL B 1 182 ? 15.438 7.277 -12.305 1 97.5 182 VAL B O 1
ATOM 3305 N N . GLN B 1 183 ? 15.867 5.359 -13.352 1 95.56 183 GLN B N 1
ATOM 3306 C CA . GLN B 1 183 ? 17.25 5.309 -12.883 1 95.56 183 GLN B CA 1
ATOM 3307 C C . GLN B 1 183 ? 18.125 6.297 -13.641 1 95.56 183 GLN B C 1
ATOM 3309 O O . GLN B 1 183 ? 19.266 6.566 -13.234 1 95.56 183 GLN B O 1
ATOM 3314 N N . SER B 1 184 ? 17.609 6.816 -14.703 1 95.75 184 SER B N 1
ATOM 3315 C CA . SER B 1 184 ? 18.375 7.777 -15.492 1 95.75 184 SER B CA 1
ATOM 3316 C C . SER B 1 184 ? 18.625 9.062 -14.703 1 95.75 184 SER B C 1
ATOM 3318 O O . SER B 1 184 ? 17.797 9.469 -13.883 1 95.75 184 SER B O 1
ATOM 3320 N N . THR B 1 185 ? 19.656 9.711 -14.984 1 94.88 185 THR B N 1
ATOM 3321 C CA . THR B 1 185 ? 20.016 10.945 -14.305 1 94.88 185 THR B CA 1
ATOM 3322 C C . THR B 1 185 ? 19 12.047 -14.594 1 94.88 185 THR B C 1
ATOM 3324 O O . THR B 1 185 ? 18.781 12.938 -13.773 1 94.88 185 THR B O 1
ATOM 3327 N N . ALA B 1 186 ? 18.422 11.984 -15.711 1 96.5 186 ALA B N 1
ATOM 3328 C CA . ALA B 1 186 ? 17.453 12.992 -16.109 1 96.5 186 ALA B CA 1
ATOM 3329 C C . ALA B 1 186 ? 16.25 13.008 -15.156 1 96.5 186 ALA B C 1
ATOM 3331 O O . ALA B 1 186 ? 15.656 14.062 -14.922 1 96.5 186 ALA B O 1
ATOM 3332 N N . PHE B 1 187 ? 15.961 11.922 -14.602 1 97.69 187 PHE B N 1
ATOM 3333 C CA . PHE B 1 187 ? 14.766 11.766 -13.773 1 97.69 187 PHE B CA 1
ATOM 3334 C C . PHE B 1 187 ? 14.812 12.703 -12.57 1 97.69 187 PHE B C 1
ATOM 3336 O O . PHE B 1 187 ? 13.781 13.203 -12.133 1 97.69 187 PHE B O 1
ATOM 3343 N N . THR B 1 188 ? 15.992 12.969 -12.094 1 96.88 188 THR B N 1
ATOM 3344 C CA . THR B 1 188 ? 16.125 13.703 -10.844 1 96.88 188 THR B CA 1
ATOM 3345 C C . THR B 1 188 ? 16.109 15.211 -11.094 1 96.88 188 THR B C 1
ATOM 3347 O O . THR B 1 188 ? 16.234 16 -10.156 1 96.88 188 THR B O 1
ATOM 3350 N N . THR B 1 189 ? 15.969 15.648 -12.312 1 96.75 189 THR B N 1
ATOM 3351 C CA . THR B 1 189 ? 16.156 17.062 -12.648 1 96.75 189 THR B CA 1
ATOM 3352 C C . THR B 1 189 ? 14.82 17.766 -12.758 1 96.75 189 THR B C 1
ATOM 3354 O O . THR B 1 189 ? 14.766 18.953 -13.086 1 96.75 189 THR B O 1
ATOM 3357 N N . PHE B 1 190 ? 13.742 17.156 -12.43 1 97.56 190 PHE B N 1
ATOM 3358 C CA . PHE B 1 190 ? 12.414 17.75 -12.562 1 97.56 190 PHE B CA 1
ATOM 3359 C C . PHE B 1 190 ? 11.922 18.281 -11.227 1 97.56 190 PHE B C 1
ATOM 3361 O O . PHE B 1 190 ? 12.461 17.922 -10.172 1 97.56 190 PHE B O 1
ATOM 3368 N N . GLU B 1 191 ? 10.938 19.141 -11.352 1 97 191 GLU B N 1
ATOM 3369 C CA . GLU B 1 191 ? 10.391 19.797 -10.164 1 97 191 GLU B CA 1
ATOM 3370 C C . GLU B 1 191 ? 9.062 19.172 -9.758 1 97 191 GLU B C 1
ATOM 3372 O O . GLU B 1 191 ? 8.656 19.266 -8.594 1 97 191 GLU B O 1
ATOM 3377 N N . CYS B 1 192 ? 8.383 18.625 -10.727 1 98.12 192 CYS B N 1
ATOM 3378 C CA . CYS B 1 192 ? 7.074 18.031 -10.5 1 98.12 192 CYS B CA 1
ATOM 3379 C C . CYS B 1 192 ? 6.973 16.656 -11.156 1 98.12 192 CYS B C 1
ATOM 3381 O O . CYS B 1 192 ? 7.363 16.5 -12.312 1 98.12 192 CYS B O 1
ATOM 3383 N N . TYR B 1 193 ? 6.531 15.766 -10.406 1 98.56 193 TYR B N 1
ATOM 3384 C CA . TYR B 1 193 ? 6.34 14.398 -10.875 1 98.56 193 TYR B CA 1
ATOM 3385 C C . TYR B 1 193 ? 4.867 14.008 -10.836 1 98.56 193 TYR B C 1
ATOM 3387 O O . TYR B 1 193 ? 4.258 13.969 -9.766 1 98.56 193 TYR B O 1
ATOM 3395 N N . LEU B 1 194 ? 4.352 13.68 -12.008 1 98.19 194 LEU B N 1
ATOM 3396 C CA . LEU B 1 194 ? 2.92 13.469 -12.188 1 98.19 194 LEU B CA 1
ATOM 3397 C C . LEU B 1 194 ? 2.59 11.984 -12.242 1 98.19 194 LEU B C 1
ATOM 3399 O O . LEU B 1 194 ? 3.191 11.234 -13.016 1 98.19 194 LEU B O 1
ATOM 3403 N N . PHE B 1 195 ? 1.635 11.562 -11.367 1 97.94 195 PHE B N 1
ATOM 3404 C CA . PHE B 1 195 ? 1.141 10.188 -11.32 1 97.94 195 PHE B CA 1
ATOM 3405 C C . PHE B 1 195 ? -0.357 10.141 -11.594 1 97.94 195 PHE B C 1
ATOM 3407 O O . PHE B 1 195 ? -1.119 10.945 -11.055 1 97.94 195 PHE B O 1
ATOM 3414 N N . GLY B 1 196 ? -0.777 9.195 -12.367 1 96.56 196 GLY B N 1
ATOM 3415 C CA . GLY B 1 196 ? -2.154 9.141 -12.828 1 96.56 196 GLY B CA 1
ATOM 3416 C C . GLY B 1 196 ? -3.057 8.32 -11.922 1 96.56 196 GLY B C 1
ATOM 3417 O O . GLY B 1 196 ? -2.58 7.656 -11 1 96.56 196 GLY B O 1
ATOM 3418 N N . ASN B 1 197 ? -4.32 8.391 -12.289 1 95.69 197 ASN B N 1
ATOM 3419 C CA . ASN B 1 197 ? -5.348 7.602 -11.617 1 95.69 197 ASN B CA 1
ATOM 3420 C C . ASN B 1 197 ? -5.035 6.109 -11.664 1 95.69 197 ASN B C 1
ATOM 3422 O O . ASN B 1 197 ? -4.5 5.617 -12.664 1 95.69 197 ASN B O 1
ATOM 3426 N N . GLU B 1 198 ? -5.461 5.359 -10.633 1 92.12 198 GLU B N 1
ATOM 3427 C CA . GLU B 1 198 ? -5.141 3.947 -10.453 1 92.12 198 GLU B CA 1
ATOM 3428 C C . GLU B 1 198 ? -5.695 3.105 -11.602 1 92.12 198 GLU B C 1
ATOM 3430 O O . GLU B 1 198 ? -5.062 2.141 -12.031 1 92.12 198 GLU B O 1
ATOM 3435 N N . ALA B 1 199 ? -6.828 3.492 -12.172 1 86.94 199 ALA B N 1
ATOM 3436 C CA . ALA B 1 199 ? -7.488 2.705 -13.203 1 86.94 199 ALA B CA 1
ATOM 3437 C C . ALA B 1 199 ? -7.285 3.332 -14.586 1 86.94 199 ALA B C 1
ATOM 3439 O O . ALA B 1 199 ? -6.891 2.648 -15.531 1 86.94 199 ALA B O 1
ATOM 3440 N N . ARG B 1 200 ? -7.305 4.652 -14.672 1 90.12 200 ARG B N 1
ATOM 3441 C CA . ARG B 1 200 ? -7.438 5.312 -15.969 1 90.12 200 ARG B CA 1
ATOM 3442 C C . ARG B 1 200 ? -6.156 6.051 -16.344 1 90.12 200 ARG B C 1
ATOM 3444 O O . ARG B 1 200 ? -5.973 6.438 -17.5 1 90.12 200 ARG B O 1
ATOM 3451 N N . GLY B 1 201 ? -5.305 6.207 -15.367 1 92.31 201 GLY B N 1
ATOM 3452 C CA . GLY B 1 201 ? -4.137 7.031 -15.633 1 92.31 201 GLY B CA 1
ATOM 3453 C C . GLY B 1 201 ? -4.477 8.492 -15.875 1 92.31 201 GLY B C 1
ATOM 3454 O O . GLY B 1 201 ? -5.438 9.008 -15.305 1 92.31 201 GLY B O 1
ATOM 3455 N N . VAL B 1 202 ? -3.572 9.172 -16.531 1 91.12 202 VAL B N 1
ATOM 3456 C CA . VAL B 1 202 ? -3.811 10.539 -16.984 1 91.12 202 VAL B CA 1
ATOM 3457 C C . VAL B 1 202 ? -4.152 10.547 -18.469 1 91.12 202 VAL B C 1
ATOM 3459 O O . VAL B 1 202 ? -3.498 9.875 -19.266 1 91.12 202 VAL B O 1
ATOM 3462 N N . PRO B 1 203 ? -5.117 11.32 -18.812 1 90.5 203 PRO B N 1
ATOM 3463 C CA . PRO B 1 203 ? -5.418 11.406 -20.234 1 90.5 203 PRO B CA 1
ATOM 3464 C C . PRO B 1 203 ? -4.223 11.867 -21.062 1 90.5 203 PRO B C 1
ATOM 3466 O O . PRO B 1 203 ? -3.578 12.859 -20.734 1 90.5 203 PRO B O 1
ATOM 3469 N N . ARG B 1 204 ? -3.979 11.172 -22.156 1 89.81 204 ARG B N 1
ATOM 3470 C CA . ARG B 1 204 ? -2.795 11.391 -22.984 1 89.81 204 ARG B CA 1
ATOM 3471 C C . ARG B 1 204 ? -2.771 12.82 -23.531 1 89.81 204 ARG B C 1
ATOM 3473 O O . ARG B 1 204 ? -1.71 13.445 -23.594 1 89.81 204 ARG B O 1
ATOM 3480 N N . ASP B 1 205 ? -3.877 13.305 -23.875 1 92.62 205 ASP B N 1
ATOM 3481 C CA . ASP B 1 205 ? -3.967 14.648 -24.438 1 92.62 205 ASP B CA 1
ATOM 3482 C C . ASP B 1 205 ? -3.557 15.703 -23.406 1 92.62 205 ASP B C 1
ATOM 3484 O O . ASP B 1 205 ? -2.914 16.703 -23.75 1 92.62 205 ASP B O 1
ATOM 3488 N N . GLN B 1 206 ? -3.902 15.453 -22.203 1 92.56 206 GLN B N 1
ATOM 3489 C CA . GLN B 1 206 ? -3.545 16.391 -21.141 1 92.56 206 GLN B CA 1
ATOM 3490 C C . GLN B 1 206 ? -2.057 16.312 -20.828 1 92.56 206 GLN B C 1
ATOM 3492 O O . GLN B 1 206 ? -1.416 17.328 -20.562 1 92.56 206 GLN B O 1
ATOM 3497 N N . LEU B 1 207 ? -1.55 15.117 -20.859 1 91.81 207 LEU B N 1
ATOM 3498 C CA . LEU B 1 207 ? -0.12 14.945 -20.625 1 91.81 207 LEU B CA 1
ATOM 3499 C C . LEU B 1 207 ? 0.694 15.664 -21.688 1 91.81 207 LEU B C 1
ATOM 3501 O O . LEU B 1 207 ? 1.679 16.344 -21.375 1 91.81 207 LEU B O 1
ATOM 3505 N N . ASN B 1 208 ? 0.278 15.539 -22.891 1 91.38 208 ASN B N 1
ATOM 3506 C CA . ASN B 1 208 ? 0.944 16.188 -24.016 1 91.38 208 ASN B CA 1
ATOM 3507 C C . ASN B 1 208 ? 0.885 17.719 -23.891 1 91.38 208 ASN B C 1
ATOM 3509 O O . ASN B 1 208 ? 1.875 18.406 -24.141 1 91.38 208 ASN B O 1
ATOM 3513 N N . ALA B 1 209 ? -0.257 18.156 -23.5 1 93.94 209 ALA B N 1
ATOM 3514 C CA . ALA B 1 209 ? -0.444 19.609 -23.359 1 93.94 209 ALA B CA 1
ATOM 3515 C C . ALA B 1 209 ? 0.483 20.172 -22.281 1 93.94 209 ALA B C 1
ATOM 3517 O O . ALA B 1 209 ? 0.917 21.312 -22.359 1 93.94 209 ALA B O 1
ATOM 3518 N N . LEU B 1 210 ? 0.868 19.375 -21.344 1 94.81 210 LEU B N 1
ATOM 3519 C CA . LEU B 1 210 ? 1.729 19.797 -20.25 1 94.81 210 LEU B CA 1
ATOM 3520 C C . LEU B 1 210 ? 3.197 19.734 -20.656 1 94.81 210 LEU B C 1
ATOM 3522 O O . LEU B 1 210 ? 4.059 20.297 -19.969 1 94.81 210 LEU B O 1
ATOM 3526 N N . GLY B 1 211 ? 3.516 19.062 -21.688 1 94.44 211 GLY B N 1
ATOM 3527 C CA . GLY B 1 211 ? 4.902 18.812 -22.031 1 94.44 211 GLY B CA 1
ATOM 3528 C C . GLY B 1 211 ? 5.625 17.922 -21.031 1 94.44 211 GLY B C 1
ATOM 3529 O O . GLY B 1 211 ? 6.812 18.125 -20.766 1 94.44 211 GLY B O 1
ATOM 3530 N N . ALA B 1 212 ? 4.891 17.047 -20.422 1 95.62 212 ALA B N 1
ATOM 3531 C CA . ALA B 1 212 ? 5.48 16.188 -19.406 1 95.62 212 ALA B CA 1
ATOM 3532 C C . ALA B 1 212 ? 6.363 15.109 -20.047 1 95.62 212 ALA B C 1
ATOM 3534 O O . ALA B 1 212 ? 5.98 14.5 -21.047 1 95.62 212 ALA B O 1
ATOM 3535 N N . ARG B 1 213 ? 7.57 14.961 -19.516 1 96.31 213 ARG B N 1
ATOM 3536 C CA . ARG B 1 213 ? 8.477 13.938 -20.016 1 96.31 213 ARG B CA 1
ATOM 3537 C C . ARG B 1 213 ? 8.195 12.586 -19.375 1 96.31 213 ARG B C 1
ATOM 3539 O O . ARG B 1 213 ? 8.148 12.469 -18.141 1 96.31 213 ARG B O 1
ATOM 3546 N N . PRO B 1 214 ? 8.016 11.531 -20.172 1 96.38 214 PRO B N 1
ATOM 3547 C CA . PRO B 1 214 ? 7.672 10.219 -19.609 1 96.38 214 PRO B CA 1
ATOM 3548 C C . PRO B 1 214 ? 8.891 9.469 -19.078 1 96.38 214 PRO B C 1
ATOM 3550 O O . PRO B 1 214 ? 9.969 9.523 -19.672 1 96.38 214 PRO B O 1
ATOM 3553 N N . PHE B 1 215 ? 8.711 8.828 -17.906 1 97.75 215 PHE B N 1
ATOM 3554 C CA . PHE B 1 215 ? 9.664 7.91 -17.312 1 97.75 215 PHE B CA 1
ATOM 3555 C C . PHE B 1 215 ? 8.992 6.602 -16.922 1 97.75 215 PHE B C 1
ATOM 3557 O O . PHE B 1 215 ? 7.762 6.543 -16.797 1 97.75 215 PHE B O 1
ATOM 3564 N N . THR B 1 216 ? 9.82 5.543 -16.734 1 96.94 216 THR B N 1
ATOM 3565 C CA . THR B 1 216 ? 9.242 4.238 -16.438 1 96.94 216 THR B CA 1
ATOM 3566 C C . THR B 1 216 ? 10.109 3.473 -15.445 1 96.94 216 THR B C 1
ATOM 3568 O O . THR B 1 216 ? 11.312 3.734 -15.336 1 96.94 216 THR B O 1
ATOM 3571 N N . ILE B 1 217 ? 9.477 2.646 -14.641 1 97.38 217 ILE B N 1
ATOM 3572 C CA . ILE B 1 217 ? 10.148 1.587 -13.891 1 97.38 217 ILE B CA 1
ATOM 3573 C C . ILE B 1 217 ? 10.086 0.281 -14.688 1 97.38 217 ILE B C 1
ATOM 3575 O O . ILE B 1 217 ? 9.031 -0.353 -14.766 1 97.38 217 ILE B O 1
ATOM 3579 N N . PRO B 1 218 ? 11.125 -0.124 -15.188 1 96.06 218 PRO B N 1
ATOM 3580 C CA . PRO B 1 218 ? 11.07 -1.311 -16.047 1 96.06 218 PRO B CA 1
ATOM 3581 C C . PRO B 1 218 ? 10.711 -2.58 -15.273 1 96.06 218 PRO B C 1
ATOM 3583 O O . PRO B 1 218 ? 11.125 -2.742 -14.117 1 96.06 218 PRO B O 1
ATOM 3586 N N . GLY B 1 219 ? 9.977 -3.43 -15.875 1 94.88 219 GLY B N 1
ATOM 3587 C CA . GLY B 1 219 ? 9.617 -4.723 -15.32 1 94.88 219 GLY B CA 1
ATOM 3588 C C . GLY B 1 219 ? 9.906 -5.879 -16.266 1 94.88 219 GLY B C 1
ATOM 3589 O O . GLY B 1 219 ? 10.445 -5.676 -17.344 1 94.88 219 GLY B O 1
ATOM 3590 N N . CYS B 1 220 ? 9.555 -7.062 -15.859 1 94.06 220 CYS B N 1
ATOM 3591 C CA . CYS B 1 220 ? 9.883 -8.242 -16.656 1 94.06 220 CYS B CA 1
ATOM 3592 C C . CYS B 1 220 ? 8.711 -8.648 -17.547 1 94.06 220 CYS B C 1
ATOM 3594 O O . CYS B 1 220 ? 8.82 -9.594 -18.328 1 94.06 220 CYS B O 1
ATOM 3596 N N . GLY B 1 221 ? 7.508 -8.023 -17.344 1 89.38 221 GLY B N 1
ATOM 3597 C CA . GLY B 1 221 ? 6.402 -8.203 -18.266 1 89.38 221 GLY B CA 1
ATOM 3598 C C . GLY B 1 221 ? 5.375 -9.211 -17.766 1 89.38 221 GLY B C 1
ATOM 3599 O O . GLY B 1 221 ? 4.422 -9.531 -18.484 1 89.38 221 GLY B O 1
ATOM 3600 N N . ALA B 1 222 ? 5.461 -9.688 -16.547 1 90.06 222 ALA B N 1
ATOM 3601 C CA . ALA B 1 222 ? 4.555 -10.711 -16.031 1 90.06 222 ALA B CA 1
ATOM 3602 C C . ALA B 1 222 ? 3.193 -10.109 -15.672 1 90.06 222 ALA B C 1
ATOM 3604 O O . ALA B 1 222 ? 2.174 -10.805 -15.719 1 90.06 222 ALA B O 1
ATOM 3605 N N . ILE B 1 223 ? 3.207 -8.867 -15.305 1 93.25 223 ILE B N 1
ATOM 3606 C CA . ILE B 1 223 ? 1.957 -8.18 -14.992 1 93.25 223 ILE B CA 1
ATOM 3607 C C . ILE B 1 223 ? 1.923 -6.82 -15.688 1 93.25 223 ILE B C 1
ATOM 3609 O O . ILE B 1 223 ? 2.932 -6.371 -16.234 1 93.25 223 ILE B O 1
ATOM 3613 N N . GLU B 1 224 ? 0.792 -6.16 -15.57 1 90.94 224 GLU B N 1
ATOM 3614 C CA . GLU B 1 224 ? 0.551 -5.004 -16.422 1 90.94 224 GLU B CA 1
ATOM 3615 C C . GLU B 1 224 ? 1.125 -3.73 -15.805 1 90.94 224 GLU B C 1
ATOM 3617 O O . GLU B 1 224 ? 1.516 -2.807 -16.531 1 90.94 224 GLU B O 1
ATOM 3622 N N . SER B 1 225 ? 1.005 -3.734 -14.5 1 93.88 225 SER B N 1
ATOM 3623 C CA . SER B 1 225 ? 1.437 -2.486 -13.875 1 93.88 225 SER B CA 1
ATOM 3624 C C . SER B 1 225 ? 1.702 -2.674 -12.383 1 93.88 225 SER B C 1
ATOM 3626 O O . SER B 1 225 ? 1.29 -3.676 -11.797 1 93.88 225 SER B O 1
ATOM 3628 N N . LEU B 1 226 ? 2.387 -1.713 -11.859 1 96.62 226 LEU B N 1
ATOM 3629 C CA . LEU B 1 226 ? 2.611 -1.609 -10.422 1 96.62 226 LEU B CA 1
ATOM 3630 C C . LEU B 1 226 ? 1.448 -0.898 -9.742 1 96.62 226 LEU B C 1
ATOM 3632 O O . LEU B 1 226 ? 0.638 -0.247 -10.406 1 96.62 226 LEU B O 1
ATOM 3636 N N . ASN B 1 227 ? 1.3 -1.127 -8.438 1 97.19 227 ASN B N 1
ATOM 3637 C CA . ASN B 1 227 ? 0.405 -0.334 -7.605 1 97.19 227 ASN B CA 1
ATOM 3638 C C . ASN B 1 227 ? 0.83 1.131 -7.559 1 97.19 227 ASN B C 1
ATOM 3640 O O . ASN B 1 227 ? 2.023 1.435 -7.512 1 97.19 227 ASN B O 1
ATOM 3644 N N . LEU B 1 228 ? -0.121 2.027 -7.539 1 97.94 228 LEU B N 1
ATOM 3645 C CA . LEU B 1 228 ? 0.184 3.453 -7.594 1 97.94 228 LEU B CA 1
ATOM 3646 C C . LEU B 1 228 ? 1.119 3.852 -6.457 1 97.94 228 LEU B C 1
ATOM 3648 O O . LEU B 1 228 ? 2.123 4.531 -6.684 1 97.94 228 LEU B O 1
ATOM 3652 N N . ALA B 1 229 ? 0.756 3.434 -5.195 1 98.56 229 ALA B N 1
ATOM 3653 C CA . ALA B 1 229 ? 1.597 3.795 -4.055 1 98.56 229 ALA B CA 1
ATOM 3654 C C . ALA B 1 229 ? 2.996 3.205 -4.199 1 98.56 229 ALA B C 1
ATOM 3656 O O . ALA B 1 229 ? 3.99 3.857 -3.867 1 98.56 229 ALA B O 1
ATOM 3657 N N . ALA B 1 230 ? 3.074 1.975 -4.699 1 98.5 230 ALA B N 1
ATOM 3658 C CA . ALA B 1 230 ? 4.375 1.358 -4.945 1 98.5 230 ALA B CA 1
ATOM 3659 C C . ALA B 1 230 ? 5.199 2.189 -5.922 1 98.5 230 ALA B C 1
ATOM 3661 O O . ALA B 1 230 ? 6.391 2.418 -5.703 1 98.5 230 ALA B O 1
ATOM 3662 N N . THR B 1 231 ? 4.555 2.648 -6.988 1 98.19 231 THR B N 1
ATOM 3663 C CA . THR B 1 231 ? 5.215 3.457 -8.008 1 98.19 231 THR B CA 1
ATOM 3664 C C . THR B 1 231 ? 5.762 4.746 -7.402 1 98.19 231 THR B C 1
ATOM 3666 O O . THR B 1 231 ? 6.938 5.074 -7.586 1 98.19 231 THR B O 1
ATOM 3669 N N . VAL B 1 232 ? 4.93 5.43 -6.664 1 98.56 232 VAL B N 1
ATOM 3670 C CA . VAL B 1 232 ? 5.336 6.684 -6.039 1 98.56 232 VAL B CA 1
ATOM 3671 C C . VAL B 1 232 ? 6.461 6.426 -5.043 1 98.56 232 VAL B C 1
ATOM 3673 O O . VAL B 1 232 ? 7.43 7.188 -4.98 1 98.56 232 VAL B O 1
ATOM 3676 N N . ASN B 1 233 ? 6.344 5.324 -4.262 1 98.44 233 ASN B N 1
ATOM 3677 C CA . ASN B 1 233 ? 7.355 4.977 -3.268 1 98.44 233 ASN B CA 1
ATOM 3678 C C . ASN B 1 233 ? 8.727 4.766 -3.908 1 98.44 233 ASN B C 1
ATOM 3680 O O . ASN B 1 233 ? 9.727 5.293 -3.424 1 98.44 233 ASN B O 1
ATOM 3684 N N . MET B 1 234 ? 8.766 4.047 -4.996 1 98.44 234 MET B N 1
ATOM 3685 C CA . MET B 1 234 ? 10.023 3.762 -5.676 1 98.44 234 MET B CA 1
ATOM 3686 C C . MET B 1 234 ? 10.609 5.027 -6.285 1 98.44 234 MET B C 1
ATOM 3688 O O . MET B 1 234 ? 11.828 5.234 -6.246 1 98.44 234 MET B O 1
ATOM 3692 N N . CYS B 1 235 ? 9.758 5.887 -6.828 1 98.56 235 CYS B N 1
ATOM 3693 C CA . CYS B 1 235 ? 10.227 7.141 -7.414 1 98.56 235 CYS B CA 1
ATOM 3694 C C . CYS B 1 235 ? 10.773 8.078 -6.34 1 98.56 235 CYS B C 1
ATOM 3696 O O . CYS B 1 235 ? 11.836 8.672 -6.512 1 98.56 235 CYS B O 1
ATOM 3698 N N . ALA B 1 236 ? 10.023 8.211 -5.23 1 98.44 236 ALA B N 1
ATOM 3699 C CA . ALA B 1 236 ? 10.492 9.039 -4.121 1 98.44 236 ALA B CA 1
ATOM 3700 C C . ALA B 1 236 ? 11.82 8.516 -3.572 1 98.44 236 ALA B C 1
ATOM 3702 O O . ALA B 1 236 ? 12.703 9.297 -3.227 1 98.44 236 ALA B O 1
ATOM 3703 N N . TYR B 1 237 ? 11.953 7.18 -3.518 1 98.38 237 TYR B N 1
ATOM 3704 C CA . TYR B 1 237 ? 13.195 6.535 -3.094 1 98.38 237 TYR B CA 1
ATOM 3705 C C . TYR B 1 237 ? 14.344 6.906 -4.02 1 98.38 237 TYR B C 1
ATOM 3707 O O . TYR B 1 237 ? 15.414 7.328 -3.555 1 98.38 237 TYR B O 1
ATOM 3715 N N . GLU B 1 238 ? 14.07 6.816 -5.305 1 97.94 238 GLU B N 1
ATOM 3716 C CA . GLU B 1 238 ? 15.086 7.152 -6.301 1 97.94 238 GLU B CA 1
ATOM 3717 C C . GLU B 1 238 ? 15.5 8.617 -6.195 1 97.94 238 GLU B C 1
ATOM 3719 O O . GLU B 1 238 ? 16.688 8.945 -6.262 1 97.94 238 GLU B O 1
ATOM 3724 N N . LEU B 1 239 ? 14.539 9.492 -5.984 1 97.56 239 LEU B N 1
ATOM 3725 C CA . LEU B 1 239 ? 14.773 10.93 -5.906 1 97.56 239 LEU B CA 1
ATOM 3726 C C . LEU B 1 239 ? 15.5 11.297 -4.621 1 97.56 239 LEU B C 1
ATOM 3728 O O . LEU B 1 239 ? 16.047 12.391 -4.504 1 97.56 239 LEU B O 1
ATOM 3732 N N . SER B 1 240 ? 15.484 10.375 -3.637 1 96.25 240 SER B N 1
ATOM 3733 C CA . SER B 1 240 ? 16.062 10.672 -2.33 1 96.25 240 SER B CA 1
ATOM 3734 C C . SER B 1 240 ? 17.422 9.992 -2.168 1 96.25 240 SER B C 1
ATOM 3736 O O . SER B 1 240 ? 18.016 10.031 -1.087 1 96.25 240 SER B O 1
ATOM 3738 N N . ARG B 1 241 ? 17.969 9.297 -3.16 1 91.31 241 ARG B N 1
ATOM 3739 C CA . ARG B 1 241 ? 19.281 8.641 -3.119 1 91.31 241 ARG B CA 1
ATOM 3740 C C . ARG B 1 241 ? 20.406 9.672 -3.031 1 91.31 241 ARG B C 1
ATOM 3742 O O . ARG B 1 241 ? 20.344 10.727 -3.656 1 91.31 241 ARG B O 1
#

InterPro domains:
  IPR001537 tRNA/rRNA methyltransferase, SpoU type [PF00588] (102-237)
  IPR013123 RNA 2-O ribose methyltransferase, substrate binding [SM00967] (22-92)
  IPR029026 tRNA (guanine-N1-)-methyltransferase, N-terminal [G3DSA:3.40.1280.10] (97-241)
  IPR029028 Alpha/beta knot methyltransferases [SSF75217] (101-241)
  IPR029064 Ribosomal protein eL30-like superfamily [G3DSA:3.30.1330.30] (1-90)
  IPR029064 Ribosomal protein eL30-like superfamily [SSF55315] (3-90)
  IPR051259 Ribosomal RNA Methyltransferase [PTHR43191] (7-241)
  IPR053888 MRM3-like, substrate binding domain [PF22435] (5-84)

Nearest PDB structures (foldseek):
  7qiu-assembly1_B  TM=8.603E-01  e=1.583E-20  Bacillus subtilis
  2i6d-assembly1_A  TM=8.398E-01  e=2.436E-20  Porphyromonas gingivalis W83
  5l0z-assembly1_B  TM=8.150E-01  e=2.973E-18  Sinorhizobium meliloti 1021
  1x7o-assembly1_B  TM=8.030E-01  e=2.007E-17  Streptomyces viridochromogenes
  1x7p-assembly1_A  TM=8.344E-01  e=2.836E-16  Streptomyces viridochromogenes

Sequence (482 aa):
MKFEDIKKLHQKKYRAEFGLFLVEGEHLVLELQKAALLNPLLQGSELYVTNAYEQWQSPFKTHLISDRQMAQIADTKTPQGIVALVPMPDAPVSAPVAGERAIYLHEIQDPGNLGTILRTLAWFGNFRCLLSPGSVDPYNPKVVRSSMGAIFHAPMELDVALDSLRTRFARIACLDMQGEPVQSTAFTTFECYLFGNEARGVPRDQLNALGARPFTIPGCGAIESLNLAATVNMCAYELSRMKFEDIKKLHQKKYRAEFGLFLVEGEHLVLELQKAALLNPLLQGSELYVTNAYEQWQSPFKTHLISDRQMAQIADTKTPQGIVALVPMPDAPVSAPVAGERAIYLHEIQDPGNLGTILRTLAWFGNFRCLLSPGSVDPYNPKVVRSSMGAIFHAPMELDVALDSLRTRFARIACLDMQGEPVQSTAFTTFECYLFGNEARGVPRDQLNALGARPFTIPGCGAIESLNLAATVNMCAYELSR

Solvent-accessible surface area (backbone atoms only — not comparable to full-atom values): 26278 Å² total; per-residue (Å²): 132,62,73,86,55,53,44,47,40,82,35,68,69,43,17,66,70,69,39,35,32,62,43,67,32,70,68,42,48,52,42,46,56,59,48,25,74,79,29,72,65,50,53,70,20,34,34,39,22,19,78,91,40,66,80,62,84,64,95,39,61,70,42,84,44,50,68,70,58,44,59,59,56,42,90,54,97,74,60,87,38,40,38,30,47,35,56,50,77,93,55,60,75,58,77,86,52,93,86,43,29,35,40,33,35,36,37,41,63,56,40,59,40,53,8,45,41,35,23,46,41,22,26,54,48,64,44,34,40,34,29,20,61,79,32,56,61,70,66,35,59,61,14,43,59,47,13,69,44,16,76,78,66,38,35,46,40,74,61,41,55,76,80,53,45,56,80,73,38,95,38,40,32,28,70,32,93,71,43,48,52,56,84,40,75,70,58,68,73,44,43,30,40,40,38,48,17,84,86,76,42,60,59,65,70,60,42,59,73,55,62,44,45,47,21,18,81,82,58,66,68,76,52,93,67,71,53,62,37,49,50,52,42,39,50,54,48,61,66,66,107,133,61,73,85,54,53,44,47,41,80,36,68,70,43,17,66,72,69,39,35,32,62,42,67,33,70,70,44,47,52,41,46,56,59,49,24,75,81,29,73,64,49,54,69,23,34,35,40,22,17,78,93,39,67,81,62,84,65,94,39,60,70,43,84,46,51,68,70,59,44,60,59,56,40,90,56,96,74,60,86,39,40,37,31,44,34,54,51,78,92,53,61,79,55,78,87,54,93,85,42,31,35,41,33,36,38,37,40,64,55,41,58,40,53,8,45,39,37,22,47,41,24,26,55,47,64,45,32,41,34,29,19,61,79,32,54,62,71,66,35,60,60,14,43,59,47,14,69,45,16,74,79,67,38,36,48,40,76,60,41,54,75,81,54,44,56,82,72,38,93,39,39,32,28,70,33,95,71,42,48,52,57,85,41,76,70,59,67,72,44,45,31,40,39,39,47,17,83,86,74,42,60,58,65,70,59,43,59,72,54,61,44,46,48,22,17,80,81,59,66,69,75,51,92,67,70,55,63,39,49,51,51,42,41,50,52,49,60,66,66,107

Secondary structure (DSSP, 8-state):
--HHHHGGGGSHHHHHHHTEEEEESHHHHHHHHHHHTT-GGGGG-EEEE-GGGTT---SSEEEE--HHHHHHH-SSSS--SEEEEEEPPSS-SSPPPTT-EEEEESS---HHHHHHHHHHHHHH-SEEEEE-TTPPPTTSHHHHHHHTTGGGTS-EE-S--GGGHHHH-S-EEEEEEEEEETTSGGGGG-SEEEE-BTTTB--HHHHHHHTPEEEE----SSSS---HHHHHHHHHHHHT-/--HHHHGGGGSHHHHHHHTEEEEESHHHHHHHHHHHTT-GGGGG-EEEE-GGGTT---SSEEEE--HHHHHHH-SSSS--SEEEEEEPPSS-SSPPPTT-EEEEESS---HHHHHHHHHHHHHH-SEEEEE-TTPPPTTSHHHHHHHTTGGGTS-EE-S--GGGHHHH-S-EEEEEEEEEETTSGGGGG-SEEEE-BTTTB--HHHHHHHTPEEEE----SSSS---HHHHHHHHHHHHT-